Protein AF-A0A284SB50-F1 (afdb_monomer_lite)

Foldseek 3Di:
DDDDDDDDDDDDDDDDDDPDDPPDPDPPPPPDDDDDDDDDDDDDDDDDDDDDADADEQADPDPPDAQDRDQDPPDLPDDPDDPPDFDDNPEYELFDFAWPPDDDPPDYDQVVSLLSLQQRVLVVLQNFGLCPDDDYNDQAWEFPPDQPPPDDCSRTGDGTRLRVHCQGHVRAGDVNVLSVLQVVQLVLADPFSRAWGWDDKVVRPPPPKPDPQKIWTWIARPPQRKIKIKMDGPRLSFQDWDFIDDDDPFPTQIDGTSHIFIKIAQADQPPWTWNIWRFRWRHGYDFQQATETETEEALQGKIKTKTFDDADFPDPDAPCPQWDWDADPVSRMIMIMGHRRRADKGFPTAHPHYTYIYHYSVQSSQKDWQWAFADPPDPCRRPRPPNGVYTKMKGWASDWPHWYDDQQEIETEDHHPDDTDIKIAHAQRHDWYHYPNHTDDWDADVRNYNGRIID

Sequence (455 aa):
MHGCRESITPTFDGVPSLRGACFRKMVLLSVCCIGYDSEAQTPSSPASRDSVPLPFIQSNQNCAADIELGGCGGSINRREVDERSRCRPADLHVSKPPSARTEGYSQRTEAGRKAHEHWVIHNNLLRNCSVTTYFTVVHLGGQYCSNRTTSTNSGKVYTSYDYRASIVEARQLTTRYDALKGRGLFVRSPPEFYKTDWIADSSTGLSILSSGAVFATYLLNPDTQAGFYIVRHNDSTSTDITDFQIPIIASAVTLNGRQSKVIVTNYAFGSSGLLYSTTSIFFSGIIDGRDVLFIYGDTSQEHEIALSLTGRSFRKDYDTSSFRATLTPSSVITIFSFPTGTQGLVMVYDSDSQLVLFADSDTITTFWAPVIPGDTSDSLRNFWGLGTNQSVLVGGPYLVRSASITGTELALKGDLKASTPLTIIAPAVVSSVTWNGAALSVDASSSLTVIGGLV

Structure (mmCIF, N/CA/C/O backbone):
data_AF-A0A284SB50-F1
#
_entry.id   AF-A0A284SB50-F1
#
loop_
_atom_site.group_PDB
_atom_site.id
_atom_site.type_symbol
_atom_site.label_atom_id
_atom_site.label_alt_id
_atom_site.label_comp_id
_atom_site.label_asym_id
_atom_site.label_entity_id
_atom_site.label_seq_id
_atom_site.pdbx_PDB_ins_code
_atom_site.Cartn_x
_atom_site.Cartn_y
_atom_site.Cartn_z
_atom_site.occupancy
_atom_site.B_iso_or_equiv
_atom_site.auth_seq_id
_atom_site.auth_comp_id
_atom_site.auth_asym_id
_atom_site.auth_atom_id
_atom_site.pdbx_PDB_model_num
ATOM 1 N N . MET A 1 1 ? -62.639 1.299 -23.449 1.00 26.59 1 MET A N 1
ATOM 2 C CA . MET A 1 1 ? -63.028 0.163 -22.588 1.00 26.59 1 MET A CA 1
ATOM 3 C C . MET A 1 1 ? -61.756 -0.434 -22.010 1.00 26.59 1 MET A C 1
ATOM 5 O O . MET A 1 1 ? -60.880 -0.732 -22.800 1.00 26.59 1 MET A O 1
ATOM 9 N N . HIS A 1 2 ? -61.683 -0.485 -20.672 1.00 26.84 2 HIS A N 1
ATOM 10 C CA . HIS A 1 2 ? -60.802 -1.260 -19.769 1.00 26.84 2 HIS A CA 1
ATOM 11 C C . HIS A 1 2 ? -59.322 -1.496 -20.156 1.00 26.84 2 HIS A C 1
ATOM 13 O O . HIS A 1 2 ? -59.035 -2.066 -21.192 1.00 26.84 2 HIS A O 1
ATOM 19 N N . GLY A 1 3 ? -58.314 -1.202 -19.333 1.00 24.98 3 GLY A N 1
ATOM 20 C CA . GLY A 1 3 ? -58.280 -0.701 -17.961 1.00 24.98 3 GLY A CA 1
ATOM 21 C C . GLY A 1 3 ? -56.849 -0.795 -17.413 1.00 24.98 3 GLY A C 1
ATOM 22 O O . GLY A 1 3 ? -56.201 -1.829 -17.553 1.00 24.98 3 GLY A O 1
ATOM 23 N N . CYS A 1 4 ? -56.370 0.280 -16.786 1.00 22.42 4 CYS A N 1
ATOM 24 C CA . CYS A 1 4 ? -55.242 0.232 -15.858 1.00 22.42 4 CYS A CA 1
ATOM 25 C C . CYS A 1 4 ? -55.708 -0.438 -14.555 1.00 22.42 4 CYS A C 1
ATOM 27 O O . CYS A 1 4 ? -56.798 -0.131 -14.069 1.00 22.42 4 CYS A O 1
ATOM 29 N N . ARG A 1 5 ? -54.883 -1.313 -13.972 1.00 23.80 5 ARG A N 1
ATOM 30 C CA . ARG A 1 5 ? -54.985 -1.707 -12.561 1.00 23.80 5 ARG A CA 1
ATOM 31 C C . ARG A 1 5 ? -53.657 -1.439 -11.862 1.00 23.80 5 ARG A C 1
ATOM 33 O O . ARG A 1 5 ? -52.594 -1.777 -12.373 1.00 23.80 5 ARG A O 1
ATOM 40 N N . GLU A 1 6 ? -53.796 -0.774 -10.727 1.00 26.89 6 GLU A N 1
ATOM 41 C CA . GLU A 1 6 ? -52.797 -0.320 -9.765 1.00 26.89 6 GLU A CA 1
ATOM 42 C C . GLU A 1 6 ? -52.135 -1.480 -9.007 1.00 26.89 6 GLU A C 1
ATOM 44 O O . GLU A 1 6 ? -52.765 -2.519 -8.818 1.00 26.89 6 GLU A O 1
ATOM 49 N N . SER A 1 7 ? -50.928 -1.247 -8.474 1.00 22.80 7 SER A N 1
ATOM 50 C CA . SER A 1 7 ? -50.647 -1.406 -7.032 1.00 22.80 7 SER A CA 1
ATOM 51 C C . SER A 1 7 ? -49.206 -0.966 -6.707 1.00 22.80 7 SER A C 1
ATOM 53 O O . SER A 1 7 ? -48.256 -1.566 -7.198 1.00 22.80 7 SER A O 1
ATOM 55 N N . ILE A 1 8 ? -49.030 0.193 -6.064 1.00 23.88 8 ILE A N 1
ATOM 56 C CA . ILE A 1 8 ? -48.680 0.420 -4.639 1.00 23.88 8 ILE A CA 1
ATOM 57 C C . ILE A 1 8 ? -47.239 0.949 -4.514 1.00 23.88 8 ILE A C 1
ATOM 59 O O . ILE A 1 8 ? -46.262 0.206 -4.499 1.00 23.88 8 ILE A O 1
ATOM 63 N N . THR A 1 9 ? -47.132 2.269 -4.385 1.00 23.81 9 THR A N 1
ATOM 64 C CA . THR A 1 9 ? -46.003 2.980 -3.767 1.00 23.81 9 THR A CA 1
ATOM 65 C C . THR A 1 9 ? -46.337 3.253 -2.300 1.00 23.81 9 THR A C 1
ATOM 67 O O . THR A 1 9 ? -47.442 3.734 -2.041 1.00 23.81 9 THR A O 1
ATOM 70 N N . PRO A 1 10 ? -45.419 3.050 -1.339 1.00 23.42 10 PRO A N 1
ATOM 71 C CA . PRO A 1 10 ? -45.536 3.692 -0.042 1.00 23.42 10 PRO A CA 1
ATOM 72 C C . PRO A 1 10 ? -45.098 5.157 -0.153 1.00 23.42 10 PRO A C 1
ATOM 74 O O . PRO A 1 10 ? -44.030 5.478 -0.678 1.00 23.42 10 PRO A O 1
ATOM 77 N N . THR A 1 11 ? -45.957 6.035 0.345 1.00 24.02 11 THR A N 1
ATOM 78 C CA . THR A 1 11 ? -45.752 7.470 0.544 1.00 24.02 11 THR A CA 1
ATOM 79 C C . THR A 1 11 ? -44.793 7.731 1.704 1.00 24.02 11 THR A C 1
ATOM 81 O O . THR A 1 11 ? -44.996 7.216 2.802 1.00 24.02 11 THR A O 1
ATOM 84 N N . PHE A 1 12 ? -43.796 8.586 1.481 1.00 24.80 12 PHE A N 1
ATOM 85 C CA . PHE A 1 12 ? -43.129 9.343 2.540 1.00 24.80 12 PHE A CA 1
ATOM 86 C C . PHE A 1 12 ? -43.598 10.796 2.424 1.00 24.80 12 PHE A C 1
ATOM 88 O O . PHE A 1 12 ? -43.163 11.514 1.525 1.00 24.80 12 PHE A O 1
ATOM 95 N N . ASP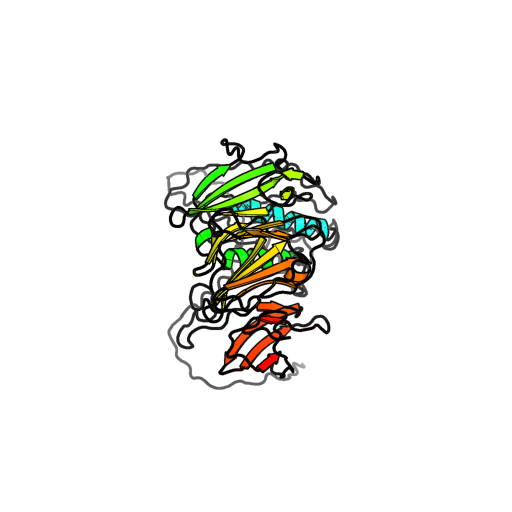 A 1 13 ? -44.507 11.196 3.312 1.00 24.31 13 ASP A N 1
ATOM 96 C CA . ASP A 1 13 ? -44.921 12.585 3.509 1.00 24.31 13 ASP A CA 1
ATOM 97 C C . ASP A 1 13 ? -44.109 13.219 4.642 1.00 24.31 13 ASP A C 1
ATOM 99 O O . ASP A 1 13 ? -43.928 12.622 5.704 1.00 24.31 13 ASP A O 1
ATOM 103 N N . GLY A 1 14 ? -43.670 14.459 4.417 1.00 24.91 14 GLY A N 1
ATOM 104 C CA . GLY A 1 14 ? -43.167 15.350 5.459 1.00 24.91 14 GLY A CA 1
ATOM 105 C C . GLY A 1 14 ? -41.900 16.107 5.072 1.00 24.91 14 GLY A C 1
ATOM 106 O O . GLY A 1 14 ? -40.812 15.654 5.397 1.00 24.91 14 GLY A O 1
ATOM 107 N N . VAL A 1 15 ? -42.050 17.260 4.402 1.00 26.47 15 VAL A N 1
ATOM 108 C CA . VAL A 1 15 ? -41.339 18.544 4.641 1.00 26.47 15 VAL A CA 1
ATOM 109 C C . VAL A 1 15 ? -41.909 19.607 3.667 1.00 26.47 15 VAL A C 1
ATOM 111 O O . VAL A 1 15 ? -42.178 19.278 2.510 1.00 26.47 15 VAL A O 1
ATOM 1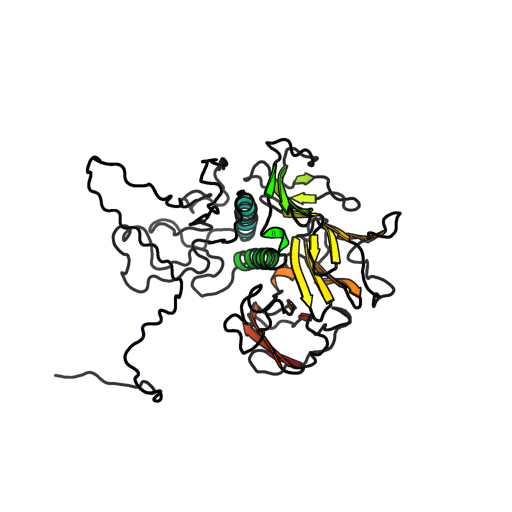14 N N . PRO A 1 16 ? -42.146 20.867 4.098 1.00 25.19 16 PRO A N 1
ATOM 115 C CA . PRO A 1 16 ? -42.948 21.841 3.356 1.00 25.19 16 PRO A CA 1
ATOM 116 C C . PRO A 1 16 ? -42.215 22.452 2.159 1.00 25.19 16 PRO A C 1
ATOM 118 O O . PRO A 1 16 ? -40.999 22.638 2.160 1.00 25.19 16 PRO A O 1
ATOM 121 N N . SER A 1 17 ? -43.000 22.852 1.160 1.00 28.77 17 SER A N 1
ATOM 122 C CA . SER A 1 17 ? -42.555 23.597 -0.012 1.00 28.77 17 SER A CA 1
ATOM 123 C C . SER A 1 17 ? -41.914 24.938 0.361 1.00 28.77 17 SER A C 1
ATOM 125 O O . SER A 1 17 ? -42.599 25.842 0.841 1.00 28.77 17 SER A O 1
ATOM 127 N N . LEU A 1 18 ? -40.639 25.116 0.023 1.00 25.25 18 LEU A N 1
ATOM 128 C CA . LEU A 1 18 ? -40.031 26.434 -0.152 1.00 25.25 18 LEU A CA 1
ATOM 129 C C . LEU A 1 18 ? -39.655 26.596 -1.626 1.00 25.25 18 LEU A C 1
ATOM 131 O O . LEU A 1 18 ? -38.734 25.967 -2.144 1.00 25.25 18 LEU A O 1
ATOM 135 N N . ARG A 1 19 ? -40.440 27.429 -2.317 1.00 26.14 19 ARG A N 1
ATOM 136 C CA . ARG A 1 19 ? -40.117 27.949 -3.645 1.00 26.14 19 ARG A CA 1
ATOM 137 C C . ARG A 1 19 ? -38.889 28.855 -3.526 1.00 26.14 19 ARG A C 1
ATOM 139 O O . ARG A 1 19 ? -38.893 29.771 -2.715 1.00 26.14 19 ARG A O 1
ATOM 146 N N . GLY A 1 20 ? -37.908 28.644 -4.403 1.00 30.31 20 GLY A N 1
ATOM 147 C CA . GLY A 1 20 ? -36.884 29.641 -4.727 1.00 30.31 20 GLY A CA 1
ATOM 148 C C . GLY A 1 20 ? -35.532 29.474 -4.030 1.00 30.31 20 GLY A C 1
ATOM 149 O O . GLY A 1 20 ? -35.190 30.278 -3.180 1.00 30.31 20 GLY A O 1
ATOM 150 N N . ALA A 1 21 ? -34.742 28.480 -4.448 1.00 22.86 21 ALA A N 1
ATOM 151 C CA . ALA A 1 21 ? -33.274 28.541 -4.519 1.00 22.86 21 ALA A CA 1
ATOM 152 C C . ALA A 1 21 ? -32.755 27.261 -5.200 1.00 22.86 21 ALA A C 1
ATOM 154 O O . ALA A 1 21 ? -32.744 26.183 -4.611 1.00 22.86 21 ALA A O 1
ATOM 155 N N . CYS A 1 22 ? -32.333 27.355 -6.463 1.00 21.80 22 CYS A N 1
ATOM 156 C CA . CYS A 1 22 ? -31.621 26.269 -7.138 1.00 21.80 22 CYS A CA 1
ATOM 157 C C . CYS A 1 22 ? -30.175 26.202 -6.617 1.00 21.80 22 CYS A C 1
ATOM 159 O O . CYS A 1 22 ? -29.267 26.753 -7.232 1.00 21.80 22 CYS A O 1
ATOM 161 N N . PHE A 1 23 ? -29.942 25.500 -5.507 1.00 20.72 23 PHE A N 1
ATOM 162 C CA . PHE A 1 23 ? -28.616 24.956 -5.211 1.00 20.72 23 PHE A CA 1
ATOM 163 C C . PHE A 1 23 ? -28.413 23.705 -6.074 1.00 20.72 23 PHE A C 1
ATOM 165 O O . PHE A 1 23 ? -28.958 22.635 -5.797 1.00 20.72 23 PHE A O 1
ATOM 172 N N . ARG A 1 24 ? -27.639 23.835 -7.158 1.00 23.08 24 ARG A N 1
ATOM 173 C CA . ARG A 1 24 ? -27.150 22.682 -7.922 1.00 23.08 24 ARG A CA 1
ATOM 174 C C . ARG A 1 24 ? -26.176 21.895 -7.040 1.00 23.08 24 ARG A C 1
ATOM 176 O O . ARG A 1 24 ? -25.027 22.291 -6.880 1.00 23.08 24 ARG A O 1
ATOM 183 N N . LYS A 1 25 ? -26.618 20.750 -6.513 1.00 21.41 25 LYS A N 1
ATOM 184 C CA . LYS A 1 25 ? -25.712 19.652 -6.148 1.00 21.41 25 LYS A CA 1
ATOM 185 C C . LYS A 1 25 ? -24.997 19.211 -7.424 1.00 21.41 25 LYS A C 1
ATOM 187 O O . LYS A 1 25 ? -25.606 18.632 -8.320 1.00 21.41 25 LYS A O 1
ATOM 192 N N . MET A 1 26 ? -23.717 19.542 -7.518 1.00 20.39 26 MET A N 1
ATOM 193 C CA . MET A 1 26 ? -22.843 19.165 -8.619 1.00 20.39 26 MET A CA 1
ATOM 194 C C . MET A 1 26 ? -22.408 17.710 -8.403 1.00 20.39 26 MET A C 1
ATOM 196 O O . MET A 1 26 ? -21.380 17.431 -7.800 1.00 20.39 26 MET A O 1
ATOM 200 N N . VAL A 1 27 ? -23.234 16.761 -8.844 1.00 20.31 27 VAL A N 1
ATOM 201 C CA . VAL A 1 27 ? -22.761 15.401 -9.118 1.00 20.31 27 VAL A CA 1
ATOM 202 C C . VAL A 1 27 ? -22.065 15.488 -10.470 1.00 20.31 27 VAL A C 1
ATOM 204 O O . VAL A 1 27 ? -22.727 15.654 -11.494 1.00 20.31 27 VAL A O 1
ATOM 207 N N . LEU A 1 28 ? -20.731 15.466 -10.472 1.00 19.47 28 LEU A N 1
ATOM 208 C CA . LEU A 1 28 ? -19.934 15.421 -11.696 1.00 19.47 28 LEU A CA 1
ATOM 209 C C . LEU A 1 28 ? -20.118 14.039 -12.350 1.00 19.47 28 LEU A C 1
ATOM 211 O O . LEU A 1 28 ? -19.335 13.118 -12.146 1.00 19.47 28 LEU A O 1
ATOM 215 N N . LEU A 1 29 ? -21.194 13.883 -13.120 1.00 20.78 29 LEU A N 1
ATOM 216 C CA . LEU A 1 29 ? -21.275 12.897 -14.190 1.00 20.78 29 LEU A CA 1
ATOM 217 C C . LEU A 1 29 ? -20.872 13.628 -15.474 1.00 20.78 29 LEU A C 1
ATOM 219 O O . LEU A 1 29 ? -21.700 14.270 -16.118 1.00 20.78 29 LEU A O 1
ATOM 223 N N . SER A 1 30 ? -19.594 13.573 -15.839 1.00 20.83 30 SER A N 1
ATOM 224 C CA . SER A 1 30 ? -19.178 13.992 -17.177 1.00 20.83 30 SER A CA 1
ATOM 225 C C . SER A 1 30 ? -19.471 12.857 -18.151 1.00 20.83 30 SER A C 1
ATOM 227 O O . SER A 1 30 ? -18.664 11.955 -18.336 1.00 20.83 30 SER A O 1
ATOM 229 N N . VAL A 1 31 ? -20.648 12.902 -18.772 1.00 23.03 31 VAL A N 1
ATOM 230 C CA . VAL A 1 31 ? -20.886 12.251 -20.063 1.00 23.03 31 VAL A CA 1
ATOM 231 C C . VAL A 1 31 ? -20.564 13.304 -21.119 1.00 23.03 31 VAL A C 1
ATOM 233 O O . VAL A 1 31 ? -21.373 14.194 -21.370 1.00 23.03 31 VAL A O 1
ATOM 236 N N . CYS A 1 32 ? -19.362 13.263 -21.694 1.00 20.84 32 CYS A N 1
ATOM 237 C CA . CYS A 1 32 ? -19.041 14.105 -22.842 1.00 20.84 32 CYS A CA 1
ATOM 238 C C . CYS A 1 32 ? -19.573 13.416 -24.106 1.00 20.84 32 CYS A C 1
ATOM 240 O O . CYS A 1 32 ? -18.956 12.492 -24.632 1.00 20.84 32 CYS A O 1
ATOM 242 N N . CYS A 1 33 ? -20.753 13.831 -24.569 1.00 20.14 33 CYS A N 1
ATOM 243 C CA . CYS A 1 33 ? -21.230 13.517 -25.912 1.00 20.14 33 CYS A CA 1
ATOM 244 C C . CYS A 1 33 ? -20.573 14.499 -26.891 1.00 20.14 33 CYS A C 1
ATOM 246 O O . CYS A 1 33 ? -20.916 15.679 -26.883 1.00 20.14 33 CYS A O 1
ATOM 248 N N . ILE A 1 34 ? -19.656 14.033 -27.741 1.00 23.59 34 ILE A N 1
ATOM 249 C CA . ILE A 1 34 ? -19.164 14.825 -28.877 1.00 23.59 34 ILE A CA 1
ATOM 250 C C . ILE A 1 34 ? -20.044 14.501 -30.088 1.00 23.59 34 ILE A C 1
ATOM 252 O O . ILE A 1 34 ? -19.991 13.394 -30.623 1.00 23.59 34 ILE A O 1
ATOM 256 N N . GLY A 1 35 ? -20.874 15.464 -30.493 1.00 21.31 35 GLY A N 1
ATOM 257 C CA . GLY A 1 35 ? -21.518 15.480 -31.805 1.00 21.31 35 GLY A CA 1
ATOM 258 C C . GLY A 1 35 ? -20.528 15.981 -32.857 1.00 21.31 35 GLY A C 1
ATOM 259 O O . GLY A 1 35 ? -19.879 17.005 -32.657 1.00 21.31 35 GLY A O 1
ATOM 260 N N . TYR A 1 36 ? -20.388 15.243 -33.956 1.00 22.70 36 TYR A N 1
ATOM 261 C CA . TYR A 1 36 ? -19.705 15.711 -35.160 1.00 22.70 36 TYR A CA 1
ATOM 262 C C . TYR A 1 36 ? -20.737 16.426 -36.035 1.00 22.70 36 TYR A C 1
ATOM 264 O O . TYR A 1 36 ? -21.552 15.748 -36.656 1.00 22.70 36 TYR A O 1
ATOM 272 N N . ASP A 1 37 ? -20.689 17.756 -36.106 1.00 23.30 37 ASP A N 1
ATOM 273 C CA . ASP A 1 37 ? -21.329 18.490 -37.199 1.00 23.30 37 ASP A CA 1
ATOM 274 C C . ASP A 1 37 ? -20.304 18.709 -38.313 1.00 23.30 37 ASP A C 1
ATOM 276 O O . ASP A 1 37 ? -19.235 19.294 -38.123 1.00 23.30 37 ASP A O 1
ATOM 280 N N . SER A 1 38 ? -20.624 18.168 -39.483 1.00 27.83 38 SER A N 1
ATOM 281 C CA . SER A 1 38 ? -19.887 18.358 -40.721 1.00 27.83 38 SER A CA 1
ATOM 282 C C . SER A 1 38 ? -20.469 19.547 -41.476 1.00 27.83 38 SER A C 1
ATOM 284 O O . SER A 1 38 ? -21.455 19.380 -42.184 1.00 27.83 38 SER A O 1
ATOM 286 N N . GLU A 1 39 ? -19.843 20.716 -41.392 1.00 25.58 39 GLU A N 1
ATOM 287 C CA . GLU A 1 39 ? -20.000 21.745 -42.420 1.00 25.58 39 GLU A CA 1
ATOM 288 C C . GLU A 1 39 ? -18.733 22.601 -42.515 1.00 25.58 39 GLU A C 1
ATOM 290 O O . GLU A 1 39 ? -18.209 23.123 -41.531 1.00 25.58 39 GLU A O 1
ATOM 295 N N . ALA A 1 40 ? -18.185 22.668 -43.726 1.00 32.22 40 ALA A N 1
ATOM 296 C CA . ALA A 1 40 ? -16.979 23.405 -44.049 1.00 32.22 40 ALA A CA 1
ATOM 297 C C . ALA A 1 40 ? -17.296 24.900 -44.180 1.00 32.22 40 ALA A C 1
ATOM 299 O O . ALA A 1 40 ? -18.022 25.294 -45.090 1.00 32.22 40 ALA A O 1
ATOM 300 N N . GLN A 1 41 ? -16.690 25.739 -43.339 1.00 23.27 41 GLN A N 1
ATOM 301 C CA . GLN A 1 41 ? -16.546 27.170 -43.614 1.00 23.27 41 GLN A CA 1
ATOM 302 C C . GLN A 1 41 ? -15.119 27.632 -43.296 1.00 23.27 41 GLN A C 1
ATOM 304 O O . GLN A 1 41 ? -14.576 27.402 -42.217 1.00 23.27 41 GLN A O 1
ATOM 309 N N . THR A 1 42 ? -14.494 28.252 -44.295 1.00 24.50 42 THR A N 1
ATOM 310 C CA . THR A 1 42 ? -13.174 28.894 -44.248 1.00 24.50 42 THR A CA 1
ATOM 311 C C . THR A 1 42 ? -13.145 30.060 -43.249 1.00 24.50 42 THR A C 1
ATOM 313 O O . THR A 1 42 ? -14.119 30.811 -43.193 1.00 24.50 42 THR A O 1
ATOM 316 N N . PRO A 1 43 ? -12.050 30.274 -42.491 1.00 26.59 43 PRO A N 1
ATOM 317 C CA . PRO A 1 43 ? -12.041 31.223 -41.383 1.00 26.59 43 PRO A CA 1
ATOM 318 C C . PRO A 1 43 ? -11.686 32.648 -41.824 1.00 26.59 43 PRO A C 1
ATOM 320 O O . PRO A 1 43 ? -10.671 32.878 -42.481 1.00 26.59 43 PRO A O 1
ATOM 323 N N . SER A 1 44 ? -12.460 33.622 -41.349 1.00 23.88 44 SER A N 1
ATOM 324 C CA . SER A 1 44 ? -12.030 35.013 -41.203 1.00 23.88 44 SER A CA 1
ATOM 325 C C . SER A 1 44 ? -12.119 35.411 -39.726 1.00 23.88 44 SER A C 1
ATOM 327 O O . SER A 1 44 ? -13.213 35.401 -39.168 1.00 23.88 44 SER A O 1
ATOM 329 N N . SER A 1 45 ? -10.976 35.812 -39.149 1.00 23.34 45 SER A N 1
ATOM 330 C CA . SER A 1 45 ? -10.748 36.404 -37.808 1.00 23.34 45 SER A CA 1
ATOM 331 C C . SER A 1 45 ? -10.211 35.464 -36.701 1.00 23.34 45 SER A C 1
ATOM 333 O O . SER A 1 45 ? -10.710 34.347 -36.551 1.00 23.34 45 SER A O 1
ATOM 335 N N . PRO A 1 46 ? -9.194 35.890 -35.910 1.00 27.70 46 PRO A N 1
ATOM 336 C CA . PRO A 1 46 ? -8.572 35.073 -34.875 1.00 27.70 46 PRO A CA 1
ATOM 337 C C . PRO A 1 46 ? -9.286 35.257 -33.528 1.00 27.70 46 PRO A C 1
ATOM 339 O O . PRO A 1 46 ? -9.196 36.311 -32.903 1.00 27.70 46 PRO A O 1
ATOM 342 N N . ALA A 1 47 ? -9.956 34.210 -33.050 1.00 24.11 47 ALA A N 1
ATOM 343 C CA . ALA A 1 47 ? -10.386 34.093 -31.659 1.00 24.11 47 ALA A CA 1
ATOM 344 C C . ALA A 1 47 ? -9.583 32.978 -30.967 1.00 24.11 47 ALA A C 1
ATOM 346 O O . ALA A 1 47 ? -9.272 31.947 -31.565 1.00 24.11 47 ALA A O 1
ATOM 347 N N . SER A 1 48 ? -9.201 33.249 -29.721 1.00 24.80 48 SER A N 1
ATOM 348 C CA . SER A 1 48 ? -8.337 32.475 -28.825 1.00 24.80 48 SER A CA 1
ATOM 349 C C . SER A 1 48 ? -8.599 30.965 -28.834 1.00 24.80 48 SER A C 1
ATOM 351 O O . SER A 1 48 ? -9.684 30.502 -28.486 1.00 24.80 48 SER A O 1
ATOM 353 N N . ARG A 1 49 ? -7.569 30.185 -29.182 1.00 24.66 49 ARG A N 1
ATOM 354 C CA . ARG A 1 49 ? -7.550 28.728 -29.008 1.00 24.66 49 ARG A CA 1
ATOM 355 C C . ARG A 1 49 ? -7.289 28.393 -27.541 1.00 24.66 49 ARG A C 1
ATOM 357 O O . ARG A 1 49 ? -6.134 28.252 -27.150 1.00 24.66 49 ARG A O 1
ATOM 364 N N . ASP A 1 50 ? -8.353 28.228 -26.766 1.00 25.36 50 ASP A N 1
ATOM 365 C CA . ASP A 1 50 ? -8.277 27.473 -25.517 1.00 25.36 50 ASP A CA 1
ATOM 366 C C . ASP A 1 50 ? -8.011 25.993 -25.836 1.00 25.36 50 ASP A C 1
ATOM 368 O O . ASP A 1 50 ? -8.589 25.392 -26.748 1.00 25.36 50 ASP A O 1
ATOM 372 N N . SER A 1 51 ? -7.058 25.420 -25.113 1.00 28.41 51 SER A N 1
ATOM 373 C CA . SER A 1 51 ? -6.514 24.078 -25.286 1.00 28.41 51 SER A CA 1
ATOM 374 C C . SER A 1 51 ? -7.541 22.998 -24.923 1.00 28.41 51 SER A C 1
ATOM 376 O O . SER A 1 51 ? -7.830 22.746 -23.756 1.00 28.41 51 SER A O 1
ATOM 378 N N . VAL A 1 52 ? -8.062 22.303 -25.936 1.00 24.00 52 VAL A N 1
ATOM 379 C CA . VAL A 1 52 ? -8.845 21.069 -25.766 1.00 24.00 52 VAL A CA 1
ATOM 380 C C . VAL A 1 52 ? -7.888 19.919 -25.403 1.00 24.00 52 VAL A C 1
ATOM 382 O O . VAL A 1 52 ? -6.949 19.663 -26.163 1.00 24.00 52 VAL A O 1
ATOM 385 N N . PRO A 1 53 ? -8.072 19.207 -24.275 1.00 26.80 53 PRO A N 1
ATOM 386 C CA . PRO A 1 53 ? -7.261 18.035 -23.959 1.00 26.80 53 PRO A CA 1
ATOM 387 C C . PRO A 1 53 ? -7.588 16.875 -24.914 1.00 26.80 53 PRO A C 1
ATOM 389 O O . PRO A 1 53 ? -8.751 16.593 -25.189 1.00 26.80 53 PRO A O 1
ATOM 392 N N . LEU A 1 54 ? -6.556 16.204 -25.436 1.00 25.20 54 LEU A N 1
ATOM 393 C CA . LEU A 1 54 ? -6.706 15.078 -26.367 1.00 25.20 54 LEU A CA 1
ATOM 394 C C . LEU A 1 54 ? -6.784 13.733 -25.610 1.00 25.20 54 LEU A C 1
ATOM 396 O O . LEU A 1 54 ? -5.973 13.511 -24.705 1.00 25.20 54 LEU A O 1
ATOM 400 N N . PRO A 1 55 ? -7.692 12.814 -25.990 1.00 26.27 55 PRO A N 1
ATOM 401 C CA . PRO A 1 55 ? -7.748 11.457 -25.443 1.00 26.27 55 PRO A CA 1
ATOM 402 C C . PRO A 1 55 ? -6.509 10.641 -25.852 1.00 26.27 55 PRO A C 1
ATOM 404 O O . PRO A 1 55 ? -6.025 10.759 -26.979 1.00 26.27 55 PRO A O 1
ATOM 407 N N . PHE A 1 56 ? -5.997 9.787 -24.956 1.00 34.38 56 PHE A N 1
ATOM 408 C CA . PHE A 1 56 ? -4.788 8.987 -25.195 1.00 34.38 56 PHE A CA 1
ATOM 409 C C . PHE A 1 56 ? -5.076 7.482 -25.056 1.00 34.38 56 PHE A C 1
ATOM 411 O O . PHE A 1 56 ? -5.502 6.994 -24.009 1.00 34.38 56 PHE A O 1
ATOM 418 N N . ILE A 1 57 ? -4.845 6.724 -26.135 1.00 35.38 57 ILE A N 1
ATOM 419 C CA . ILE A 1 57 ? -5.098 5.276 -26.219 1.00 35.38 57 ILE A CA 1
ATOM 420 C C . ILE A 1 57 ? -3.768 4.568 -26.512 1.00 35.38 57 ILE A C 1
ATOM 422 O O . ILE A 1 57 ? -3.223 4.730 -27.599 1.00 35.38 57 ILE A O 1
ATOM 426 N N . GLN A 1 58 ? -3.247 3.782 -25.559 1.00 37.06 58 GLN A N 1
ATOM 427 C CA . GLN A 1 58 ? -1.930 3.119 -25.670 1.00 37.06 58 GLN A CA 1
ATOM 428 C C . GLN A 1 58 ? -1.955 1.676 -26.198 1.00 37.06 58 GLN A C 1
ATOM 430 O O . GLN A 1 58 ? -0.898 1.078 -26.346 1.00 37.06 58 GLN A O 1
ATOM 435 N N . SER A 1 59 ? -3.117 1.079 -26.466 1.00 39.03 59 SER A N 1
ATOM 436 C CA . SER A 1 59 ? -3.200 -0.287 -27.009 1.00 39.03 59 SER A CA 1
ATOM 437 C C . SER A 1 59 ? -4.111 -0.347 -28.233 1.00 39.03 59 SER A C 1
ATOM 439 O O . SER A 1 59 ? -5.041 0.453 -28.362 1.00 39.03 59 SER A O 1
ATOM 441 N N . ASN A 1 60 ? -3.824 -1.257 -29.171 1.00 36.38 60 ASN A N 1
ATOM 442 C CA . ASN A 1 60 ? -4.456 -1.309 -30.494 1.00 36.38 60 ASN A CA 1
ATOM 443 C C . ASN A 1 60 ? -5.953 -1.705 -30.437 1.00 36.38 60 ASN A C 1
ATOM 445 O O . ASN A 1 60 ? -6.446 -2.183 -29.417 1.00 36.38 60 ASN A O 1
ATOM 449 N N . GLN A 1 61 ? -6.735 -1.399 -31.479 1.00 39.25 61 GLN A N 1
ATOM 450 C CA . GLN A 1 61 ? -8.211 -1.529 -31.510 1.00 39.25 61 GLN A CA 1
ATOM 451 C C . GLN A 1 61 ? -8.748 -2.960 -31.708 1.00 39.25 61 GLN A C 1
ATOM 453 O O . GLN A 1 61 ? -9.960 -3.149 -31.672 1.00 39.25 61 GLN A O 1
ATOM 458 N N . ASN A 1 62 ? -7.880 -3.964 -31.841 1.00 37.56 62 ASN A N 1
ATOM 459 C CA . ASN A 1 62 ? -8.287 -5.347 -32.088 1.00 37.56 62 ASN A CA 1
ATOM 460 C C . ASN A 1 62 ? -8.237 -6.193 -30.809 1.00 37.56 62 ASN A C 1
ATOM 462 O O . ASN A 1 62 ? -7.184 -6.348 -30.196 1.00 37.56 62 ASN A O 1
ATOM 466 N N . CYS A 1 63 ? -9.379 -6.771 -30.426 1.00 40.31 63 CYS A N 1
ATOM 467 C CA . CYS A 1 63 ? -9.481 -7.739 -29.327 1.00 40.31 63 CYS A CA 1
ATOM 468 C C . CYS A 1 63 ? -9.097 -9.177 -29.725 1.00 40.31 63 CYS A C 1
ATOM 470 O O . CYS A 1 63 ? -9.026 -10.015 -28.836 1.00 40.31 63 CYS A O 1
ATOM 472 N N . ALA A 1 64 ? -8.831 -9.431 -31.012 1.00 35.75 64 ALA A N 1
ATOM 473 C CA . ALA A 1 64 ? -8.688 -10.769 -31.596 1.00 35.75 64 ALA A CA 1
ATOM 474 C C . ALA A 1 64 ? -7.314 -11.442 -31.402 1.00 35.75 64 ALA A C 1
ATOM 476 O O . ALA A 1 64 ? -7.140 -12.593 -31.787 1.00 35.75 64 ALA A O 1
ATOM 477 N N . ALA A 1 65 ? -6.320 -10.739 -30.849 1.00 34.84 65 ALA A N 1
ATOM 478 C CA . ALA A 1 65 ? -4.993 -11.300 -30.604 1.00 34.84 65 ALA A CA 1
ATOM 479 C C . ALA A 1 65 ? -4.726 -11.388 -29.099 1.00 34.84 65 ALA A C 1
ATOM 481 O O . ALA A 1 65 ? -4.605 -10.373 -28.400 1.00 34.84 65 ALA A O 1
ATOM 482 N N . ASP A 1 66 ? -4.614 -12.618 -28.607 1.00 36.94 66 ASP A N 1
ATOM 483 C CA . ASP A 1 66 ? -4.030 -12.904 -27.308 1.00 36.94 66 ASP A CA 1
ATOM 484 C C . ASP A 1 66 ? -2.570 -12.424 -27.331 1.00 36.94 66 ASP A C 1
ATOM 486 O O . ASP A 1 66 ? -1.759 -12.892 -28.119 1.00 36.94 66 ASP A O 1
ATOM 490 N N . ILE A 1 67 ? -2.228 -11.486 -26.441 1.00 39.97 67 ILE A N 1
ATOM 491 C CA . ILE A 1 67 ? -0.843 -11.141 -26.060 1.00 39.97 67 ILE A CA 1
ATOM 492 C C . ILE A 1 67 ? -0.107 -10.101 -26.939 1.00 39.97 67 ILE A C 1
ATOM 494 O O . ILE A 1 67 ? 0.951 -9.647 -26.512 1.00 39.97 67 ILE A O 1
ATOM 498 N N . GLU A 1 68 ? -0.649 -9.549 -28.026 1.00 32.28 68 GLU A N 1
ATOM 499 C CA . GLU A 1 68 ? 0.056 -8.461 -28.743 1.00 32.28 68 GLU A CA 1
ATOM 500 C C . GLU A 1 68 ? -0.208 -7.065 -28.141 1.00 32.28 68 GLU A C 1
ATOM 502 O O . GLU A 1 68 ? -1.233 -6.420 -28.380 1.00 32.28 68 GLU A O 1
ATOM 507 N N . LEU A 1 69 ? 0.752 -6.554 -27.361 1.00 35.47 69 LEU A N 1
ATOM 508 C CA . LEU A 1 69 ? 0.967 -5.109 -27.295 1.00 35.47 69 LEU A CA 1
ATOM 509 C C . LEU A 1 69 ? 1.725 -4.752 -28.575 1.00 35.47 69 LEU A C 1
ATOM 511 O O . LEU A 1 69 ? 2.910 -5.047 -28.680 1.00 35.47 69 LEU A O 1
ATOM 515 N N . GLY A 1 70 ? 1.042 -4.175 -29.566 1.00 32.31 70 GLY A N 1
ATOM 516 C CA . GLY A 1 70 ? 1.736 -3.612 -30.727 1.00 32.31 70 GLY A CA 1
ATOM 517 C C . GLY A 1 70 ? 2.793 -2.614 -30.248 1.00 32.31 70 GLY A C 1
ATOM 518 O O . GLY A 1 70 ? 2.550 -1.919 -29.262 1.00 32.31 70 GLY A O 1
ATOM 519 N N . GLY A 1 71 ? 3.956 -2.571 -30.905 1.00 27.02 71 GLY A N 1
ATOM 520 C CA . GLY A 1 71 ? 5.062 -1.684 -30.541 1.00 27.02 71 GLY A CA 1
ATOM 521 C C . GLY A 1 71 ? 4.617 -0.223 -30.496 1.00 27.02 71 GLY A C 1
ATOM 522 O O . GLY A 1 71 ? 4.613 0.478 -31.505 1.00 27.02 71 GLY A O 1
ATOM 523 N N . CYS A 1 72 ? 4.201 0.245 -29.323 1.00 27.44 72 CYS A N 1
ATOM 524 C CA . CYS A 1 72 ? 3.839 1.630 -29.109 1.00 27.44 72 CYS A CA 1
ATOM 525 C C . CYS A 1 72 ? 5.110 2.397 -28.760 1.00 27.44 72 CYS A C 1
ATOM 527 O O . CYS A 1 72 ? 5.540 2.422 -27.609 1.00 27.44 72 CYS A O 1
ATOM 529 N N . GLY A 1 73 ? 5.674 3.071 -29.764 1.00 29.30 73 GLY A N 1
ATOM 530 C CA . GLY A 1 73 ? 6.596 4.186 -29.570 1.00 29.30 73 GLY A CA 1
ATOM 531 C C . GLY A 1 73 ? 5.871 5.328 -28.860 1.00 29.30 73 GLY A C 1
ATOM 532 O O . GLY A 1 73 ? 5.362 6.250 -29.489 1.00 29.30 73 GLY A O 1
ATOM 533 N N . GLY A 1 74 ? 5.753 5.242 -27.537 1.00 30.36 74 GLY A N 1
ATOM 534 C CA . GLY A 1 74 ? 5.268 6.339 -26.714 1.00 30.36 74 GLY A CA 1
ATOM 535 C C . GLY A 1 74 ? 6.330 7.428 -26.646 1.00 30.36 74 GLY A C 1
ATOM 536 O O . GLY A 1 74 ? 7.126 7.440 -25.717 1.00 30.36 74 GLY A O 1
ATOM 537 N N . SER A 1 75 ? 6.352 8.341 -27.613 1.00 27.48 75 SER A N 1
ATOM 538 C CA . SER A 1 75 ? 7.141 9.567 -27.510 1.00 27.48 75 SER A CA 1
ATOM 539 C C . SER A 1 75 ? 6.449 10.559 -26.571 1.00 27.48 75 SER A C 1
ATOM 541 O O . SER A 1 75 ? 5.244 10.815 -26.684 1.00 27.48 75 SER A O 1
ATOM 543 N N . ILE A 1 76 ? 7.215 11.152 -25.651 1.00 31.03 76 ILE A N 1
ATOM 544 C CA . ILE A 1 76 ? 6.800 12.328 -24.880 1.00 31.03 76 ILE A CA 1
ATOM 545 C C . ILE A 1 76 ? 6.638 13.477 -25.885 1.00 31.03 76 ILE A C 1
ATOM 547 O O . ILE A 1 76 ? 7.612 14.109 -26.283 1.00 31.03 76 ILE A O 1
ATOM 551 N N . ASN A 1 77 ? 5.412 13.738 -26.345 1.00 25.69 77 ASN A N 1
ATOM 552 C CA . ASN A 1 77 ? 5.136 14.918 -27.162 1.00 25.69 77 ASN A CA 1
ATOM 553 C C . ASN A 1 77 ? 5.170 16.156 -26.263 1.00 25.69 77 ASN A C 1
ATOM 555 O O . ASN A 1 77 ? 4.182 16.509 -25.621 1.00 25.69 77 ASN A O 1
ATOM 559 N N . ARG A 1 78 ? 6.336 16.803 -26.226 1.00 32.59 78 ARG A N 1
ATOM 560 C CA . ARG A 1 78 ? 6.561 18.110 -25.616 1.00 32.59 78 ARG A CA 1
ATOM 561 C C . ARG A 1 78 ? 5.922 19.164 -26.532 1.00 32.59 78 ARG A C 1
ATOM 563 O O . ARG A 1 78 ? 6.519 19.575 -27.520 1.00 32.59 78 ARG A O 1
ATOM 570 N N . ARG A 1 79 ? 4.681 19.569 -26.251 1.00 27.27 79 ARG A N 1
ATOM 571 C CA . ARG A 1 79 ? 4.214 20.906 -26.649 1.00 27.27 79 ARG A CA 1
ATOM 572 C C . ARG A 1 79 ? 4.347 21.788 -25.421 1.00 27.27 79 ARG A C 1
ATOM 574 O O . ARG A 1 79 ? 3.829 21.417 -24.374 1.00 27.27 79 ARG A O 1
ATOM 581 N N . GLU A 1 80 ? 5.062 22.900 -25.556 1.00 30.06 80 GLU A N 1
ATOM 582 C CA . GLU A 1 80 ? 5.020 24.003 -24.595 1.00 30.06 80 GLU A CA 1
ATOM 583 C C . GLU A 1 80 ? 3.555 24.409 -24.422 1.00 30.06 80 GLU A C 1
ATOM 585 O O . GLU A 1 80 ? 2.939 24.992 -25.315 1.00 30.06 80 GLU A O 1
ATOM 590 N N . VAL A 1 81 ? 2.968 24.005 -23.302 1.00 31.41 81 VAL A N 1
ATOM 591 C CA . VAL A 1 81 ? 1.685 24.513 -22.838 1.00 31.41 81 VAL A CA 1
ATOM 592 C C . VAL A 1 81 ? 2.007 25.220 -21.531 1.00 31.41 81 VAL A C 1
ATOM 594 O O . VAL A 1 81 ? 2.566 24.603 -20.632 1.00 31.41 81 VAL A O 1
ATOM 597 N N . ASP A 1 82 ? 1.733 26.523 -21.529 1.00 27.42 82 ASP A N 1
ATOM 598 C CA . ASP A 1 82 ? 1.875 27.514 -20.457 1.00 27.42 82 ASP A CA 1
ATOM 599 C C . ASP A 1 82 ? 2.112 26.927 -19.048 1.00 27.42 82 ASP A C 1
ATOM 601 O O . ASP A 1 82 ? 1.291 26.151 -18.545 1.00 27.42 82 ASP A O 1
ATOM 605 N N . GLU A 1 83 ? 3.203 27.357 -18.397 1.00 29.09 83 GLU A N 1
ATOM 606 C CA . GLU A 1 83 ? 3.692 26.942 -17.064 1.00 29.09 83 GLU A CA 1
ATOM 607 C C . GLU A 1 83 ? 2.640 27.065 -15.941 1.00 29.09 83 GLU A C 1
ATOM 609 O O . GLU A 1 83 ? 2.826 26.556 -14.836 1.00 29.09 83 GLU A O 1
ATOM 614 N N . ARG A 1 84 ? 1.494 27.704 -16.208 1.00 28.45 84 ARG A N 1
ATOM 615 C CA . ARG A 1 84 ? 0.356 27.825 -15.284 1.00 28.45 84 ARG A CA 1
ATOM 616 C C . ARG A 1 84 ? -0.707 26.729 -15.413 1.00 28.45 84 ARG A C 1
ATOM 618 O O . ARG A 1 84 ? -1.637 26.694 -14.603 1.00 28.45 84 ARG A O 1
ATOM 625 N N . SER A 1 85 ? -0.612 25.834 -16.394 1.00 31.23 85 SER A N 1
ATOM 626 C CA . SER A 1 85 ? -1.647 24.833 -16.683 1.00 31.23 85 SER A CA 1
ATOM 627 C C . SER A 1 85 ? -1.197 23.405 -16.342 1.00 31.23 85 SER A C 1
ATOM 629 O O . SER A 1 85 ? -0.295 22.841 -16.950 1.00 31.23 85 SER A O 1
ATOM 631 N N . ARG A 1 86 ? -1.847 22.784 -15.343 1.00 35.03 86 ARG A N 1
ATOM 632 C CA . ARG A 1 86 ? -1.616 21.369 -14.983 1.00 35.03 86 ARG A CA 1
ATOM 633 C C . ARG A 1 86 ? -1.968 20.478 -16.179 1.00 35.03 86 ARG A C 1
ATOM 635 O O . ARG A 1 86 ? -3.091 20.593 -16.678 1.00 35.03 86 ARG A O 1
ATOM 642 N N . CYS A 1 87 ? -1.101 19.548 -16.600 1.00 31.75 87 CYS A N 1
ATOM 643 C CA . CYS A 1 87 ? -1.523 18.561 -17.600 1.00 31.75 87 CYS A CA 1
ATOM 644 C C . CYS A 1 87 ? -2.655 17.716 -17.031 1.00 31.75 87 CYS A C 1
ATOM 646 O O . CYS A 1 87 ? -2.561 17.153 -15.940 1.00 31.75 87 CYS A O 1
ATOM 648 N N . ARG A 1 88 ? -3.706 17.580 -17.829 1.00 34.88 88 ARG A N 1
ATOM 649 C CA . ARG A 1 88 ? -4.825 16.688 -17.565 1.00 34.88 88 ARG A CA 1
ATOM 650 C C . ARG A 1 88 ? -4.855 15.660 -18.691 1.00 34.88 88 ARG A C 1
ATOM 652 O O . ARG A 1 88 ? -5.215 16.033 -19.809 1.00 34.88 88 ARG A O 1
ATOM 659 N N . PRO A 1 89 ? -4.480 14.393 -18.462 1.00 32.38 89 PRO A N 1
ATOM 660 C CA . PRO A 1 89 ? -4.933 13.342 -19.355 1.00 32.38 89 PRO A CA 1
ATOM 661 C C . PRO A 1 89 ? -6.458 13.257 -19.193 1.00 32.38 89 PRO A C 1
ATOM 663 O O . PRO A 1 89 ? -6.942 12.847 -18.142 1.00 32.38 89 PRO A O 1
ATOM 666 N N . ALA A 1 90 ? -7.214 13.740 -20.184 1.00 30.39 90 ALA A N 1
ATOM 667 C CA . ALA A 1 90 ? -8.676 13.767 -20.099 1.00 30.39 90 ALA A CA 1
ATOM 668 C C . ALA A 1 90 ? -9.286 12.360 -20.177 1.00 30.39 90 ALA A C 1
ATOM 670 O O . ALA A 1 90 ? -10.258 12.103 -19.481 1.00 30.39 90 ALA A O 1
ATOM 671 N N . ASP A 1 91 ? -8.679 11.447 -20.947 1.00 30.95 91 ASP A N 1
ATOM 672 C CA . ASP A 1 91 ? -9.207 10.100 -21.180 1.00 30.95 91 ASP A CA 1
ATOM 673 C C . ASP A 1 91 ? -8.075 9.080 -21.392 1.00 30.95 91 ASP A C 1
ATOM 675 O O . ASP A 1 91 ? -7.425 9.076 -22.444 1.00 30.95 91 ASP A O 1
ATOM 679 N N . LEU A 1 92 ? -7.860 8.183 -20.420 1.00 37.22 92 LEU A N 1
ATOM 680 C CA . LEU A 1 92 ? -6.984 7.013 -20.555 1.00 37.22 92 LEU A CA 1
ATOM 681 C C . LEU A 1 92 ? -7.810 5.728 -20.732 1.00 37.22 92 LEU A C 1
ATOM 683 O O . LEU A 1 92 ? -8.562 5.314 -19.845 1.00 37.22 92 LEU A O 1
ATOM 687 N N . HIS A 1 93 ? -7.661 5.076 -21.887 1.00 38.97 93 HIS A N 1
ATOM 688 C CA . HIS A 1 93 ? -8.356 3.822 -22.193 1.00 38.97 93 HIS A CA 1
ATOM 689 C C . HIS A 1 93 ? -7.574 2.608 -21.680 1.00 38.97 93 HIS A C 1
ATOM 691 O O . HIS A 1 93 ? -6.503 2.293 -22.195 1.00 38.97 93 HIS A O 1
ATOM 697 N N . VAL A 1 94 ? -8.155 1.891 -20.717 1.00 39.06 94 VAL A N 1
ATOM 698 C CA . VAL A 1 94 ? -7.583 0.669 -20.110 1.00 39.06 94 VAL A CA 1
ATOM 699 C C . VAL A 1 94 ? -8.269 -0.613 -20.635 1.00 39.06 94 VAL A C 1
ATOM 701 O O . VAL A 1 94 ? -7.854 -1.754 -20.390 1.00 39.06 94 VAL A O 1
ATOM 704 N N . SER A 1 95 ? -9.323 -0.425 -21.429 1.00 42.31 95 SER A N 1
ATOM 705 C CA . SER A 1 95 ? -10.097 -1.465 -22.105 1.00 42.31 95 SER A CA 1
ATOM 706 C C . SER A 1 95 ? -11.027 -0.844 -23.164 1.00 42.31 95 SER A C 1
ATOM 708 O O . SER A 1 95 ? -11.021 0.377 -23.346 1.00 42.31 95 SER A O 1
ATOM 710 N N . LYS A 1 96 ? -11.736 -1.670 -23.953 1.00 54.00 96 LYS A N 1
ATOM 711 C CA . LYS A 1 96 ? -12.473 -1.235 -25.158 1.00 54.00 96 LYS A CA 1
ATOM 712 C C . LYS A 1 96 ? -13.805 -1.968 -25.348 1.00 54.00 96 LYS A C 1
ATOM 714 O O . LYS A 1 96 ? -13.907 -3.123 -24.928 1.00 54.00 96 LYS A O 1
ATOM 719 N N . PRO A 1 97 ? -14.787 -1.348 -26.034 1.00 42.88 97 PRO A N 1
ATOM 720 C CA . PRO A 1 97 ? -15.985 -2.034 -26.488 1.00 42.88 97 PRO A CA 1
ATOM 721 C C . PRO A 1 97 ? -15.662 -2.884 -27.736 1.00 42.88 97 PRO A C 1
ATOM 723 O O . PRO A 1 97 ? -15.070 -2.371 -28.689 1.00 42.88 97 PRO A O 1
ATOM 726 N N . PRO A 1 98 ? -16.007 -4.176 -27.754 1.00 43.97 98 PRO A N 1
ATOM 727 C CA . PRO A 1 98 ? -15.857 -5.035 -28.921 1.00 43.97 98 PRO A CA 1
ATOM 728 C C . PRO A 1 98 ? -16.857 -4.672 -30.021 1.00 43.97 98 PRO A C 1
ATOM 730 O O . PRO A 1 98 ? -17.937 -4.129 -29.772 1.00 43.97 98 PRO A O 1
ATOM 733 N N . SER A 1 99 ? -16.475 -4.985 -31.261 1.00 45.00 99 SER A N 1
ATOM 734 C CA . SER A 1 99 ? -17.333 -4.774 -32.423 1.00 45.00 99 SER A CA 1
ATOM 735 C C . SER A 1 99 ? -18.429 -5.841 -32.493 1.00 45.00 99 SER A C 1
ATOM 737 O O . SER A 1 99 ? -18.203 -6.999 -32.143 1.00 45.00 99 SER A O 1
ATOM 739 N N . ALA A 1 100 ? -19.602 -5.477 -33.015 1.00 46.12 100 ALA A N 1
ATOM 740 C CA . ALA A 1 100 ? -20.776 -6.348 -33.142 1.00 46.12 100 ALA A CA 1
ATOM 741 C C . ALA A 1 100 ? -20.560 -7.659 -33.940 1.00 46.12 100 ALA A C 1
ATOM 743 O O . ALA A 1 100 ? -21.469 -8.483 -33.992 1.00 46.12 100 ALA A O 1
ATOM 744 N N . ARG A 1 101 ? -19.392 -7.875 -34.568 1.00 44.62 101 ARG A N 1
ATOM 745 C CA . ARG A 1 101 ? -19.065 -9.106 -35.317 1.00 44.62 101 ARG A CA 1
ATOM 746 C C . ARG A 1 101 ? -17.868 -9.894 -34.782 1.00 44.62 101 ARG A C 1
ATOM 748 O O . ARG A 1 101 ? -17.554 -10.933 -35.352 1.00 44.62 101 ARG A O 1
ATOM 755 N N . THR A 1 102 ? -17.207 -9.446 -33.718 1.00 47.88 102 THR A N 1
ATOM 756 C CA . THR A 1 102 ? -15.969 -10.077 -33.233 1.00 47.88 102 THR A CA 1
ATOM 757 C C . THR A 1 102 ? -15.929 -10.094 -31.709 1.00 47.88 102 THR A C 1
ATOM 759 O O . THR A 1 102 ? -15.590 -9.088 -31.092 1.00 47.88 102 THR A O 1
ATOM 762 N N . GLU A 1 103 ? -16.256 -11.268 -31.167 1.00 55.28 103 GLU A N 1
ATOM 763 C CA . GLU A 1 103 ? -15.855 -11.805 -29.858 1.00 55.28 103 GLU A CA 1
ATOM 764 C C . GLU A 1 103 ? -16.354 -11.094 -28.578 1.00 55.28 103 GLU A C 1
ATOM 766 O O . GLU A 1 103 ? -16.382 -9.873 -28.435 1.00 55.28 103 GLU A O 1
ATOM 771 N N . GLY A 1 104 ? -16.786 -11.907 -27.605 1.00 48.53 104 GLY A N 1
ATOM 772 C CA . GLY A 1 104 ? -17.323 -11.448 -26.322 1.00 48.53 104 GLY A CA 1
ATOM 773 C C . GLY A 1 104 ? -16.252 -10.931 -25.353 1.00 48.53 104 GLY A C 1
ATOM 774 O O . GLY A 1 104 ? -15.045 -11.091 -25.546 1.00 48.53 104 GLY A O 1
ATOM 775 N N . TYR A 1 105 ? -16.674 -10.338 -24.236 1.00 50.16 105 TYR A N 1
ATOM 776 C CA . TYR A 1 105 ? -15.768 -9.784 -23.224 1.00 50.16 105 TYR A CA 1
ATOM 777 C C . TYR A 1 105 ? -14.913 -10.827 -22.440 1.00 50.16 105 TYR A C 1
ATOM 779 O O . TYR A 1 105 ? -14.196 -10.436 -21.526 1.00 50.16 105 TYR A O 1
ATOM 787 N N . SER A 1 106 ? -14.873 -12.116 -22.799 1.00 53.34 106 SER A N 1
ATOM 788 C CA . SER A 1 106 ? -14.244 -13.181 -21.985 1.00 53.34 106 SER A CA 1
ATOM 789 C C . SER A 1 106 ? -12.797 -13.595 -22.336 1.00 53.34 106 SER A C 1
ATOM 791 O O . SER A 1 106 ? -12.193 -14.367 -21.597 1.00 53.34 106 SER A O 1
ATOM 793 N N . GLN A 1 107 ? -12.190 -13.092 -23.410 1.00 50.81 107 GLN A N 1
ATOM 794 C CA . GLN A 1 107 ? -10.951 -13.655 -23.981 1.00 50.81 107 GLN A CA 1
ATOM 795 C C . GLN A 1 107 ? -9.654 -12.928 -23.552 1.00 50.81 107 GLN A C 1
ATOM 797 O O . GLN A 1 107 ? -9.087 -12.180 -24.333 1.00 50.81 107 GLN A O 1
ATOM 802 N N . ARG A 1 108 ? -9.194 -13.033 -22.299 1.00 49.47 108 ARG A N 1
ATOM 803 C CA . ARG A 1 108 ? -7.779 -12.748 -21.920 1.00 49.47 108 ARG A CA 1
ATOM 804 C C . ARG A 1 108 ? -7.407 -13.569 -20.697 1.00 49.47 108 ARG A C 1
ATOM 806 O O . ARG A 1 108 ? -8.236 -13.679 -19.796 1.00 49.47 108 ARG A O 1
ATOM 813 N N . THR A 1 109 ? -6.169 -14.044 -20.614 1.00 44.69 109 THR A N 1
ATOM 814 C CA . THR A 1 109 ? -5.642 -14.694 -19.405 1.00 44.69 109 THR A CA 1
ATOM 815 C C . THR A 1 109 ? -5.450 -13.693 -18.263 1.00 44.69 109 THR A C 1
ATOM 817 O O . THR A 1 109 ? -5.217 -12.500 -18.471 1.00 44.69 109 THR A O 1
ATOM 820 N N . GLU A 1 110 ? -5.563 -14.193 -17.038 1.00 50.94 110 GLU A N 1
ATOM 821 C CA . GLU A 1 110 ? -5.546 -13.425 -15.791 1.00 50.94 110 GLU A CA 1
ATOM 822 C C . GLU A 1 110 ? -4.222 -12.654 -15.582 1.00 50.94 110 GLU A C 1
ATOM 824 O O . GLU A 1 110 ? -4.215 -11.445 -15.340 1.00 50.94 110 GLU A O 1
ATOM 829 N N . ALA A 1 111 ? -3.087 -13.312 -15.835 1.00 42.41 111 ALA A N 1
ATOM 830 C CA . ALA A 1 111 ? -1.750 -12.721 -15.735 1.00 42.41 111 ALA A CA 1
ATOM 831 C C . ALA A 1 111 ? -1.532 -11.535 -16.699 1.00 42.41 111 ALA A C 1
ATOM 833 O O . ALA A 1 111 ? -0.991 -10.496 -16.315 1.00 42.41 111 ALA A O 1
ATOM 834 N N . GLY A 1 112 ? -2.032 -11.633 -17.938 1.00 47.00 112 GLY A N 1
ATOM 835 C CA . GLY A 1 112 ? -1.928 -10.553 -18.924 1.00 47.00 112 GLY A CA 1
ATOM 836 C C . GLY A 1 112 ? -2.736 -9.300 -18.557 1.00 47.00 112 GLY A C 1
ATOM 837 O O . GLY A 1 112 ? -2.447 -8.213 -19.063 1.00 47.00 112 GLY A O 1
ATOM 838 N N . ARG A 1 113 ? -3.743 -9.423 -17.677 1.00 55.16 113 ARG A N 1
ATOM 839 C CA . ARG A 1 113 ? -4.572 -8.299 -17.211 1.00 55.16 113 ARG A CA 1
ATOM 840 C C . ARG A 1 113 ? -3.856 -7.480 -16.143 1.00 55.16 113 ARG A C 1
ATOM 842 O O . ARG A 1 113 ? -3.789 -6.264 -16.302 1.00 55.16 113 ARG A O 1
ATOM 849 N N . LYS A 1 114 ? -3.299 -8.128 -15.111 1.00 52.38 114 LYS A N 1
ATOM 850 C CA . LYS A 1 114 ? -2.521 -7.457 -14.051 1.00 52.38 114 LYS A CA 1
ATOM 851 C C . LYS A 1 114 ? -1.310 -6.721 -14.641 1.00 52.38 114 LYS A C 1
ATOM 853 O O . LYS A 1 114 ? -1.097 -5.549 -14.340 1.00 52.38 114 LYS A O 1
ATOM 858 N N . ALA A 1 115 ? -0.586 -7.365 -15.559 1.00 52.16 115 ALA A N 1
ATOM 859 C CA . ALA A 1 115 ? 0.601 -6.789 -16.189 1.00 52.16 115 ALA A CA 1
ATOM 860 C C . ALA A 1 115 ? 0.309 -5.522 -17.024 1.00 52.16 115 ALA A C 1
ATOM 862 O O . ALA A 1 115 ? 1.054 -4.547 -16.958 1.00 52.16 115 ALA A O 1
ATOM 863 N N . HIS A 1 116 ? -0.813 -5.484 -17.758 1.00 52.75 116 HIS A N 1
ATOM 864 C CA . HIS A 1 116 ? -1.211 -4.288 -18.514 1.00 52.75 116 HIS A CA 1
ATOM 865 C C . HIS A 1 116 ? -1.476 -3.083 -17.599 1.00 52.75 116 HIS A C 1
ATOM 867 O O . HIS A 1 116 ? -1.019 -1.984 -17.895 1.00 52.75 116 HIS A O 1
ATOM 873 N N . GLU A 1 117 ? -2.162 -3.292 -16.472 1.00 56.62 117 GLU A N 1
ATOM 874 C CA . GLU A 1 117 ? -2.430 -2.235 -15.488 1.00 56.62 117 GLU A CA 1
ATOM 875 C C . GLU A 1 117 ? -1.140 -1.726 -14.832 1.00 56.62 117 GLU A C 1
ATOM 877 O O . GLU A 1 117 ? -0.964 -0.520 -14.664 1.00 56.62 117 GLU A O 1
ATOM 882 N N . HIS A 1 118 ? -0.218 -2.638 -14.490 1.00 55.34 118 HIS A N 1
ATOM 883 C CA . HIS A 1 118 ? 1.089 -2.278 -13.932 1.00 55.34 118 HIS A CA 1
ATOM 884 C C . HIS A 1 118 ? 1.844 -1.362 -14.887 1.00 55.34 118 HIS A C 1
ATOM 886 O O . HIS A 1 118 ? 2.368 -0.337 -14.465 1.00 55.34 118 HIS A O 1
ATOM 892 N N . TRP A 1 119 ? 1.883 -1.698 -16.172 1.00 51.97 119 TRP A N 1
ATOM 893 C CA . TRP A 1 119 ? 2.594 -0.881 -17.140 1.00 51.97 119 TRP A CA 1
ATOM 894 C C . TRP A 1 119 ? 1.887 0.453 -17.414 1.00 51.97 119 TRP A C 1
ATOM 896 O O . TRP A 1 119 ? 2.511 1.506 -17.298 1.00 51.97 119 TRP A O 1
ATOM 906 N N . VAL A 1 120 ? 0.587 0.433 -17.736 1.00 53.19 120 VAL A N 1
ATOM 907 C CA . VAL A 1 120 ? -0.155 1.640 -18.137 1.00 53.19 120 VAL A CA 1
ATOM 908 C C . VAL A 1 120 ? -0.180 2.668 -17.010 1.00 53.19 120 VAL A C 1
ATOM 910 O O . VAL A 1 120 ? 0.085 3.842 -17.257 1.00 53.19 120 VAL A O 1
ATOM 913 N N . ILE A 1 121 ? -0.477 2.258 -15.777 1.00 59.03 121 ILE A N 1
ATOM 914 C CA . ILE A 1 121 ? -0.641 3.215 -14.679 1.00 59.03 121 ILE A CA 1
ATOM 915 C C . ILE A 1 121 ? 0.711 3.819 -14.304 1.00 59.03 121 ILE A C 1
ATOM 917 O O . ILE A 1 121 ? 0.851 5.039 -14.307 1.00 59.03 121 ILE A O 1
ATOM 921 N N . HIS A 1 122 ? 1.747 3.007 -14.079 1.00 57.66 122 HIS A N 1
ATOM 922 C CA . HIS A 1 122 ? 3.057 3.561 -13.734 1.00 57.66 122 HIS A CA 1
ATOM 923 C C . HIS A 1 122 ? 3.629 4.424 -14.861 1.00 57.66 122 HIS A C 1
ATOM 925 O O . HIS A 1 122 ? 4.125 5.512 -14.592 1.00 57.66 122 HIS A O 1
ATOM 931 N N . ASN A 1 123 ? 3.469 4.024 -16.127 1.00 53.97 123 ASN A N 1
ATOM 932 C CA . ASN A 1 123 ? 3.943 4.820 -17.258 1.00 53.97 123 ASN A CA 1
ATOM 933 C C . ASN A 1 123 ? 3.192 6.155 -17.420 1.00 53.97 123 ASN A C 1
ATOM 935 O O . ASN A 1 123 ? 3.722 7.087 -18.014 1.00 53.97 123 ASN A O 1
ATOM 939 N N . ASN A 1 124 ? 1.966 6.276 -16.909 1.00 52.41 124 ASN A N 1
ATOM 940 C CA . ASN A 1 124 ? 1.234 7.544 -16.913 1.00 52.41 124 ASN A CA 1
ATOM 941 C C . ASN A 1 124 ? 1.482 8.384 -15.649 1.00 52.41 124 ASN A C 1
ATOM 943 O O . ASN A 1 124 ? 1.308 9.598 -15.715 1.00 52.41 124 ASN A O 1
ATOM 947 N N . LEU A 1 125 ? 1.992 7.792 -14.556 1.00 51.97 125 LEU A N 1
ATOM 948 C CA . LEU A 1 125 ? 2.602 8.551 -13.450 1.00 51.97 125 LEU A CA 1
ATOM 949 C C . LEU A 1 125 ? 3.873 9.310 -13.898 1.00 51.97 125 LEU A C 1
ATOM 951 O O . LEU A 1 125 ? 4.254 10.279 -13.256 1.00 51.97 125 LEU A O 1
ATOM 955 N N . LEU A 1 126 ? 4.498 8.913 -15.018 1.00 47.22 126 LEU A N 1
ATOM 956 C CA . LEU A 1 126 ? 5.718 9.525 -15.578 1.00 47.22 126 LEU A CA 1
ATOM 957 C C . LEU A 1 126 ? 5.516 10.868 -16.288 1.00 47.22 126 LEU A C 1
ATOM 959 O O . LEU A 1 126 ? 6.492 11.554 -16.594 1.00 47.22 126 LEU A O 1
ATOM 963 N N . ARG A 1 127 ? 4.285 11.227 -16.664 1.00 47.22 127 ARG A N 1
ATOM 964 C CA . ARG A 1 127 ? 4.059 12.445 -17.451 1.00 47.22 127 ARG A CA 1
ATOM 965 C C . ARG A 1 127 ? 4.176 13.639 -16.513 1.00 47.22 127 ARG A C 1
ATOM 967 O O . ARG A 1 127 ? 3.275 13.828 -15.709 1.00 47.22 127 ARG A O 1
ATOM 974 N N . ASN A 1 128 ? 5.274 14.394 -16.653 1.00 36.97 128 ASN A N 1
ATOM 975 C CA . ASN A 1 128 ? 5.722 15.556 -15.865 1.00 36.97 128 ASN A CA 1
ATOM 976 C C . ASN A 1 128 ? 4.711 16.707 -15.755 1.00 36.97 128 ASN A C 1
ATOM 978 O O . ASN A 1 128 ? 4.918 17.833 -16.191 1.00 36.97 128 ASN A O 1
ATOM 982 N N . CYS A 1 129 ? 3.588 16.404 -15.161 1.00 32.47 129 CYS A N 1
ATOM 983 C CA . CYS A 1 129 ? 2.612 17.338 -14.696 1.00 32.47 129 CYS A CA 1
ATOM 984 C C . CYS A 1 129 ? 2.116 16.718 -13.418 1.00 32.47 129 CYS A C 1
ATOM 986 O O . CYS A 1 129 ? 1.946 15.506 -13.360 1.00 32.47 129 CYS A O 1
ATOM 988 N N . SER A 1 130 ? 1.894 17.532 -12.401 1.00 33.72 130 SER A N 1
ATOM 989 C CA . SER A 1 130 ? 1.224 17.125 -11.179 1.00 33.72 130 SER A CA 1
ATOM 990 C C . SER A 1 130 ? -0.100 16.443 -11.558 1.00 33.72 130 SER A C 1
ATOM 992 O O . SER A 1 130 ? -1.125 17.120 -11.681 1.00 33.72 130 SER A O 1
ATOM 994 N N . VAL A 1 131 ? -0.096 15.124 -11.804 1.00 34.88 131 VAL A N 1
ATOM 995 C CA . VAL A 1 131 ? -1.284 14.325 -12.113 1.00 34.88 131 VAL A CA 1
ATOM 996 C C . VAL A 1 131 ? -2.000 14.174 -10.781 1.00 34.88 131 VAL A C 1
ATOM 998 O O . VAL A 1 131 ? -2.033 13.131 -10.148 1.00 34.88 131 VAL A O 1
ATOM 1001 N N . THR A 1 132 ? -2.566 15.291 -10.340 1.00 36.19 132 THR A N 1
ATOM 1002 C CA . THR A 1 132 ? -3.464 15.405 -9.194 1.00 36.19 132 THR A CA 1
ATOM 1003 C C . THR A 1 132 ? -4.851 14.885 -9.566 1.00 36.19 132 THR A C 1
ATOM 1005 O O . THR A 1 132 ? -5.777 14.928 -8.762 1.00 36.19 132 THR A O 1
ATOM 1008 N N . THR A 1 133 ? -5.035 14.419 -10.806 1.00 31.12 133 THR A N 1
ATOM 1009 C CA . THR A 1 133 ? -6.301 13.896 -11.298 1.00 31.12 133 THR A CA 1
ATOM 1010 C C . THR A 1 133 ? -6.053 12.761 -12.286 1.00 31.12 133 THR A C 1
ATOM 1012 O O . THR A 1 133 ? -5.534 12.975 -13.380 1.00 31.12 133 THR A O 1
ATOM 1015 N N . TYR A 1 134 ? -6.430 11.553 -11.871 1.00 37.31 134 TYR A N 1
ATOM 1016 C CA . TYR A 1 134 ? -6.381 10.331 -12.665 1.00 37.31 134 TYR A CA 1
ATOM 1017 C C . TYR A 1 134 ? -7.812 9.956 -13.061 1.00 37.31 134 TYR A C 1
ATOM 1019 O O . TYR A 1 134 ? -8.642 9.701 -12.189 1.00 37.31 134 TYR A O 1
ATOM 1027 N N . PHE A 1 135 ? -8.105 9.918 -14.361 1.00 33.44 135 PHE A N 1
ATOM 1028 C CA . PHE A 1 135 ? -9.381 9.427 -14.881 1.00 33.44 135 PHE A CA 1
ATOM 1029 C C . PHE A 1 135 ? -9.135 8.205 -15.762 1.00 33.44 135 PHE A C 1
ATOM 1031 O O . PHE A 1 135 ? -8.504 8.297 -16.816 1.00 33.44 135 PHE A O 1
ATOM 1038 N N . THR A 1 136 ? -9.656 7.055 -15.339 1.00 39.78 136 THR A N 1
ATOM 1039 C CA . THR A 1 136 ? -9.820 5.908 -16.237 1.00 39.78 136 THR A CA 1
ATOM 1040 C C . THR A 1 136 ? -11.185 6.020 -16.897 1.00 39.78 136 THR A C 1
ATOM 1042 O O . THR A 1 136 ? -12.182 6.240 -16.211 1.00 39.78 136 THR A O 1
ATOM 1045 N N . VAL A 1 137 ? -11.235 5.839 -18.217 1.00 41.06 137 VAL A N 1
ATOM 1046 C CA . VAL A 1 137 ? -12.441 6.085 -19.029 1.00 41.06 137 VAL A CA 1
ATOM 1047 C C . VAL A 1 137 ? -13.641 5.231 -18.593 1.00 41.06 137 VAL A C 1
ATOM 1049 O O . VAL A 1 137 ? -14.772 5.701 -18.668 1.00 41.06 137 VAL A O 1
ATOM 1052 N N . VAL A 1 138 ? -13.424 4.012 -18.074 1.00 49.06 138 VAL A N 1
ATOM 1053 C CA . VAL A 1 138 ? -14.482 3.188 -17.460 1.00 49.06 138 VAL A CA 1
ATOM 1054 C C . VAL A 1 138 ? -13.910 2.333 -16.320 1.00 49.06 138 VAL A C 1
ATOM 1056 O O . VAL A 1 138 ? -13.137 1.409 -16.559 1.00 49.06 138 VAL A O 1
ATOM 1059 N N . HIS A 1 139 ? -14.318 2.609 -15.077 1.00 50.41 139 HIS A N 1
ATOM 1060 C CA . HIS A 1 139 ? -14.056 1.735 -13.917 1.00 50.41 139 HIS A CA 1
ATOM 1061 C C . HIS A 1 139 ? -15.178 0.723 -13.656 1.00 50.41 139 HIS A C 1
ATOM 1063 O O . HIS A 1 139 ? -14.921 -0.329 -13.068 1.00 50.41 139 HIS A O 1
ATOM 1069 N N . LEU A 1 140 ? -16.391 1.040 -14.116 1.00 41.12 140 LEU A N 1
ATOM 1070 C CA . LEU A 1 140 ? -17.577 0.194 -14.093 1.00 41.12 140 LEU A CA 1
ATOM 1071 C C . LEU A 1 140 ? -18.299 0.336 -15.431 1.00 41.12 140 LEU A C 1
ATOM 1073 O O . LEU A 1 140 ? -18.786 1.419 -15.764 1.00 41.12 140 LEU A O 1
ATOM 1077 N N . GLY A 1 141 ? -18.360 -0.763 -16.170 1.00 50.31 141 GLY A N 1
ATOM 1078 C CA . GLY A 1 141 ? -19.230 -0.887 -17.325 1.00 50.31 141 GLY A CA 1
ATOM 1079 C C . GLY A 1 141 ? -20.702 -0.996 -16.930 1.00 50.31 141 GLY A C 1
ATOM 1080 O O . GLY A 1 141 ? -21.030 -1.432 -15.828 1.00 50.31 141 GLY A O 1
ATOM 1081 N N . GLY A 1 142 ? -21.599 -0.583 -17.819 1.00 53.16 142 GLY A N 1
ATOM 1082 C CA . GLY A 1 142 ? -23.047 -0.657 -17.608 1.00 53.16 142 GLY A CA 1
ATOM 1083 C C . GLY A 1 142 ? -23.733 -1.533 -18.648 1.00 53.16 142 GLY A C 1
ATOM 1084 O O . GLY A 1 142 ? -23.087 -2.308 -19.345 1.00 53.16 142 GLY A O 1
ATOM 1085 N N . GLN A 1 143 ? -25.041 -1.345 -18.792 1.00 45.75 143 GLN A N 1
ATOM 1086 C CA . GLN A 1 143 ? -25.826 -1.943 -19.865 1.00 45.75 143 GLN A CA 1
ATOM 1087 C C . GLN A 1 143 ? -26.553 -0.842 -20.635 1.00 45.75 143 GLN A C 1
ATOM 1089 O O . GLN A 1 143 ? -27.098 0.090 -20.033 1.00 45.75 143 GLN A O 1
ATOM 1094 N N . TYR A 1 144 ? -26.625 -0.959 -21.960 1.00 53.47 144 TYR A N 1
ATOM 1095 C CA . TYR A 1 144 ? -27.548 -0.147 -22.747 1.00 53.47 144 TYR A CA 1
ATOM 1096 C C . TYR A 1 144 ? -28.979 -0.672 -22.568 1.00 53.47 144 TYR A C 1
ATOM 1098 O O . TYR A 1 144 ? -29.459 -1.521 -23.318 1.00 53.47 144 TYR A O 1
ATOM 1106 N N . CYS A 1 145 ? -29.677 -0.166 -21.552 1.00 45.75 145 CYS A N 1
ATOM 1107 C CA . CYS A 1 145 ? -31.096 -0.441 -21.344 1.00 45.75 145 CYS A CA 1
ATOM 1108 C C . CYS A 1 145 ? -31.922 0.462 -22.279 1.00 45.75 145 CYS A C 1
ATOM 1110 O O . CYS A 1 145 ? -32.061 1.656 -22.010 1.00 45.75 145 CYS A O 1
ATOM 1112 N N . SER A 1 146 ? -32.483 -0.106 -23.355 1.00 53.44 146 SER A N 1
ATOM 1113 C CA . SER A 1 146 ? -33.175 0.542 -24.499 1.00 53.44 146 SER A CA 1
ATOM 1114 C C . SER A 1 146 ? -32.265 1.007 -25.647 1.00 53.44 146 SER A C 1
ATOM 1116 O O . SER A 1 146 ? -31.051 1.104 -25.488 1.00 53.44 146 SER A O 1
ATOM 1118 N N . ASN A 1 147 ? -32.866 1.291 -26.814 1.00 52.75 147 ASN A N 1
ATOM 1119 C CA . ASN A 1 147 ? -32.215 1.666 -28.084 1.00 52.75 147 ASN A CA 1
ATOM 1120 C C . ASN A 1 147 ? -31.584 3.079 -28.045 1.00 52.75 147 ASN A C 1
ATOM 1122 O O . ASN A 1 147 ? -31.685 3.874 -28.977 1.00 52.75 147 ASN A O 1
ATOM 1126 N N . ARG A 1 148 ? -30.973 3.431 -26.914 1.00 47.38 148 ARG A N 1
ATOM 1127 C CA . ARG A 1 148 ? -30.437 4.746 -26.578 1.00 47.38 148 ARG A CA 1
ATOM 1128 C C . ARG A 1 148 ? -28.984 4.879 -27.047 1.00 47.38 148 ARG A C 1
ATOM 1130 O O . ARG A 1 148 ? -28.139 5.409 -26.336 1.00 47.38 148 ARG A O 1
ATOM 1137 N N . THR A 1 149 ? -28.689 4.395 -28.253 1.00 49.44 149 THR A N 1
ATOM 1138 C CA . THR A 1 149 ? -27.481 4.794 -28.977 1.00 49.44 149 THR A CA 1
ATOM 1139 C C . THR A 1 149 ? -27.779 6.144 -29.617 1.00 49.44 149 THR A C 1
ATOM 1141 O O . THR A 1 149 ? -28.552 6.214 -30.572 1.00 49.44 149 THR A O 1
ATOM 1144 N N . THR A 1 150 ? -27.228 7.235 -29.094 1.00 43.69 150 THR A N 1
ATOM 1145 C CA . THR A 1 150 ? -27.298 8.518 -29.796 1.00 43.69 150 THR A CA 1
ATOM 1146 C C . THR A 1 150 ? -26.422 8.417 -31.046 1.00 43.69 150 THR A C 1
ATOM 1148 O O . THR A 1 150 ? -25.201 8.369 -30.930 1.00 43.69 150 THR A O 1
ATOM 1151 N N . SER A 1 151 ? -27.065 8.285 -32.215 1.00 51.94 151 SER A N 1
ATOM 1152 C CA . SER A 1 151 ? -26.620 8.763 -33.538 1.00 51.94 151 SER A CA 1
ATOM 1153 C C . SER A 1 151 ? -25.094 8.905 -33.685 1.00 51.94 151 SER A C 1
ATOM 1155 O O . SER A 1 151 ? -24.532 9.953 -33.384 1.00 51.94 151 SER A O 1
ATOM 1157 N N . THR A 1 152 ? -24.338 7.841 -33.965 1.00 45.38 152 THR A N 1
ATOM 1158 C CA . THR A 1 152 ? -23.764 7.554 -35.307 1.00 45.38 152 THR A CA 1
ATOM 1159 C C . THR A 1 152 ? -23.113 6.151 -35.364 1.00 45.38 152 THR A C 1
ATOM 1161 O O . THR A 1 152 ? -22.540 5.761 -36.377 1.00 45.38 152 THR A O 1
ATOM 1164 N N . ASN A 1 153 ? -23.207 5.359 -34.283 1.00 45.94 153 ASN A N 1
ATOM 1165 C CA . ASN A 1 153 ? -22.516 4.065 -34.112 1.00 45.94 153 ASN A CA 1
ATOM 1166 C C . ASN A 1 153 ? -23.454 2.870 -33.847 1.00 45.94 153 ASN A C 1
ATOM 1168 O O . ASN A 1 153 ? -23.001 1.786 -33.478 1.00 45.94 153 ASN A O 1
ATOM 1172 N N . SER A 1 154 ? -24.757 3.041 -34.073 1.00 46.72 154 SER A N 1
ATOM 1173 C CA . SER A 1 154 ? -25.826 2.085 -33.740 1.00 46.72 154 SER A CA 1
ATOM 1174 C C . SER A 1 154 ? -25.732 0.711 -34.425 1.00 46.72 154 SER A C 1
ATOM 1176 O O . SER A 1 154 ? -26.509 -0.177 -34.103 1.00 46.72 154 SER A O 1
ATOM 1178 N N . GLY A 1 155 ? -24.784 0.512 -35.349 1.00 49.69 155 GLY A N 1
ATOM 1179 C CA . GLY A 1 155 ? -24.514 -0.775 -36.004 1.00 49.69 155 GLY A CA 1
ATOM 1180 C C . GLY A 1 155 ? -23.216 -1.477 -35.580 1.00 49.69 155 GLY A C 1
ATOM 1181 O O . GLY A 1 155 ? -22.881 -2.498 -36.177 1.00 49.69 155 GLY A O 1
ATOM 1182 N N . LYS A 1 156 ? -22.445 -0.935 -34.622 1.00 56.00 156 LYS A N 1
ATOM 1183 C CA . LYS A 1 156 ? -21.083 -1.424 -34.310 1.00 56.00 156 LYS A CA 1
ATOM 1184 C C . LYS A 1 156 ? -20.881 -1.988 -32.902 1.00 56.00 156 LYS A C 1
ATOM 1186 O O . LYS A 1 156 ? -19.847 -2.610 -32.686 1.00 56.00 156 LYS A O 1
ATOM 1191 N N . VAL A 1 157 ? -21.825 -1.826 -31.976 1.00 59.47 157 VAL A N 1
ATOM 1192 C CA . VAL A 1 157 ? -21.700 -2.257 -30.566 1.00 59.47 157 VAL A CA 1
ATOM 1193 C C . VAL A 1 157 ? -22.960 -2.993 -30.097 1.00 59.47 157 VAL A C 1
ATOM 1195 O O . VAL A 1 157 ? -24.037 -2.771 -30.647 1.00 59.47 157 VAL A O 1
ATOM 1198 N N . TYR A 1 158 ? -22.827 -3.885 -29.111 1.00 67.06 158 TYR A N 1
ATOM 1199 C CA . TYR A 1 158 ? -23.933 -4.665 -28.535 1.00 67.06 158 TYR A CA 1
ATOM 1200 C C . TYR A 1 158 ? -24.380 -4.142 -27.155 1.00 67.06 158 TYR A C 1
ATOM 1202 O O . TYR A 1 158 ? -23.861 -3.145 -26.663 1.00 67.06 158 TYR A O 1
ATOM 1210 N N . THR A 1 159 ? -25.386 -4.789 -26.548 1.00 73.50 159 THR A N 1
ATOM 1211 C CA . THR A 1 159 ? -26.086 -4.320 -25.334 1.00 73.50 159 THR A CA 1
ATOM 1212 C C . THR A 1 159 ? -25.198 -4.181 -24.098 1.00 73.50 159 THR A C 1
ATOM 1214 O O . THR A 1 159 ? -25.340 -3.210 -23.355 1.00 73.50 159 THR A O 1
ATOM 1217 N N . SER A 1 160 ? -24.328 -5.160 -23.851 1.00 73.44 160 SER A N 1
ATOM 1218 C CA . SER A 1 160 ? -23.396 -5.122 -22.724 1.00 73.44 160 SER A CA 1
ATOM 1219 C C . SER A 1 160 ? -22.346 -4.038 -22.948 1.00 73.44 160 SER A C 1
ATOM 1221 O O . SER A 1 160 ? -21.772 -3.917 -24.031 1.00 73.44 160 SER A O 1
ATOM 1223 N N . TYR A 1 161 ? -22.107 -3.256 -21.900 1.00 78.06 161 TYR A N 1
ATOM 1224 C CA . TYR A 1 161 ? -21.090 -2.214 -21.849 1.00 78.06 161 TYR A CA 1
ATOM 1225 C C . TYR A 1 161 ? -20.119 -2.472 -20.691 1.00 78.06 161 TYR A C 1
ATOM 1227 O O . TYR A 1 161 ? -19.602 -1.530 -20.103 1.00 78.06 161 TYR A O 1
ATOM 1235 N N . ASP A 1 162 ? -19.870 -3.750 -20.369 1.00 72.94 162 ASP A N 1
ATOM 1236 C CA . ASP A 1 162 ? -18.963 -4.228 -19.309 1.00 72.94 162 ASP A CA 1
ATOM 1237 C C . ASP A 1 162 ? -17.568 -3.599 -19.390 1.00 72.94 162 ASP A C 1
ATOM 1239 O O . ASP A 1 162 ? -16.917 -3.318 -18.380 1.00 72.94 162 ASP A O 1
ATOM 1243 N N . TYR A 1 163 ? -17.125 -3.345 -20.621 1.00 72.12 163 TYR A N 1
ATOM 1244 C CA . TYR A 1 163 ? -15.853 -2.710 -20.915 1.00 72.12 163 TYR A CA 1
ATOM 1245 C C . TYR A 1 163 ? -14.651 -3.494 -20.374 1.00 72.12 163 TYR A C 1
ATOM 1247 O O . TYR A 1 163 ? -13.564 -2.945 -20.409 1.00 72.12 163 TYR A O 1
ATOM 1255 N N . ARG A 1 164 ? -14.771 -4.734 -19.865 1.00 72.44 164 ARG A N 1
ATOM 1256 C CA . ARG A 1 164 ? -13.703 -5.424 -19.104 1.00 72.44 164 ARG A CA 1
ATOM 1257 C C . ARG A 1 164 ? -13.073 -4.507 -18.051 1.00 72.44 164 ARG A C 1
ATOM 1259 O O . ARG A 1 164 ? -11.849 -4.479 -17.879 1.00 72.44 164 ARG A O 1
ATOM 1266 N N . ALA A 1 165 ? -13.905 -3.6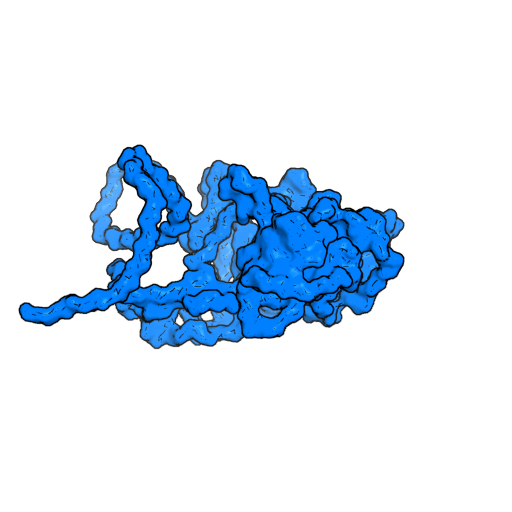75 -17.436 1.00 77.00 165 ALA A N 1
ATOM 1267 C CA . ALA A 1 165 ? -13.451 -2.704 -16.466 1.00 77.00 165 ALA A CA 1
ATOM 1268 C C . ALA A 1 165 ? -12.991 -3.402 -15.178 1.00 77.00 165 ALA A C 1
ATOM 1270 O O . ALA A 1 165 ? -13.159 -4.608 -14.986 1.00 77.00 165 ALA A O 1
ATOM 1271 N N . SER A 1 166 ? -12.400 -2.632 -14.267 1.00 82.69 166 SER A N 1
ATOM 1272 C CA . SER A 1 166 ? -12.030 -3.129 -12.940 1.00 82.69 166 SER A CA 1
ATOM 1273 C C . SER A 1 166 ? -13.222 -3.695 -12.167 1.00 82.69 166 SER A C 1
ATOM 1275 O O . SER A 1 166 ? -13.068 -4.653 -11.409 1.00 82.69 166 SER A O 1
ATOM 1277 N N . ILE A 1 167 ? -14.405 -3.128 -12.398 1.00 86.50 167 ILE A N 1
ATOM 1278 C CA . ILE A 1 167 ? -15.680 -3.600 -11.884 1.00 86.50 167 ILE A CA 1
ATOM 1279 C C . ILE A 1 167 ? -16.515 -4.039 -13.090 1.00 86.50 167 ILE A C 1
ATOM 1281 O O . ILE A 1 167 ? -16.767 -3.235 -13.988 1.00 86.50 167 ILE A O 1
ATOM 1285 N N . VAL A 1 168 ? -16.929 -5.304 -13.113 1.00 84.81 168 VAL A N 1
ATOM 1286 C CA . VAL A 1 168 ? -17.728 -5.855 -14.221 1.00 84.81 168 VAL A CA 1
ATOM 1287 C C . VAL A 1 168 ? -19.148 -5.292 -14.214 1.00 84.81 168 VAL A C 1
ATOM 1289 O O . VAL A 1 168 ? -19.604 -4.753 -13.208 1.00 84.81 168 VAL A O 1
ATOM 1292 N N . GLU A 1 169 ? -19.889 -5.489 -15.300 1.00 82.75 169 GLU A N 1
ATOM 1293 C CA . GLU A 1 169 ? -21.288 -5.059 -15.467 1.00 82.75 169 GLU A CA 1
ATOM 1294 C C . GLU A 1 169 ? -22.202 -5.531 -14.318 1.00 82.75 169 GLU A C 1
ATOM 1296 O O . GLU A 1 169 ? -23.032 -4.776 -13.808 1.00 82.75 169 GLU A O 1
ATOM 1301 N N . ALA A 1 170 ? -21.979 -6.750 -13.814 1.00 87.25 170 ALA A N 1
ATOM 1302 C CA . ALA A 1 170 ? -22.661 -7.306 -12.638 1.00 87.25 170 ALA A CA 1
ATOM 1303 C C . ALA A 1 170 ? -22.173 -6.731 -11.286 1.00 87.25 170 ALA A C 1
ATOM 1305 O O . ALA A 1 170 ? -22.543 -7.231 -10.225 1.00 87.25 170 ALA A O 1
ATOM 1306 N N . ARG A 1 171 ? -21.344 -5.682 -11.310 1.00 90.12 171 ARG A N 1
ATOM 1307 C CA . ARG A 1 171 ? -20.748 -4.970 -10.165 1.00 90.12 171 ARG A CA 1
ATOM 1308 C C . ARG A 1 171 ? -19.787 -5.794 -9.306 1.00 90.12 171 ARG A C 1
ATOM 1310 O O . ARG A 1 171 ? -19.489 -5.408 -8.177 1.00 90.12 171 ARG A O 1
ATOM 1317 N N . GLN A 1 172 ? -19.286 -6.909 -9.833 1.00 92.44 172 GLN A N 1
ATOM 1318 C CA . GLN A 1 172 ? -18.249 -7.698 -9.173 1.00 92.44 172 GLN A CA 1
ATOM 1319 C C . GLN A 1 172 ? -16.869 -7.080 -9.430 1.00 92.44 172 GLN A C 1
ATOM 1321 O O . GLN A 1 172 ? -16.573 -6.575 -10.512 1.00 92.44 172 GLN A O 1
ATOM 1326 N N . LEU A 1 173 ? -16.016 -7.122 -8.417 1.00 92.38 173 LEU A N 1
ATOM 1327 C CA . LEU A 1 173 ? -14.618 -6.717 -8.492 1.00 92.38 173 LEU A CA 1
ATOM 1328 C C . LEU A 1 173 ? -13.794 -7.797 -9.194 1.00 92.38 173 LEU A C 1
ATOM 1330 O O . LEU A 1 173 ? -13.967 -8.993 -8.935 1.00 92.38 173 LEU A O 1
ATOM 1334 N N . THR A 1 174 ? -12.888 -7.355 -10.058 1.00 88.50 174 THR A N 1
ATOM 1335 C CA . THR A 1 174 ? -11.903 -8.201 -10.741 1.00 88.50 174 THR A CA 1
ATOM 1336 C C . THR A 1 174 ? -10.525 -8.034 -10.109 1.00 88.50 174 THR A C 1
ATOM 1338 O O . THR A 1 174 ? -10.264 -7.080 -9.390 1.00 88.50 174 THR A O 1
ATOM 1341 N N . THR A 1 175 ? -9.578 -8.878 -10.477 1.00 86.12 175 THR A N 1
ATOM 1342 C CA . THR A 1 175 ? -8.155 -8.711 -10.130 1.00 86.12 175 THR A CA 1
ATOM 1343 C C . THR A 1 175 ? -7.524 -7.400 -10.617 1.00 86.12 175 THR A C 1
ATOM 1345 O O . THR A 1 175 ? -6.536 -6.935 -10.047 1.00 86.12 175 THR A O 1
ATOM 1348 N N . ARG A 1 176 ? -8.082 -6.765 -11.663 1.00 83.44 176 ARG A N 1
ATOM 1349 C CA . ARG A 1 176 ? -7.689 -5.404 -12.060 1.00 83.44 176 ARG A CA 1
ATOM 1350 C C . ARG A 1 176 ? -8.050 -4.406 -10.970 1.00 83.44 176 ARG A C 1
ATOM 1352 O O . ARG A 1 176 ? -7.274 -3.490 -10.718 1.00 83.44 176 ARG A O 1
ATOM 1359 N N . TYR A 1 177 ? -9.198 -4.599 -10.316 1.00 91.06 177 TYR A N 1
ATOM 1360 C CA . TYR A 1 177 ? -9.573 -3.806 -9.152 1.00 91.06 177 TYR A CA 1
ATOM 1361 C C . TYR A 1 177 ? -8.553 -3.970 -8.030 1.00 91.06 177 TYR A C 1
ATOM 1363 O O . TYR A 1 177 ? -8.149 -2.966 -7.460 1.00 91.06 177 TYR A O 1
ATOM 1371 N N . ASP A 1 178 ? -8.078 -5.185 -7.751 1.00 91.56 178 ASP A N 1
ATOM 1372 C CA . ASP A 1 178 ? -7.084 -5.403 -6.691 1.00 91.56 178 ASP A CA 1
ATOM 1373 C C . ASP A 1 178 ? -5.783 -4.641 -6.964 1.00 91.56 178 ASP A C 1
ATOM 1375 O O . ASP A 1 178 ? -5.266 -3.935 -6.095 1.00 91.56 178 ASP A O 1
ATOM 1379 N N . ALA A 1 179 ? -5.296 -4.702 -8.205 1.00 85.31 179 ALA A N 1
ATOM 1380 C CA . ALA A 1 179 ? -4.091 -3.987 -8.608 1.00 85.31 179 ALA A CA 1
ATOM 1381 C C . ALA A 1 179 ? -4.290 -2.454 -8.588 1.00 85.31 179 ALA A C 1
ATOM 1383 O O . ALA A 1 179 ? -3.392 -1.704 -8.197 1.00 85.31 179 ALA A O 1
ATOM 1384 N N . LEU A 1 180 ? -5.477 -1.974 -8.979 1.00 88.12 180 LEU A N 1
ATOM 1385 C CA . LEU A 1 180 ? -5.864 -0.563 -8.879 1.00 88.12 180 LEU A CA 1
ATOM 1386 C C . LEU A 1 180 ? -6.020 -0.101 -7.430 1.00 88.12 180 LEU A C 1
ATOM 1388 O O . LEU A 1 180 ? -5.616 1.013 -7.118 1.00 88.12 180 LEU A O 1
ATOM 1392 N N . LYS A 1 181 ? -6.561 -0.939 -6.542 1.00 94.25 181 LYS A N 1
ATOM 1393 C CA . LYS A 1 181 ? -6.713 -0.653 -5.114 1.00 94.25 181 LYS A CA 1
ATOM 1394 C C . LYS A 1 181 ? -5.353 -0.418 -4.474 1.00 94.25 181 LYS A C 1
ATOM 1396 O O . LYS A 1 181 ? -5.181 0.608 -3.825 1.00 94.25 181 LYS A O 1
ATOM 1401 N N . GLY A 1 182 ? -4.386 -1.310 -4.702 1.00 90.81 182 GLY A N 1
ATOM 1402 C CA . GLY A 1 182 ? -3.031 -1.147 -4.167 1.00 90.81 182 GLY A CA 1
ATOM 1403 C C . GLY A 1 182 ? -2.393 0.178 -4.593 1.00 90.81 182 GLY A C 1
ATOM 1404 O O . GLY A 1 182 ? -1.881 0.916 -3.759 1.00 90.81 182 GLY A O 1
ATOM 1405 N N . ARG A 1 183 ? -2.508 0.543 -5.876 1.00 87.19 183 ARG A N 1
ATOM 1406 C CA . ARG A 1 183 ? -1.991 1.824 -6.393 1.00 87.19 183 ARG A CA 1
ATOM 1407 C C . ARG A 1 183 ? -2.783 3.041 -5.920 1.00 87.19 183 ARG A C 1
ATOM 1409 O O . ARG A 1 183 ? -2.195 4.077 -5.640 1.00 87.19 183 ARG A O 1
ATOM 1416 N N . GLY A 1 184 ? -4.103 2.931 -5.827 1.00 89.19 184 GLY A N 1
ATOM 1417 C CA . GLY A 1 184 ? -4.958 3.999 -5.320 1.00 89.19 184 GLY A CA 1
ATOM 1418 C C . GLY A 1 184 ? -4.656 4.308 -3.858 1.00 89.19 184 GLY A C 1
ATOM 1419 O O . GLY A 1 184 ? -4.579 5.474 -3.485 1.00 89.19 184 GLY A O 1
ATOM 1420 N N . LEU A 1 185 ? -4.424 3.273 -3.047 1.00 92.50 185 LEU A N 1
ATOM 1421 C CA . LEU A 1 185 ? -4.024 3.426 -1.653 1.00 92.50 185 LEU A CA 1
ATOM 1422 C C . LEU A 1 185 ? -2.592 3.952 -1.519 1.00 92.50 185 LEU A C 1
ATOM 1424 O O . LEU A 1 185 ? -2.389 4.851 -0.710 1.00 92.50 185 LEU A O 1
ATOM 1428 N N . PHE A 1 186 ? -1.657 3.512 -2.371 1.00 90.62 186 PHE A N 1
ATOM 1429 C CA . PHE A 1 186 ? -0.331 4.125 -2.472 1.00 90.62 186 PHE A CA 1
ATOM 1430 C C . PHE A 1 186 ? -0.428 5.627 -2.729 1.00 90.62 186 PHE A C 1
ATOM 1432 O O . PHE A 1 186 ? 0.080 6.401 -1.934 1.00 90.62 186 PHE A O 1
ATOM 1439 N N . VAL A 1 187 ? -1.114 6.047 -3.797 1.00 87.50 187 VAL A N 1
ATOM 1440 C CA . VAL A 1 187 ? -1.225 7.469 -4.155 1.00 87.50 187 VAL A CA 1
ATOM 1441 C C . VAL A 1 187 ? -1.920 8.251 -3.047 1.00 87.50 187 VAL A C 1
ATOM 1443 O O . VAL A 1 187 ? -1.505 9.361 -2.761 1.00 87.50 187 VAL A O 1
ATOM 1446 N N . ARG A 1 188 ? -2.929 7.669 -2.385 1.00 87.06 188 ARG A N 1
ATOM 1447 C CA . ARG A 1 188 ? -3.643 8.295 -1.263 1.00 87.06 188 ARG A CA 1
ATOM 1448 C C . ARG A 1 188 ? -2.737 8.572 -0.053 1.00 87.06 188 ARG A C 1
ATOM 1450 O O . ARG A 1 188 ? -3.013 9.502 0.703 1.00 87.06 188 ARG A O 1
ATOM 1457 N N . SER A 1 189 ? -1.719 7.745 0.164 1.00 76.31 189 SER A N 1
ATOM 1458 C CA . SER A 1 189 ? -1.026 7.623 1.446 1.00 76.31 189 SER A CA 1
ATOM 1459 C C . SER A 1 189 ? 0.006 8.727 1.758 1.00 76.31 189 SER A C 1
ATOM 1461 O O . SER A 1 189 ? -0.029 9.224 2.884 1.00 76.31 189 SER A O 1
ATOM 1463 N N . PRO A 1 190 ? 0.879 9.176 0.835 1.00 71.88 190 PRO A N 1
ATOM 1464 C CA . PRO A 1 190 ? 1.826 10.258 1.093 1.00 71.88 190 PRO A CA 1
ATOM 1465 C C . PRO A 1 190 ? 1.476 11.562 0.342 1.00 71.88 190 PRO A C 1
ATOM 1467 O O . PRO A 1 190 ? 1.268 11.547 -0.873 1.00 71.88 190 PRO A O 1
ATOM 1470 N N . PRO A 1 191 ? 1.544 12.732 1.004 1.00 70.94 191 PRO A N 1
ATOM 1471 C CA . PRO A 1 191 ? 1.571 14.025 0.313 1.00 70.94 191 PRO A CA 1
ATOM 1472 C C . PRO A 1 191 ? 2.768 14.159 -0.639 1.00 70.94 191 PRO A C 1
ATOM 1474 O O . PRO A 1 191 ? 2.705 14.893 -1.625 1.00 70.94 191 PRO A O 1
ATOM 1477 N N . GLU A 1 192 ? 3.843 13.421 -0.351 1.00 80.06 192 GLU A N 1
ATOM 1478 C CA . GLU A 1 192 ? 5.131 13.518 -1.034 1.00 80.06 192 GLU A CA 1
ATOM 1479 C C . GLU A 1 192 ? 5.052 13.272 -2.534 1.00 80.06 192 GLU A C 1
ATOM 1481 O O . GLU A 1 192 ? 5.768 13.899 -3.312 1.00 80.06 192 GLU A O 1
ATOM 1486 N N . PHE A 1 193 ? 4.149 12.393 -2.958 1.00 83.88 193 PHE A N 1
ATOM 1487 C CA . PHE A 1 193 ? 4.008 12.046 -4.363 1.00 83.88 193 PHE A CA 1
ATOM 1488 C C . PHE A 1 193 ? 3.227 13.102 -5.168 1.00 83.88 193 PHE A C 1
ATOM 1490 O O . PHE A 1 193 ? 3.281 13.123 -6.394 1.00 83.88 193 PHE A O 1
ATOM 1497 N N . TYR A 1 194 ? 2.495 14.006 -4.509 1.00 82.88 194 TYR A N 1
ATOM 1498 C CA . TYR A 1 194 ? 1.641 14.981 -5.197 1.00 82.88 194 TYR A CA 1
ATOM 1499 C C . TYR A 1 194 ? 2.404 16.177 -5.770 1.00 82.88 194 TYR A C 1
ATOM 1501 O O . TYR A 1 194 ? 1.887 16.867 -6.656 1.00 82.88 194 TYR A O 1
ATOM 1509 N N . LYS A 1 195 ? 3.614 16.429 -5.265 1.00 86.56 195 LYS A N 1
ATOM 1510 C CA . LYS A 1 195 ? 4.467 17.549 -5.660 1.00 86.56 195 LYS A CA 1
ATOM 1511 C C . LYS A 1 195 ? 5.853 17.036 -6.038 1.00 86.56 195 LYS A C 1
ATOM 1513 O O . LYS A 1 195 ? 6.806 17.217 -5.295 1.00 86.56 195 LYS A O 1
ATOM 1518 N N . THR A 1 196 ? 5.953 16.387 -7.190 1.00 87.31 196 THR A N 1
ATOM 1519 C CA . THR A 1 196 ? 7.231 15.891 -7.709 1.00 87.31 196 THR A CA 1
ATOM 1520 C C . THR A 1 196 ? 7.608 16.572 -9.013 1.00 87.31 196 THR A C 1
ATOM 1522 O O . THR A 1 196 ? 6.767 16.686 -9.909 1.00 87.31 196 THR A O 1
ATOM 1525 N N . ASP A 1 197 ? 8.883 16.911 -9.143 1.00 89.06 197 ASP A N 1
ATOM 1526 C CA . ASP A 1 197 ? 9.507 17.349 -10.381 1.00 89.06 197 ASP A CA 1
ATOM 1527 C C . ASP A 1 197 ? 10.116 16.143 -11.099 1.00 89.06 197 ASP A C 1
ATOM 1529 O O . ASP A 1 197 ? 10.737 15.274 -10.479 1.00 89.06 197 ASP A O 1
ATOM 1533 N N . TRP A 1 198 ? 9.960 16.078 -12.420 1.00 90.81 198 TRP A N 1
ATOM 1534 C CA . TRP A 1 198 ? 10.752 15.159 -13.234 1.00 90.81 198 TRP A CA 1
ATOM 1535 C C . TRP A 1 198 ? 12.209 15.625 -13.270 1.00 90.81 198 TRP A C 1
ATOM 1537 O O . TRP A 1 198 ? 12.486 16.757 -13.666 1.00 90.81 198 TRP A O 1
ATOM 1547 N N . ILE A 1 199 ? 13.134 14.747 -12.878 1.00 91.25 199 ILE A N 1
ATOM 1548 C CA . ILE A 1 199 ? 14.565 15.069 -12.800 1.00 91.25 199 ILE A CA 1
ATOM 1549 C C . ILE A 1 199 ? 15.321 14.540 -14.017 1.00 91.25 199 ILE A C 1
ATOM 1551 O O . ILE A 1 199 ? 16.069 15.280 -14.652 1.00 91.25 199 ILE A O 1
ATOM 1555 N N . ALA A 1 200 ? 15.155 13.253 -14.325 1.00 91.19 200 ALA A N 1
ATOM 1556 C CA . ALA A 1 200 ? 15.826 12.587 -15.435 1.00 91.19 200 ALA A CA 1
ATOM 1557 C C . ALA A 1 200 ? 15.171 11.235 -15.749 1.00 91.19 200 ALA A C 1
ATOM 1559 O O . ALA A 1 200 ? 14.433 10.668 -14.940 1.00 91.19 200 ALA A O 1
ATOM 1560 N N . ASP A 1 201 ? 15.510 10.666 -16.900 1.00 91.62 201 ASP A N 1
ATOM 1561 C CA . ASP A 1 201 ? 15.267 9.264 -17.221 1.00 91.62 201 ASP A CA 1
ATOM 1562 C C . ASP A 1 201 ? 16.491 8.619 -17.893 1.00 91.62 201 ASP A C 1
ATOM 1564 O O . ASP A 1 201 ? 17.519 9.265 -18.120 1.00 91.62 201 ASP A O 1
ATOM 1568 N N . SER A 1 202 ? 16.408 7.321 -18.190 1.00 89.44 202 SER A N 1
ATOM 1569 C CA . SER A 1 202 ? 17.507 6.576 -18.817 1.00 89.44 202 SER A CA 1
ATOM 1570 C C . SER A 1 202 ? 17.930 7.128 -20.186 1.00 89.44 202 SER A C 1
ATOM 1572 O O . SER A 1 202 ? 19.068 6.912 -20.590 1.00 89.44 202 SER A O 1
ATOM 1574 N N . SER A 1 203 ? 17.063 7.860 -20.897 1.00 87.62 203 SER A N 1
ATOM 1575 C CA . SER A 1 203 ? 17.407 8.516 -22.168 1.00 87.62 203 SER A CA 1
ATOM 1576 C C . SER A 1 203 ? 18.125 9.853 -21.977 1.00 87.62 203 SER A C 1
ATOM 1578 O O . SER A 1 203 ? 18.890 10.270 -22.844 1.00 87.62 203 SER A O 1
ATOM 1580 N N . THR A 1 204 ? 17.934 10.504 -20.828 1.00 86.12 204 THR A N 1
ATOM 1581 C CA . THR A 1 204 ? 18.590 11.769 -20.472 1.00 86.12 204 THR A CA 1
ATOM 1582 C C . THR A 1 204 ? 19.763 11.584 -19.509 1.00 86.12 204 THR A C 1
ATOM 1584 O O . THR A 1 204 ? 20.155 12.530 -18.829 1.00 86.12 204 THR A O 1
ATOM 1587 N N . GLY A 1 205 ? 20.331 10.375 -19.444 1.00 72.25 205 GLY A N 1
ATOM 1588 C CA . GLY A 1 205 ? 21.564 10.097 -18.705 1.00 72.25 205 GLY A CA 1
ATOM 1589 C C . GLY A 1 205 ? 21.387 9.642 -17.254 1.00 72.25 205 GLY A C 1
ATOM 1590 O O . GLY A 1 205 ? 22.360 9.673 -16.502 1.00 72.25 205 GLY A O 1
ATOM 1591 N N . LEU A 1 206 ? 20.194 9.194 -16.836 1.00 83.56 206 LEU A N 1
ATOM 1592 C CA . LEU A 1 206 ? 20.013 8.556 -15.526 1.00 83.56 206 LEU A CA 1
ATOM 1593 C C . LEU A 1 206 ? 20.766 7.210 -15.476 1.00 83.56 206 LEU A C 1
ATOM 1595 O O . LEU A 1 206 ? 20.244 6.166 -15.868 1.00 83.56 206 LEU A O 1
ATOM 1599 N N . SER A 1 207 ? 22.004 7.245 -14.982 1.00 71.75 207 SER A N 1
ATOM 1600 C CA . SER A 1 207 ? 22.941 6.112 -14.950 1.00 71.75 207 SER A CA 1
ATOM 1601 C C . SER A 1 207 ? 22.944 5.377 -13.602 1.00 71.75 207 SER A C 1
ATOM 1603 O O . SER A 1 207 ? 24.000 5.138 -13.019 1.00 71.75 207 SER A O 1
ATOM 1605 N N . ILE A 1 208 ? 21.765 5.029 -13.084 1.00 70.69 208 ILE A N 1
ATOM 1606 C CA . ILE A 1 208 ? 21.632 4.256 -11.830 1.00 70.69 208 ILE A CA 1
ATOM 1607 C C . ILE A 1 208 ? 21.423 2.755 -12.065 1.00 70.69 208 ILE A C 1
ATOM 1609 O O . ILE A 1 208 ? 21.341 1.988 -11.113 1.00 70.69 208 ILE A O 1
ATOM 1613 N N . LEU A 1 209 ? 21.262 2.335 -13.322 1.00 78.12 209 LEU A N 1
ATOM 1614 C CA . LEU A 1 209 ? 20.858 0.977 -13.671 1.00 78.12 209 LEU A CA 1
ATOM 1615 C C . LEU A 1 209 ? 22.054 0.156 -14.143 1.00 78.12 209 LEU A C 1
ATOM 1617 O O . LEU A 1 209 ? 22.802 0.579 -15.021 1.00 78.12 209 LEU A O 1
ATOM 1621 N N . SER A 1 210 ? 22.173 -1.063 -13.624 1.00 81.25 210 SER A N 1
ATOM 1622 C CA . SER A 1 210 ? 23.186 -2.034 -14.050 1.00 81.25 210 SER A CA 1
ATOM 1623 C C . SER A 1 210 ? 22.835 -2.767 -15.356 1.00 81.25 210 SER A C 1
ATOM 1625 O O . SER A 1 210 ? 23.615 -3.600 -15.808 1.00 81.25 210 SER A O 1
ATOM 1627 N N . SER A 1 211 ? 21.657 -2.513 -15.942 1.00 85.31 211 SER A N 1
ATOM 1628 C CA . SER A 1 211 ? 21.137 -3.220 -17.120 1.00 85.31 211 SER A CA 1
ATOM 1629 C C . SER A 1 211 ? 20.454 -2.265 -18.099 1.00 85.31 211 SER A C 1
ATOM 1631 O O . SER A 1 211 ? 19.527 -1.549 -17.728 1.00 85.31 211 SER A O 1
ATOM 1633 N N . GLY A 1 212 ? 20.860 -2.308 -19.375 1.00 89.56 212 GLY A N 1
ATOM 1634 C CA . GLY A 1 212 ? 20.218 -1.553 -20.463 1.00 89.56 212 GLY A CA 1
ATOM 1635 C C . GLY A 1 212 ? 18.853 -2.107 -20.898 1.00 89.56 212 GLY A C 1
ATOM 1636 O O . GLY A 1 212 ? 18.153 -1.475 -21.688 1.00 89.56 212 GLY A O 1
ATOM 1637 N N . ALA A 1 213 ? 18.455 -3.276 -20.381 1.00 91.88 213 ALA A N 1
ATOM 1638 C CA . ALA A 1 213 ? 17.114 -3.828 -20.572 1.00 91.88 213 ALA A CA 1
ATOM 1639 C C . ALA A 1 213 ? 16.065 -3.158 -19.665 1.00 91.88 213 ALA A C 1
ATOM 1641 O O . ALA A 1 213 ? 14.867 -3.355 -19.867 1.00 91.88 213 ALA A O 1
ATOM 1642 N N . VAL A 1 214 ? 16.494 -2.340 -18.699 1.00 92.38 214 VAL A N 1
ATOM 1643 C CA . VAL A 1 214 ? 15.624 -1.599 -17.782 1.00 92.38 214 VAL A CA 1
ATOM 1644 C C . VAL A 1 214 ? 15.639 -0.117 -18.149 1.00 92.38 214 VAL A C 1
ATOM 1646 O O . VAL A 1 214 ? 16.675 0.448 -18.486 1.00 92.38 214 VAL A O 1
ATOM 1649 N N . PHE A 1 215 ? 14.474 0.516 -18.073 1.00 91.19 215 PHE A N 1
ATOM 1650 C CA . PHE A 1 215 ? 14.305 1.956 -18.206 1.00 91.19 215 PHE A CA 1
ATOM 1651 C C . PHE A 1 215 ? 13.764 2.510 -16.893 1.00 91.19 215 PHE A C 1
ATOM 1653 O O . PHE A 1 215 ? 12.755 2.020 -16.376 1.00 91.19 215 PHE A O 1
ATOM 1660 N N . ALA A 1 216 ? 14.427 3.534 -16.371 1.00 92.06 216 ALA A N 1
ATOM 1661 C CA . ALA A 1 216 ? 14.034 4.235 -15.162 1.00 92.06 216 ALA A CA 1
ATOM 1662 C C . ALA A 1 216 ? 13.701 5.688 -15.476 1.00 92.06 216 ALA A C 1
ATOM 1664 O O . ALA A 1 216 ? 14.356 6.339 -16.290 1.00 92.06 216 ALA A O 1
ATOM 1665 N N . THR A 1 217 ? 12.717 6.208 -14.760 1.00 90.50 217 THR A N 1
ATOM 1666 C CA . THR A 1 217 ? 12.459 7.639 -14.658 1.00 90.50 217 THR A CA 1
ATOM 1667 C C . THR A 1 217 ? 12.490 8.036 -13.200 1.00 90.50 217 THR A C 1
ATOM 1669 O O . THR A 1 217 ? 11.927 7.337 -12.358 1.00 90.50 217 THR A O 1
ATOM 1672 N N . TYR A 1 218 ? 13.135 9.160 -12.921 1.00 92.62 218 TYR A N 1
ATOM 1673 C CA . TYR A 1 218 ? 13.295 9.689 -11.584 1.00 92.62 218 TYR A CA 1
ATOM 1674 C C . TYR A 1 218 ? 12.457 10.949 -11.388 1.00 92.62 218 TYR A C 1
ATOM 1676 O O . TYR A 1 218 ? 12.609 11.935 -12.117 1.00 92.62 218 TYR A O 1
ATOM 1684 N N . LEU A 1 219 ? 11.583 10.896 -10.386 1.00 91.50 219 LEU A N 1
ATOM 1685 C CA . LEU A 1 219 ? 10.823 12.028 -9.880 1.00 91.50 219 LEU A CA 1
ATOM 1686 C C . LEU A 1 219 ? 11.314 12.368 -8.469 1.00 91.50 219 LEU A C 1
ATOM 1688 O O . LEU A 1 219 ? 11.582 11.463 -7.679 1.00 91.50 219 LEU A O 1
ATOM 1692 N N . LEU A 1 220 ? 11.395 13.653 -8.140 1.00 93.62 220 LEU A N 1
ATOM 1693 C CA . LEU A 1 220 ? 11.834 14.132 -6.829 1.00 93.62 220 LEU A CA 1
ATOM 1694 C C . LEU A 1 220 ? 10.847 15.165 -6.300 1.00 93.62 220 LEU A C 1
ATOM 1696 O O . LEU A 1 220 ? 10.493 16.100 -7.011 1.00 93.62 220 LEU A O 1
ATOM 1700 N N . ASN A 1 221 ? 10.431 15.032 -5.047 1.00 94.25 221 ASN A N 1
ATOM 1701 C CA . ASN A 1 221 ? 9.743 16.106 -4.350 1.00 94.25 221 ASN A CA 1
ATOM 1702 C C . ASN A 1 221 ? 10.769 17.158 -3.892 1.00 94.25 221 ASN A C 1
ATOM 1704 O O . ASN A 1 221 ? 11.625 16.835 -3.066 1.00 94.25 221 ASN A O 1
ATOM 1708 N N . PRO A 1 222 ? 10.719 18.405 -4.394 1.00 94.88 222 PRO A N 1
ATOM 1709 C CA . PRO A 1 222 ? 11.728 19.412 -4.077 1.00 94.88 222 PRO A CA 1
ATOM 1710 C C . PRO A 1 222 ? 11.659 19.909 -2.625 1.00 94.88 222 PRO A C 1
ATOM 1712 O O . PRO A 1 222 ? 12.663 20.403 -2.113 1.00 94.88 222 PRO A O 1
ATOM 1715 N N . ASP A 1 223 ? 10.521 19.768 -1.940 1.00 92.94 223 ASP A N 1
ATOM 1716 C CA . ASP A 1 223 ? 10.355 20.262 -0.568 1.00 92.94 223 ASP A CA 1
ATOM 1717 C C . ASP A 1 223 ? 10.936 19.282 0.451 1.00 92.94 223 ASP A C 1
ATOM 1719 O O . ASP A 1 223 ? 11.603 19.676 1.405 1.00 92.94 223 ASP A O 1
ATOM 1723 N N . THR A 1 224 ? 10.680 17.994 0.247 1.00 92.69 224 THR A N 1
ATOM 1724 C CA . THR A 1 224 ? 10.995 16.941 1.226 1.00 92.69 224 THR A CA 1
ATOM 1725 C C . THR A 1 224 ? 12.148 16.055 0.805 1.00 92.69 224 THR A C 1
ATOM 1727 O O . THR A 1 224 ? 12.658 15.280 1.610 1.00 92.69 224 THR A O 1
ATOM 1730 N N . GLN A 1 225 ? 12.572 16.183 -0.453 1.00 94.81 225 GLN A N 1
ATOM 1731 C CA . GLN A 1 225 ? 13.586 15.352 -1.085 1.00 94.81 225 GLN A CA 1
ATOM 1732 C C . GLN A 1 225 ? 13.176 13.873 -1.195 1.00 94.81 225 GLN A C 1
ATOM 1734 O O . GLN A 1 225 ? 14.041 13.004 -1.315 1.00 94.81 225 GLN A O 1
ATOM 1739 N N . ALA A 1 226 ? 11.876 13.561 -1.143 1.00 95.31 226 ALA A N 1
ATOM 1740 C CA . ALA A 1 226 ? 11.372 12.217 -1.412 1.00 95.31 226 ALA A CA 1
ATOM 1741 C C . ALA A 1 226 ? 11.536 11.872 -2.900 1.00 95.31 226 ALA A C 1
ATOM 1743 O O . ALA A 1 226 ? 11.079 12.608 -3.776 1.00 95.31 226 ALA A O 1
ATOM 1744 N N . GLY A 1 227 ? 12.190 10.750 -3.188 1.00 94.38 227 GLY A N 1
ATOM 1745 C CA . GLY A 1 227 ? 12.504 10.299 -4.541 1.00 94.38 227 GLY A CA 1
ATOM 1746 C C . GLY A 1 227 ? 11.659 9.103 -4.971 1.00 94.38 227 GLY A C 1
ATOM 1747 O O . GLY A 1 227 ? 11.379 8.207 -4.175 1.00 94.38 227 GLY A O 1
ATOM 1748 N N . PHE A 1 228 ? 11.283 9.072 -6.248 1.00 93.56 228 PHE A N 1
ATOM 1749 C CA . PHE A 1 228 ? 10.477 8.016 -6.854 1.00 93.56 228 PHE A CA 1
ATOM 1750 C C . PHE A 1 228 ? 11.107 7.580 -8.176 1.00 93.56 228 PHE A C 1
ATOM 1752 O O . PHE A 1 228 ? 11.107 8.318 -9.162 1.00 93.56 228 PHE A O 1
ATOM 1759 N N . TYR A 1 229 ? 11.622 6.356 -8.203 1.00 93.25 229 TYR A N 1
ATOM 1760 C CA . TYR A 1 229 ? 12.154 5.713 -9.395 1.00 93.25 229 TYR A CA 1
ATOM 1761 C C . TYR A 1 229 ? 11.108 4.767 -9.959 1.00 93.25 229 TYR A C 1
ATOM 1763 O O . TYR A 1 229 ? 10.841 3.693 -9.418 1.00 93.25 229 TYR A O 1
ATOM 1771 N N . ILE A 1 230 ? 10.507 5.173 -11.067 1.00 92.56 230 ILE A N 1
ATOM 1772 C CA . ILE A 1 230 ? 9.554 4.344 -11.791 1.00 92.56 230 ILE A CA 1
ATOM 1773 C C . ILE A 1 230 ? 10.346 3.539 -12.814 1.00 92.56 230 ILE A C 1
ATOM 1775 O O . ILE A 1 230 ? 10.900 4.089 -13.767 1.00 92.56 230 ILE A O 1
ATOM 1779 N N . VAL A 1 231 ? 10.415 2.230 -12.586 1.00 92.88 231 VAL A N 1
ATOM 1780 C CA . VAL A 1 231 ? 11.208 1.289 -13.381 1.00 92.88 231 VAL A CA 1
ATOM 1781 C C . VAL A 1 231 ? 10.300 0.363 -14.179 1.00 92.88 231 VAL A C 1
ATOM 1783 O O . VAL A 1 231 ? 9.221 -0.032 -13.724 1.00 92.88 231 VAL A O 1
ATOM 1786 N N . ARG A 1 232 ? 10.733 0.020 -15.389 1.00 92.50 232 ARG A N 1
ATOM 1787 C CA . ARG A 1 232 ? 10.081 -0.940 -16.288 1.00 92.50 232 ARG A CA 1
ATOM 1788 C C . ARG A 1 232 ? 11.109 -1.537 -17.244 1.00 92.50 232 ARG A C 1
ATOM 1790 O O . ARG A 1 232 ? 12.213 -1.013 -17.370 1.00 92.50 232 ARG A O 1
ATOM 1797 N N . HIS A 1 233 ? 10.721 -2.568 -17.986 1.00 91.50 233 HIS A N 1
ATOM 1798 C CA . HIS A 1 233 ? 11.492 -2.990 -19.154 1.00 91.50 233 HIS A CA 1
ATOM 1799 C C . HIS A 1 233 ? 11.621 -1.831 -20.156 1.00 91.50 233 HIS A C 1
ATOM 1801 O O . HIS A 1 233 ? 10.659 -1.081 -20.377 1.00 91.50 233 HIS A O 1
ATOM 1807 N N . ASN A 1 234 ? 12.810 -1.676 -20.743 1.00 90.69 234 ASN A N 1
ATOM 1808 C CA . ASN A 1 234 ? 13.090 -0.673 -21.766 1.00 90.69 234 ASN A CA 1
ATOM 1809 C C . ASN A 1 234 ? 12.193 -0.895 -22.988 1.00 90.69 234 ASN A C 1
ATOM 1811 O O . ASN A 1 234 ? 11.478 0.022 -23.400 1.00 90.69 234 ASN A O 1
ATOM 1815 N N . ASP A 1 235 ? 12.119 -2.145 -23.453 1.00 88.56 235 ASP A N 1
ATOM 1816 C CA . ASP A 1 235 ? 11.029 -2.610 -24.304 1.00 88.56 235 ASP A CA 1
ATOM 1817 C C . ASP A 1 235 ? 9.782 -2.893 -23.454 1.00 88.56 235 ASP A C 1
ATOM 1819 O O . ASP A 1 235 ? 9.702 -3.876 -22.719 1.00 88.56 235 ASP A O 1
ATOM 1823 N N . SER A 1 236 ? 8.770 -2.035 -23.589 1.00 78.94 236 SER A N 1
ATOM 1824 C CA . SER A 1 236 ? 7.488 -2.163 -22.886 1.00 78.94 236 SER A CA 1
ATOM 1825 C C . SER A 1 236 ? 6.716 -3.458 -23.163 1.00 78.94 236 SER A C 1
ATOM 1827 O O . SER A 1 236 ? 5.812 -3.802 -22.400 1.00 78.94 236 SER A O 1
ATOM 1829 N N . THR A 1 237 ? 7.019 -4.149 -24.261 1.00 83.12 237 THR A N 1
ATOM 1830 C CA . THR A 1 237 ? 6.322 -5.374 -24.663 1.00 83.12 237 THR A CA 1
ATOM 1831 C C . THR A 1 237 ? 6.969 -6.635 -24.094 1.00 83.12 237 THR A C 1
ATOM 1833 O O . THR A 1 237 ? 6.289 -7.671 -24.044 1.00 83.12 237 THR A O 1
ATOM 1836 N N . SER A 1 238 ? 8.217 -6.519 -23.611 1.00 86.06 238 SER A N 1
ATOM 1837 C CA . SER A 1 238 ? 9.029 -7.630 -23.115 1.00 86.06 238 SER A CA 1
ATOM 1838 C C . SER A 1 238 ? 8.303 -8.419 -22.031 1.00 86.06 238 SER A C 1
ATOM 1840 O O . SER A 1 238 ? 7.698 -7.873 -21.102 1.00 86.06 238 SER A O 1
ATOM 1842 N N . THR A 1 239 ? 8.367 -9.736 -22.183 1.00 89.88 239 THR A N 1
ATOM 1843 C CA . THR A 1 239 ? 7.874 -10.721 -21.221 1.00 89.88 239 THR A CA 1
ATOM 1844 C C . THR A 1 239 ? 9.004 -11.360 -20.419 1.00 89.88 239 THR A C 1
ATOM 1846 O O . THR A 1 239 ? 8.743 -12.300 -19.671 1.00 89.88 239 THR A O 1
ATOM 1849 N N . ASP A 1 240 ? 10.232 -10.871 -20.583 1.00 93.94 240 ASP A N 1
ATOM 1850 C CA . ASP A 1 240 ? 11.414 -11.430 -19.939 1.00 93.94 240 ASP A CA 1
ATOM 1851 C C . ASP A 1 240 ? 11.407 -11.151 -18.434 1.00 93.94 240 ASP A C 1
ATOM 1853 O O . ASP A 1 240 ? 10.696 -10.275 -17.933 1.00 93.94 240 ASP A O 1
ATOM 1857 N N . ILE A 1 241 ? 12.210 -11.927 -17.712 1.00 95.25 241 ILE A N 1
ATOM 1858 C CA . ILE A 1 241 ? 12.552 -11.643 -16.323 1.00 95.25 241 ILE A CA 1
ATOM 1859 C C . ILE A 1 241 ? 13.901 -10.932 -16.346 1.00 95.25 241 ILE A C 1
ATOM 1861 O O . ILE A 1 241 ? 14.877 -11.483 -16.855 1.00 95.25 241 ILE A O 1
ATOM 1865 N N . THR A 1 242 ? 13.947 -9.712 -15.818 1.00 95.06 242 THR A N 1
ATOM 1866 C CA . THR A 1 242 ? 15.154 -8.881 -15.823 1.00 95.06 242 THR A CA 1
ATOM 1867 C C . THR A 1 242 ? 15.526 -8.461 -14.412 1.00 95.06 242 THR A C 1
ATOM 1869 O O . THR A 1 242 ? 14.727 -7.830 -13.719 1.00 95.06 242 THR A O 1
ATOM 1872 N N . ASP A 1 243 ? 16.771 -8.734 -14.037 1.00 94.31 243 ASP A N 1
ATOM 1873 C CA . ASP A 1 243 ? 17.361 -8.302 -12.774 1.00 94.31 243 ASP A CA 1
ATOM 1874 C C . ASP A 1 243 ? 18.241 -7.063 -12.962 1.00 94.31 243 ASP A C 1
ATOM 1876 O O . ASP A 1 243 ? 18.916 -6.886 -13.983 1.00 94.31 243 ASP A O 1
ATOM 1880 N N . PHE A 1 244 ? 18.251 -6.193 -11.954 1.00 91.75 244 PHE A N 1
ATOM 1881 C CA . PHE A 1 244 ? 19.143 -5.040 -11.887 1.00 91.75 244 PHE A CA 1
ATOM 1882 C C . PHE A 1 244 ? 19.483 -4.675 -10.437 1.00 91.75 244 PHE A C 1
ATOM 1884 O O . PHE A 1 244 ? 18.745 -4.987 -9.502 1.00 91.75 244 PHE A O 1
ATOM 1891 N N . GLN A 1 245 ? 20.634 -4.031 -10.251 1.00 88.56 245 GLN A N 1
ATOM 1892 C CA . GLN A 1 245 ? 21.242 -3.818 -8.939 1.00 88.56 245 GLN A CA 1
ATOM 1893 C C . GLN A 1 245 ? 20.858 -2.466 -8.333 1.00 88.56 245 GLN A C 1
ATOM 1895 O O . GLN A 1 245 ? 21.105 -1.420 -8.926 1.00 88.56 245 GLN A O 1
ATOM 1900 N N . ILE A 1 246 ? 20.268 -2.524 -7.141 1.00 83.12 246 ILE A N 1
ATOM 1901 C CA . ILE A 1 246 ? 19.924 -1.418 -6.228 1.00 83.12 246 ILE A CA 1
ATOM 1902 C C . ILE A 1 246 ? 20.057 -1.870 -4.761 1.00 83.12 246 ILE A C 1
ATOM 1904 O O . ILE A 1 246 ? 20.587 -1.086 -3.973 1.00 83.12 246 ILE A O 1
ATOM 1908 N N . PRO A 1 247 ? 19.578 -3.073 -4.366 1.00 83.25 247 PRO A N 1
ATOM 1909 C CA . PRO A 1 247 ? 19.611 -3.500 -2.973 1.00 83.25 247 PRO A CA 1
ATOM 1910 C C . PRO A 1 247 ? 21.043 -3.737 -2.479 1.00 83.25 247 PRO A C 1
ATOM 1912 O O . PRO A 1 247 ? 21.973 -3.930 -3.262 1.00 83.25 247 PRO A O 1
ATOM 1915 N N . ILE A 1 248 ? 21.207 -3.724 -1.162 1.00 86.38 248 ILE A N 1
ATOM 1916 C CA . ILE A 1 248 ? 22.465 -3.949 -0.452 1.00 86.38 248 ILE A CA 1
ATOM 1917 C C . ILE A 1 248 ? 22.588 -5.415 -0.014 1.00 86.38 248 ILE A C 1
ATOM 1919 O O . ILE A 1 248 ? 23.682 -5.974 -0.086 1.00 86.38 248 ILE A O 1
ATOM 1923 N N . ILE A 1 249 ? 21.502 -6.026 0.478 1.00 88.50 249 ILE A N 1
ATOM 1924 C CA . ILE A 1 249 ? 21.487 -7.403 1.001 1.00 88.50 249 ILE A CA 1
ATOM 1925 C C . ILE A 1 249 ? 20.775 -8.351 0.037 1.00 88.50 249 ILE A C 1
ATOM 1927 O O . ILE A 1 249 ? 21.270 -9.453 -0.200 1.00 88.50 249 ILE A O 1
ATOM 1931 N N . ALA A 1 250 ? 19.615 -7.957 -0.495 1.00 90.00 250 ALA A N 1
ATOM 1932 C CA . ALA A 1 250 ? 18.950 -8.707 -1.554 1.00 90.00 250 ALA A CA 1
ATOM 1933 C C . ALA A 1 250 ? 19.825 -8.739 -2.818 1.00 90.00 250 ALA A C 1
ATOM 1935 O O . ALA A 1 250 ? 20.575 -7.810 -3.110 1.00 90.00 250 ALA A O 1
ATOM 1936 N N . SER A 1 251 ? 19.729 -9.827 -3.572 1.00 91.75 251 SER A N 1
ATOM 1937 C CA . SER A 1 251 ? 20.604 -10.095 -4.714 1.00 91.75 251 SER A CA 1
ATOM 1938 C C . SER A 1 251 ? 20.371 -9.160 -5.900 1.00 91.75 251 SER A C 1
ATOM 1940 O O . SER A 1 251 ? 21.322 -8.848 -6.612 1.00 91.75 251 SER A O 1
ATOM 1942 N N . ALA A 1 252 ? 19.128 -8.734 -6.135 1.00 93.19 252 ALA A N 1
ATOM 1943 C CA . ALA A 1 252 ? 18.739 -7.792 -7.180 1.00 93.19 252 ALA A CA 1
ATOM 1944 C C . ALA A 1 252 ? 17.305 -7.288 -6.956 1.00 93.19 252 ALA A C 1
ATOM 1946 O O . ALA A 1 252 ? 16.530 -7.877 -6.204 1.00 93.19 252 ALA A O 1
ATOM 1947 N N . VAL A 1 253 ? 16.914 -6.231 -7.674 1.00 94.62 253 VAL A N 1
ATOM 1948 C CA . VAL A 1 253 ? 15.498 -6.003 -7.985 1.00 94.62 253 VAL A CA 1
ATOM 1949 C C . VAL A 1 253 ? 15.155 -6.762 -9.262 1.00 94.62 253 VAL A C 1
ATOM 1951 O O . VAL A 1 253 ? 15.750 -6.516 -10.309 1.00 94.62 253 VAL A O 1
ATOM 1954 N N . THR A 1 254 ? 14.134 -7.612 -9.188 1.00 96.00 254 THR A N 1
ATOM 1955 C CA . THR A 1 254 ? 13.599 -8.339 -10.347 1.00 96.00 254 THR A CA 1
ATOM 1956 C C . THR A 1 254 ? 12.382 -7.630 -10.942 1.00 96.00 254 THR A C 1
ATOM 1958 O O . THR A 1 254 ? 11.487 -7.184 -10.211 1.00 96.00 254 THR A O 1
ATOM 1961 N N . LEU A 1 255 ? 12.322 -7.553 -12.273 1.00 94.56 255 LEU A N 1
ATOM 1962 C CA . LEU A 1 255 ? 11.122 -7.245 -13.049 1.00 94.56 255 LEU A CA 1
ATOM 1963 C C . LEU A 1 255 ? 10.661 -8.496 -13.794 1.00 94.56 255 LEU A C 1
ATOM 1965 O O . LEU A 1 255 ? 11.358 -8.984 -14.675 1.00 94.56 255 LEU A O 1
ATOM 1969 N N . ASN A 1 256 ? 9.455 -8.966 -13.486 1.00 93.75 256 ASN A N 1
ATOM 1970 C CA . ASN A 1 256 ? 8.756 -9.965 -14.288 1.00 93.75 256 ASN A CA 1
ATOM 1971 C C . ASN A 1 256 ? 8.297 -9.343 -15.620 1.00 93.75 256 ASN A C 1
ATOM 1973 O O . ASN A 1 256 ? 8.219 -8.116 -15.766 1.00 93.75 256 ASN A O 1
ATOM 1977 N N . GLY A 1 257 ? 7.919 -10.190 -16.577 1.00 90.12 257 GLY A N 1
ATOM 1978 C CA . GLY A 1 257 ? 7.433 -9.753 -17.881 1.00 90.12 257 GLY A CA 1
ATOM 1979 C C . GLY A 1 257 ? 6.331 -8.698 -17.781 1.00 90.12 257 GLY A C 1
ATOM 1980 O O . GLY A 1 257 ? 5.327 -8.891 -17.091 1.00 90.12 257 GLY A O 1
ATOM 1981 N N . ARG A 1 258 ? 6.515 -7.567 -18.475 1.00 83.81 258 ARG A N 1
ATOM 1982 C CA . ARG A 1 258 ? 5.596 -6.410 -18.473 1.00 83.81 258 ARG A CA 1
ATOM 1983 C C . ARG A 1 258 ? 5.319 -5.820 -17.080 1.00 83.81 258 ARG A C 1
ATOM 1985 O O . ARG A 1 258 ? 4.331 -5.109 -16.892 1.00 83.81 258 ARG A O 1
ATOM 1992 N N . GLN A 1 259 ? 6.179 -6.085 -16.100 1.00 88.94 259 GLN A N 1
ATOM 1993 C CA . GLN A 1 259 ? 6.099 -5.471 -14.782 1.00 88.94 259 GLN A CA 1
ATOM 1994 C C . GLN A 1 259 ? 6.714 -4.068 -14.801 1.00 88.94 259 GLN A C 1
ATOM 1996 O O . GLN A 1 259 ? 7.667 -3.768 -15.525 1.00 88.94 259 GLN A O 1
ATOM 2001 N N . SER A 1 260 ? 6.159 -3.215 -13.949 1.00 89.81 260 SER A N 1
ATOM 2002 C CA . SER A 1 260 ? 6.754 -1.957 -13.525 1.00 89.81 260 SER A CA 1
ATOM 2003 C C . SER A 1 260 ? 6.698 -1.882 -12.001 1.00 89.81 260 SER A C 1
ATOM 2005 O O . SER A 1 260 ? 5.783 -2.452 -11.394 1.00 89.81 260 SER A O 1
ATOM 2007 N N . LYS A 1 261 ? 7.678 -1.203 -11.402 1.00 92.56 261 LYS A N 1
ATOM 2008 C CA . LYS A 1 261 ? 7.758 -0.940 -9.962 1.00 92.56 261 LYS A CA 1
ATOM 2009 C C . LYS A 1 261 ? 8.006 0.544 -9.713 1.00 92.56 261 LYS A C 1
ATOM 2011 O O . LYS A 1 261 ? 8.588 1.230 -10.554 1.00 92.56 261 LYS A O 1
ATOM 2016 N N . VAL A 1 262 ? 7.591 1.009 -8.540 1.00 93.25 262 VAL A N 1
ATOM 2017 C CA . VAL A 1 262 ? 8.002 2.302 -7.987 1.00 93.25 262 VAL A CA 1
ATOM 2018 C C . VAL A 1 262 ? 8.932 2.008 -6.825 1.00 93.25 262 VAL A C 1
ATOM 2020 O O . VAL A 1 262 ? 8.500 1.454 -5.820 1.00 93.25 262 VAL A O 1
ATOM 2023 N N . ILE A 1 263 ? 10.203 2.348 -6.985 1.00 94.88 263 ILE A N 1
ATOM 2024 C CA . ILE A 1 263 ? 11.194 2.296 -5.914 1.00 94.88 263 ILE A CA 1
ATOM 2025 C C . ILE A 1 263 ? 11.220 3.680 -5.283 1.00 94.88 263 ILE A C 1
ATOM 2027 O O . ILE A 1 263 ? 11.325 4.679 -5.995 1.00 94.88 263 ILE A O 1
ATOM 2031 N N . VAL A 1 264 ? 11.104 3.747 -3.962 1.00 95.06 264 VAL A N 1
ATOM 2032 C CA . VAL A 1 264 ? 11.067 5.026 -3.245 1.00 95.06 264 VAL A CA 1
ATOM 2033 C C . VAL A 1 264 ? 12.339 5.242 -2.445 1.00 95.06 264 VAL A C 1
ATOM 2035 O O . VAL A 1 264 ? 12.939 4.282 -1.963 1.00 95.06 264 VAL A O 1
ATOM 2038 N N . THR A 1 265 ? 12.731 6.501 -2.276 1.00 95.31 265 THR A N 1
ATOM 2039 C CA . THR A 1 265 ? 13.851 6.926 -1.427 1.00 95.31 265 THR A CA 1
ATOM 2040 C C . THR A 1 265 ? 13.444 8.116 -0.574 1.00 95.31 265 THR A C 1
ATOM 2042 O O . THR A 1 265 ? 12.689 8.961 -1.049 1.00 95.31 265 THR A O 1
ATOM 2045 N N . ASN A 1 266 ? 13.968 8.214 0.650 1.00 94.75 266 ASN A N 1
ATOM 2046 C CA . ASN A 1 266 ? 13.649 9.295 1.589 1.00 94.75 266 ASN A CA 1
ATOM 2047 C C . ASN A 1 266 ? 12.126 9.518 1.726 1.00 94.75 266 ASN A C 1
ATOM 2049 O O . ASN A 1 266 ? 11.603 10.618 1.566 1.00 94.75 266 ASN A O 1
ATOM 2053 N N . TYR A 1 267 ? 11.399 8.420 1.927 1.00 94.38 267 TYR A N 1
ATOM 2054 C CA . TYR A 1 267 ? 9.940 8.402 1.924 1.00 94.38 267 TYR A CA 1
ATOM 2055 C C . TYR A 1 267 ? 9.413 8.471 3.356 1.00 94.38 267 TYR A C 1
ATOM 2057 O O . TYR A 1 267 ? 9.637 7.547 4.140 1.00 94.38 267 TYR A O 1
ATOM 2065 N N . ALA A 1 268 ? 8.693 9.538 3.695 1.00 93.75 268 ALA A N 1
ATOM 2066 C CA . ALA A 1 268 ? 8.111 9.720 5.021 1.00 93.75 268 ALA A CA 1
ATOM 2067 C C . ALA A 1 268 ? 6.774 8.976 5.187 1.00 93.75 268 ALA A C 1
ATOM 2069 O O . ALA A 1 268 ? 5.940 8.931 4.282 1.00 93.75 268 ALA A O 1
ATOM 2070 N N . PHE A 1 269 ? 6.545 8.432 6.381 1.00 93.62 269 PHE A N 1
ATOM 2071 C CA . PHE A 1 269 ? 5.269 7.868 6.813 1.00 93.62 269 PHE A CA 1
ATOM 2072 C C . PHE A 1 269 ? 4.982 8.293 8.257 1.00 93.62 269 PHE A C 1
ATOM 2074 O O . PHE A 1 269 ? 5.382 7.639 9.214 1.00 93.62 269 PHE A O 1
ATOM 2081 N N . GLY A 1 270 ? 4.310 9.436 8.402 1.00 91.62 270 GLY A N 1
ATOM 2082 C CA . GLY A 1 270 ? 4.173 10.102 9.695 1.00 91.62 270 GLY A CA 1
ATOM 2083 C C . GLY A 1 270 ? 5.490 10.758 10.111 1.00 91.62 270 GLY A C 1
ATOM 2084 O O . GLY A 1 270 ? 6.052 11.525 9.332 1.00 91.62 270 GLY A O 1
ATOM 2085 N N . SER A 1 271 ? 5.978 10.482 11.320 1.00 93.00 271 SER A N 1
ATOM 2086 C CA . SER A 1 271 ? 7.287 10.977 11.792 1.00 93.00 271 SER A CA 1
ATOM 2087 C C . SER A 1 271 ? 8.468 10.075 11.408 1.00 93.00 271 SER A C 1
ATOM 2089 O O . SER A 1 271 ? 9.629 10.473 11.504 1.00 93.00 271 SER A O 1
ATOM 2091 N N . SER A 1 272 ? 8.165 8.857 10.969 1.00 95.25 272 SER A N 1
ATOM 2092 C CA . SER A 1 272 ? 9.105 7.845 10.506 1.00 95.25 272 SER A CA 1
ATOM 2093 C C . SER A 1 272 ? 9.401 7.989 9.012 1.00 95.25 272 SER A C 1
ATOM 2095 O O . SER A 1 272 ? 8.653 8.621 8.266 1.00 95.25 272 SER A O 1
ATOM 2097 N N . GLY A 1 273 ? 10.484 7.363 8.547 1.00 93.69 273 GLY A N 1
ATOM 2098 C CA . GLY A 1 273 ? 10.851 7.395 7.134 1.00 93.69 273 GLY A CA 1
ATOM 2099 C C . GLY A 1 273 ? 11.640 6.177 6.669 1.00 93.69 273 GLY A C 1
ATOM 2100 O O . GLY A 1 273 ? 12.403 5.574 7.424 1.00 93.69 273 GLY A O 1
ATOM 2101 N N . LEU A 1 274 ? 11.441 5.823 5.401 1.00 95.50 274 LEU A N 1
ATOM 2102 C CA . LEU A 1 274 ? 12.255 4.876 4.651 1.00 95.50 274 LEU A CA 1
ATOM 2103 C C . LEU A 1 274 ? 13.432 5.629 4.033 1.00 95.50 274 LEU A C 1
ATOM 2105 O O . LEU A 1 274 ? 13.236 6.599 3.299 1.00 95.50 274 LEU A O 1
ATOM 2109 N N . LEU A 1 275 ? 14.645 5.125 4.242 1.00 95.31 275 LEU A N 1
ATOM 2110 C CA . LEU A 1 275 ? 15.793 5.521 3.434 1.00 95.31 275 LEU A CA 1
ATOM 2111 C C . LEU A 1 275 ? 15.567 5.096 1.979 1.00 95.31 275 LEU A C 1
ATOM 2113 O O . LEU A 1 275 ? 15.702 5.918 1.074 1.00 95.31 275 LEU A O 1
ATOM 2117 N N . TYR A 1 276 ? 15.166 3.841 1.766 1.00 95.75 276 TYR A N 1
ATOM 2118 C CA . TYR A 1 276 ? 14.626 3.372 0.494 1.00 95.75 276 TYR A CA 1
ATOM 2119 C C . TYR A 1 276 ? 13.723 2.150 0.673 1.00 95.75 276 TYR A C 1
ATOM 2121 O O . TYR A 1 276 ? 13.730 1.486 1.712 1.00 95.75 276 TYR A O 1
ATOM 2129 N N . SER A 1 277 ? 12.956 1.843 -0.370 1.00 97.00 277 SER A N 1
ATOM 2130 C CA . SER A 1 277 ? 12.169 0.621 -0.466 1.00 97.00 277 SER A CA 1
ATOM 2131 C C . SER A 1 277 ? 12.048 0.160 -1.914 1.00 97.00 277 SER A C 1
ATOM 2133 O O . SER A 1 277 ? 11.727 0.946 -2.807 1.00 97.00 277 SER A O 1
ATOM 2135 N N . THR A 1 278 ? 12.309 -1.129 -2.128 1.00 97.00 278 THR A N 1
ATOM 2136 C CA . THR A 1 278 ? 12.085 -1.829 -3.405 1.00 97.00 278 THR A CA 1
ATOM 2137 C C . THR A 1 278 ? 10.741 -2.563 -3.444 1.00 97.00 278 THR A C 1
ATOM 2139 O O . THR A 1 278 ? 10.273 -2.943 -4.520 1.00 97.00 278 THR A O 1
ATOM 2142 N N . THR A 1 279 ? 10.098 -2.729 -2.282 1.00 97.12 279 THR A N 1
ATOM 2143 C CA . THR A 1 279 ? 8.716 -3.209 -2.164 1.00 97.12 279 THR A CA 1
ATOM 2144 C C . THR A 1 279 ? 7.733 -2.145 -2.635 1.00 97.12 279 THR A C 1
ATOM 2146 O O . THR A 1 279 ? 8.007 -0.949 -2.568 1.00 97.12 279 THR A O 1
ATOM 2149 N N . SER A 1 280 ? 6.535 -2.565 -3.028 1.00 95.12 280 SER A N 1
ATOM 2150 C CA . SER A 1 280 ? 5.438 -1.621 -3.232 1.00 95.12 280 SER A CA 1
ATOM 2151 C C . SER A 1 280 ? 4.840 -1.203 -1.888 1.00 95.12 280 SER A C 1
ATOM 2153 O O . SER A 1 280 ? 4.727 -2.013 -0.972 1.00 95.12 280 SER A O 1
ATOM 2155 N N . ILE A 1 281 ? 4.419 0.054 -1.769 1.00 96.00 281 ILE A N 1
ATOM 2156 C CA . ILE A 1 281 ? 3.726 0.558 -0.577 1.00 96.00 281 ILE A CA 1
ATOM 2157 C C . ILE A 1 281 ? 2.222 0.394 -0.794 1.00 96.00 281 ILE A C 1
ATOM 2159 O O . ILE A 1 281 ? 1.690 0.848 -1.801 1.00 96.00 281 ILE A O 1
ATOM 2163 N N . PHE A 1 282 ? 1.533 -0.267 0.134 1.00 96.25 282 PHE A N 1
ATOM 2164 C CA . PHE A 1 282 ? 0.075 -0.383 0.124 1.00 96.25 282 PHE A CA 1
ATOM 2165 C C . PHE A 1 282 ? -0.577 0.709 0.967 1.00 96.25 282 PHE A C 1
ATOM 2167 O O . PHE A 1 282 ? -1.516 1.360 0.520 1.00 96.25 282 PHE A O 1
ATOM 2174 N N . PHE A 1 283 ? -0.068 0.917 2.181 1.00 96.00 283 PHE A N 1
ATOM 2175 C CA . PHE A 1 283 ? -0.530 1.957 3.090 1.00 96.00 283 PHE A CA 1
ATOM 2176 C C . PHE A 1 283 ? 0.660 2.579 3.810 1.00 96.00 283 PHE A C 1
ATOM 2178 O O . PHE A 1 283 ? 1.532 1.880 4.317 1.00 96.00 283 PHE A O 1
ATOM 2185 N N . SER A 1 284 ? 0.654 3.899 3.900 1.00 94.75 284 SER A N 1
ATOM 2186 C CA . SER A 1 284 ? 1.440 4.649 4.868 1.00 94.75 284 SER A CA 1
ATOM 2187 C C . SER A 1 284 ? 0.566 5.720 5.508 1.00 94.75 284 SER A C 1
ATOM 2189 O O . SER A 1 284 ? -0.175 6.411 4.803 1.00 94.75 284 SER A O 1
ATOM 2191 N N . GLY A 1 285 ? 0.630 5.855 6.827 1.00 93.69 285 GLY A N 1
ATOM 2192 C CA . GLY A 1 285 ? -0.178 6.822 7.562 1.00 93.69 285 GLY A CA 1
ATOM 2193 C C . GLY A 1 285 ? -0.049 6.646 9.067 1.00 93.69 285 GLY A C 1
ATOM 2194 O O . GLY A 1 285 ? 0.834 5.937 9.536 1.00 93.69 285 GLY A O 1
ATOM 2195 N N . ILE A 1 286 ? -0.944 7.287 9.814 1.00 95.00 286 ILE A N 1
ATOM 2196 C CA . ILE A 1 286 ? -0.954 7.236 11.277 1.00 95.00 286 ILE A CA 1
ATOM 2197 C C . ILE A 1 286 ? -2.233 6.535 11.736 1.00 95.00 286 ILE A C 1
ATOM 2199 O O . ILE A 1 286 ? -3.332 6.917 11.328 1.00 95.00 286 ILE A O 1
ATOM 2203 N N . ILE A 1 287 ? -2.098 5.529 12.599 1.00 96.31 287 ILE A N 1
ATOM 2204 C CA . ILE A 1 287 ? -3.217 4.871 13.286 1.00 96.31 287 ILE A CA 1
ATOM 2205 C C . ILE A 1 287 ? -2.944 4.985 14.781 1.00 96.31 287 ILE A C 1
ATOM 2207 O O . ILE A 1 287 ? -1.929 4.496 15.253 1.00 96.31 287 ILE A O 1
ATOM 2211 N N . ASP A 1 288 ? -3.834 5.648 15.522 1.00 93.25 288 ASP A N 1
ATOM 2212 C CA . ASP A 1 288 ? -3.713 5.801 16.984 1.00 93.25 288 ASP A CA 1
ATOM 2213 C C . ASP A 1 288 ? -2.415 6.483 17.450 1.00 93.25 288 ASP A C 1
ATOM 2215 O O . ASP A 1 288 ? -1.775 6.077 18.414 1.00 93.25 288 ASP A O 1
ATOM 2219 N N . GLY A 1 289 ? -1.978 7.504 16.704 1.00 93.06 289 GLY A N 1
ATOM 2220 C CA . GLY A 1 289 ? -0.718 8.211 16.969 1.00 93.06 289 GLY A CA 1
ATOM 2221 C C . GLY A 1 289 ? 0.542 7.431 16.578 1.00 93.06 289 GLY A C 1
ATOM 2222 O O . GLY A 1 289 ? 1.643 7.942 16.755 1.00 93.06 289 GLY A O 1
ATOM 2223 N N . ARG A 1 290 ? 0.384 6.228 16.021 1.00 96.19 290 ARG A N 1
ATOM 2224 C CA . ARG A 1 290 ? 1.466 5.346 15.595 1.00 96.19 290 ARG A CA 1
ATOM 2225 C C . ARG A 1 290 ? 1.683 5.425 14.090 1.00 96.19 290 ARG A C 1
ATOM 2227 O O . ARG A 1 290 ? 0.726 5.311 13.324 1.00 96.19 290 ARG A O 1
ATOM 2234 N N . ASP A 1 291 ? 2.933 5.557 13.668 1.00 97.44 291 ASP A N 1
ATOM 2235 C CA . ASP A 1 291 ? 3.323 5.531 12.261 1.00 97.44 291 ASP A CA 1
ATOM 2236 C C . ASP A 1 291 ? 3.190 4.101 11.719 1.00 97.44 291 ASP A C 1
ATOM 2238 O O . ASP A 1 291 ? 3.876 3.188 12.174 1.00 97.44 291 ASP A O 1
ATOM 2242 N N . VAL A 1 292 ? 2.307 3.880 10.747 1.00 97.75 292 VAL A N 1
ATOM 2243 C CA . VAL A 1 292 ? 2.036 2.558 10.169 1.00 97.75 292 VAL A CA 1
ATOM 2244 C C . VAL A 1 292 ? 2.458 2.529 8.707 1.00 97.75 292 VAL A C 1
ATOM 2246 O O . VAL A 1 292 ? 1.974 3.318 7.893 1.00 97.75 292 VAL A O 1
ATOM 2249 N N . LEU A 1 293 ? 3.315 1.567 8.373 1.00 98.12 293 LEU A N 1
ATOM 2250 C CA . LEU A 1 293 ? 3.743 1.245 7.019 1.00 98.12 293 LEU A CA 1
ATOM 2251 C C . LEU A 1 293 ? 3.349 -0.196 6.684 1.00 98.12 293 LEU A C 1
ATOM 2253 O O . LEU A 1 293 ? 3.780 -1.140 7.342 1.00 98.12 293 LEU A O 1
ATOM 2257 N N . PHE A 1 294 ? 2.562 -0.368 5.628 1.00 98.12 294 PHE A N 1
ATOM 2258 C CA . PHE A 1 294 ? 2.209 -1.669 5.079 1.00 98.12 294 PHE A CA 1
ATOM 2259 C C . PHE A 1 294 ? 2.710 -1.761 3.639 1.00 98.12 294 PHE A C 1
ATOM 2261 O O . PHE A 1 294 ? 2.219 -1.067 2.746 1.00 98.12 294 PHE A O 1
ATOM 2268 N N . ILE A 1 295 ? 3.710 -2.607 3.434 1.00 98.19 295 ILE A N 1
ATOM 2269 C CA . ILE A 1 295 ? 4.380 -2.855 2.158 1.00 98.19 295 ILE A CA 1
ATOM 2270 C C . ILE A 1 295 ? 4.064 -4.254 1.635 1.00 98.19 295 ILE A C 1
ATOM 2272 O O . ILE A 1 295 ? 3.616 -5.124 2.379 1.00 98.19 295 ILE A O 1
ATOM 2276 N N . TYR A 1 296 ? 4.297 -4.474 0.344 1.00 98.12 296 TYR A N 1
ATOM 2277 C CA . TYR A 1 296 ? 4.095 -5.774 -0.278 1.00 98.12 296 TYR A CA 1
ATOM 2278 C C . TYR A 1 296 ? 5.048 -6.059 -1.440 1.00 98.12 296 TYR A C 1
ATOM 2280 O O . TYR A 1 296 ? 5.594 -5.145 -2.069 1.00 98.12 296 TYR A O 1
ATOM 2288 N N . GLY A 1 297 ? 5.226 -7.348 -1.731 1.00 97.00 297 GLY A N 1
ATOM 2289 C CA . GLY A 1 297 ? 6.113 -7.849 -2.780 1.00 97.00 297 GLY A CA 1
ATOM 2290 C C . GLY A 1 297 ? 5.579 -9.102 -3.477 1.00 97.00 297 GLY A C 1
ATOM 2291 O O . GLY A 1 297 ? 4.656 -9.755 -3.001 1.00 97.00 297 GLY A O 1
ATOM 2292 N N . ASP A 1 298 ? 6.107 -9.422 -4.655 1.00 96.12 298 ASP A N 1
ATOM 2293 C CA . ASP A 1 298 ? 5.828 -10.687 -5.350 1.00 96.12 298 ASP A CA 1
ATOM 2294 C C . ASP A 1 298 ? 6.634 -11.821 -4.696 1.00 96.12 298 ASP A C 1
ATOM 2296 O O . ASP A 1 298 ? 7.823 -11.636 -4.430 1.00 96.12 298 ASP A O 1
ATOM 2300 N N . THR A 1 299 ? 6.014 -12.979 -4.448 1.00 96.81 299 THR A N 1
ATOM 2301 C CA . THR A 1 299 ? 6.675 -14.132 -3.816 1.00 96.81 299 THR A CA 1
ATOM 2302 C C . THR A 1 299 ? 7.794 -14.718 -4.671 1.00 96.81 299 THR A C 1
ATOM 2304 O O . THR A 1 299 ? 8.668 -15.400 -4.145 1.00 96.81 299 THR A O 1
ATOM 2307 N N . SER A 1 300 ? 7.787 -14.496 -5.988 1.00 96.12 300 SER A N 1
ATOM 2308 C CA . SER A 1 300 ? 8.840 -14.980 -6.884 1.00 96.12 300 SER A CA 1
ATOM 2309 C C . SER A 1 300 ? 10.088 -14.091 -6.888 1.00 96.12 300 SER A C 1
ATOM 2311 O O . SER A 1 300 ? 10.984 -14.327 -7.693 1.00 96.12 300 SER A O 1
ATOM 2313 N N . GLN A 1 301 ? 10.125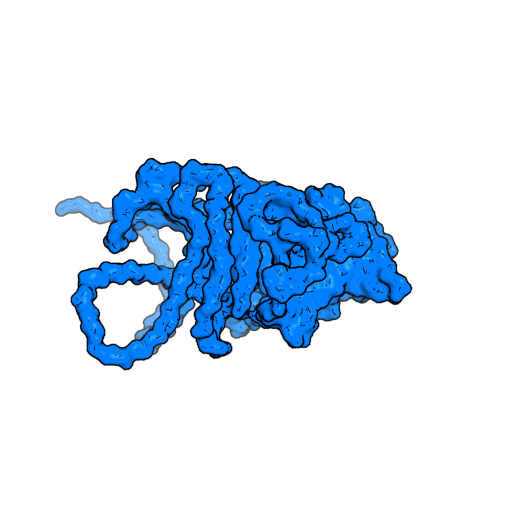 -13.034 -6.071 1.00 97.06 301 GLN A N 1
ATOM 2314 C CA . GLN A 1 301 ? 11.150 -11.994 -6.108 1.00 97.06 301 GLN A CA 1
ATOM 2315 C C . GLN A 1 301 ? 11.682 -11.713 -4.705 1.00 97.06 301 GLN A C 1
ATOM 2317 O O . GLN A 1 301 ? 10.946 -11.819 -3.725 1.00 97.06 301 GLN A O 1
ATOM 2322 N N . GLU A 1 302 ? 12.949 -11.314 -4.623 1.00 96.62 302 GLU A N 1
ATOM 2323 C CA . GLU A 1 302 ? 13.485 -10.727 -3.400 1.00 96.62 302 GLU A CA 1
ATOM 2324 C C . GLU A 1 302 ? 13.100 -9.249 -3.313 1.00 96.62 302 GLU A C 1
ATOM 2326 O O . GLU A 1 302 ? 12.979 -8.551 -4.326 1.00 96.62 302 GLU A O 1
ATOM 2331 N N . HIS A 1 303 ? 12.919 -8.765 -2.086 1.00 97.19 303 HIS A N 1
ATOM 2332 C CA . HIS A 1 303 ? 12.674 -7.351 -1.825 1.00 97.19 303 HIS A CA 1
ATOM 2333 C C . HIS A 1 303 ? 13.486 -6.870 -0.638 1.00 97.19 303 HIS A C 1
ATOM 2335 O O . HIS A 1 303 ? 13.951 -7.648 0.188 1.00 97.19 303 HIS A O 1
ATOM 2341 N N . GLU A 1 304 ? 13.624 -5.561 -0.535 1.00 96.69 304 GLU A N 1
ATOM 2342 C CA . GLU A 1 304 ? 14.414 -4.915 0.499 1.00 96.69 304 GLU A CA 1
ATOM 2343 C C . GLU A 1 304 ? 13.879 -3.527 0.838 1.00 96.69 304 GLU A C 1
ATOM 2345 O O . GLU A 1 304 ? 13.465 -2.766 -0.048 1.00 96.69 304 GLU A O 1
ATOM 2350 N N . ILE A 1 305 ? 13.931 -3.195 2.125 1.00 97.44 305 ILE A N 1
ATOM 2351 C CA . ILE A 1 305 ? 13.708 -1.851 2.650 1.00 97.44 305 ILE A CA 1
ATOM 2352 C C . ILE A 1 305 ? 14.834 -1.469 3.605 1.00 97.44 305 ILE A C 1
ATOM 2354 O O . ILE A 1 305 ? 15.413 -2.325 4.272 1.00 97.44 305 ILE A O 1
ATOM 2358 N N . ALA A 1 306 ? 15.080 -0.172 3.737 1.00 96.00 306 ALA A N 1
ATOM 2359 C CA . ALA A 1 306 ? 15.970 0.371 4.751 1.00 96.00 306 ALA A CA 1
ATOM 2360 C C . ALA A 1 306 ? 15.277 1.513 5.493 1.00 96.00 306 ALA A C 1
ATOM 2362 O O . ALA A 1 306 ? 14.759 2.435 4.864 1.00 96.00 306 ALA A O 1
ATOM 2363 N N . LEU A 1 307 ? 15.277 1.467 6.824 1.00 95.69 307 LEU A N 1
ATOM 2364 C CA . LEU A 1 307 ? 14.676 2.495 7.676 1.00 95.69 307 LEU A CA 1
ATOM 2365 C C . LEU A 1 307 ? 15.333 2.571 9.050 1.00 95.69 307 LEU A C 1
ATOM 2367 O O . LEU A 1 307 ? 15.940 1.611 9.524 1.00 95.69 307 LEU A O 1
ATOM 2371 N N . SER A 1 308 ? 15.144 3.708 9.712 1.00 92.94 308 SER A N 1
ATOM 2372 C CA . SER A 1 308 ? 15.392 3.833 11.146 1.00 92.94 308 SER A CA 1
ATOM 2373 C C . SER A 1 308 ? 14.207 3.264 11.926 1.00 92.94 308 SER A C 1
ATOM 2375 O O . SER A 1 308 ? 13.054 3.621 11.666 1.00 92.94 308 SER A O 1
ATOM 2377 N N . LEU A 1 309 ? 14.494 2.407 12.904 1.00 93.19 309 LEU A N 1
ATOM 2378 C CA . LEU A 1 309 ? 13.486 1.894 13.830 1.00 93.19 309 LEU A CA 1
ATOM 2379 C C . LEU A 1 309 ? 13.246 2.913 14.948 1.00 93.19 309 LEU A C 1
ATOM 2381 O O . LEU A 1 309 ? 14.206 3.436 15.518 1.00 93.19 309 LEU A O 1
ATOM 2385 N N . THR A 1 310 ? 11.982 3.206 15.254 1.00 93.12 310 THR A N 1
ATOM 2386 C CA . THR A 1 310 ? 11.602 4.220 16.253 1.00 93.12 310 THR A CA 1
ATOM 2387 C C . THR A 1 310 ? 10.701 3.647 17.342 1.00 93.12 310 THR A C 1
ATOM 2389 O O . THR A 1 310 ? 9.949 2.697 17.125 1.00 93.12 310 THR A O 1
ATOM 2392 N N . GLY A 1 311 ? 10.761 4.248 18.530 1.00 92.88 311 GLY A N 1
ATOM 2393 C CA . GLY A 1 311 ? 9.958 3.834 19.679 1.00 92.88 311 GLY A CA 1
ATOM 2394 C C . GLY A 1 311 ? 10.540 2.648 20.443 1.00 92.88 311 GLY A C 1
ATOM 2395 O O . GLY A 1 311 ? 11.594 2.092 20.120 1.00 92.88 311 GLY A O 1
ATOM 2396 N N . ARG A 1 312 ? 9.847 2.265 21.512 1.00 92.56 312 ARG A N 1
ATOM 2397 C CA . ARG A 1 312 ? 10.190 1.099 22.323 1.00 92.56 312 ARG A CA 1
ATOM 2398 C C . ARG A 1 312 ? 9.549 -0.129 21.697 1.00 92.56 312 ARG A C 1
ATOM 2400 O O . ARG A 1 312 ? 8.329 -0.278 21.726 1.00 92.56 312 ARG A O 1
ATOM 2407 N N . SER A 1 313 ? 10.378 -1.018 21.155 1.00 93.00 313 SER A N 1
ATOM 2408 C CA . SER A 1 313 ? 9.882 -2.268 20.580 1.00 93.00 313 SER A CA 1
ATOM 2409 C C . SER A 1 313 ? 9.148 -3.109 21.626 1.00 93.00 313 SER A C 1
ATOM 2411 O O . SER A 1 313 ? 9.595 -3.241 22.769 1.00 93.00 313 SER A O 1
ATOM 2413 N N . PHE A 1 314 ? 8.026 -3.699 21.219 1.00 90.88 314 PHE A N 1
ATOM 2414 C CA . PHE A 1 314 ? 7.286 -4.657 22.036 1.00 90.88 314 PHE A CA 1
ATOM 2415 C C . PHE A 1 314 ? 7.867 -6.066 21.978 1.00 90.88 314 PHE A C 1
ATOM 2417 O O . PHE A 1 314 ? 7.495 -6.919 22.786 1.00 90.88 314 PHE A O 1
ATOM 2424 N N . ARG A 1 315 ? 8.783 -6.323 21.042 1.00 82.75 315 ARG A N 1
ATOM 2425 C CA . ARG A 1 315 ? 9.435 -7.618 20.887 1.00 82.75 315 ARG A CA 1
ATOM 2426 C C . ARG A 1 315 ? 10.919 -7.496 21.194 1.00 82.75 315 ARG A C 1
ATOM 2428 O O . ARG A 1 315 ? 11.571 -6.521 20.838 1.00 82.75 315 ARG A O 1
ATOM 2435 N N . LYS A 1 316 ? 11.442 -8.503 21.891 1.00 72.38 316 LYS A N 1
ATOM 2436 C CA . LYS A 1 316 ? 12.887 -8.633 22.123 1.00 72.38 316 LYS A CA 1
ATOM 2437 C C . LYS A 1 316 ? 13.587 -9.225 20.904 1.00 72.38 316 LYS A C 1
ATOM 2439 O O . LYS A 1 316 ? 14.670 -8.768 20.566 1.00 72.38 316 LYS A O 1
ATOM 2444 N N . ASP A 1 317 ? 12.916 -10.166 20.240 1.00 69.31 317 ASP A N 1
ATOM 2445 C CA . ASP A 1 317 ? 13.388 -10.845 19.040 1.00 69.31 317 ASP A CA 1
ATOM 2446 C C . ASP A 1 317 ? 12.345 -10.728 17.927 1.00 69.31 317 ASP A C 1
ATOM 2448 O O . ASP A 1 317 ? 11.133 -10.804 18.168 1.00 69.31 317 ASP A O 1
ATOM 2452 N N . TYR A 1 318 ? 12.821 -10.548 16.699 1.00 69.31 318 TYR A N 1
ATOM 2453 C CA . TYR A 1 318 ? 11.979 -10.606 15.511 1.00 69.31 318 TYR A CA 1
ATOM 2454 C C . TYR A 1 318 ? 11.845 -12.049 15.040 1.00 69.31 318 TYR A C 1
ATOM 2456 O O . TYR A 1 318 ? 12.812 -12.810 15.078 1.00 69.31 318 TYR A O 1
ATOM 2464 N N . ASP A 1 319 ? 10.664 -12.410 14.541 1.00 70.56 319 ASP A N 1
ATOM 2465 C CA . ASP A 1 319 ? 10.524 -13.638 13.767 1.00 70.56 319 ASP A CA 1
ATOM 2466 C C . ASP A 1 319 ? 11.159 -13.420 12.388 1.00 70.56 319 ASP A C 1
ATOM 2468 O O . ASP A 1 319 ? 10.536 -12.915 11.455 1.00 70.56 319 ASP A O 1
ATOM 2472 N N . THR A 1 320 ? 12.440 -13.762 12.285 1.00 71.62 320 THR A N 1
ATOM 2473 C CA . THR A 1 320 ? 13.241 -13.630 11.064 1.00 71.62 320 THR A CA 1
ATOM 2474 C C . THR A 1 320 ? 13.078 -14.821 10.117 1.00 71.62 320 THR A C 1
ATOM 2476 O O . THR A 1 320 ? 13.815 -14.940 9.141 1.00 71.62 320 THR A O 1
ATOM 2479 N N . SER A 1 321 ? 12.101 -15.709 10.345 1.00 78.06 321 SER A N 1
ATOM 2480 C CA . SER A 1 321 ? 11.799 -16.791 9.394 1.00 78.06 321 SER A CA 1
ATOM 2481 C C . SER A 1 321 ? 11.418 -16.256 8.010 1.00 78.06 321 SER A C 1
ATOM 2483 O O . SER A 1 321 ? 11.693 -16.895 6.996 1.00 78.06 321 SER A O 1
ATOM 2485 N N . SER A 1 322 ? 10.819 -15.063 7.978 1.00 79.44 322 SER A N 1
ATOM 2486 C CA . SER A 1 322 ? 10.244 -14.440 6.784 1.00 79.44 322 SER A CA 1
ATOM 2487 C C . SER A 1 322 ? 11.092 -13.305 6.197 1.00 79.44 322 SER A C 1
ATOM 2489 O O . SER A 1 322 ? 10.788 -12.820 5.105 1.00 79.44 322 SER A O 1
ATOM 2491 N N . PHE A 1 323 ? 12.137 -12.860 6.905 1.00 85.00 323 PHE A N 1
ATOM 2492 C CA . PHE A 1 323 ? 13.021 -11.773 6.479 1.00 85.00 323 PHE A CA 1
ATOM 2493 C C . PHE A 1 323 ? 14.366 -11.794 7.212 1.00 85.00 323 PHE A C 1
ATOM 2495 O O . PHE A 1 323 ? 14.492 -12.321 8.313 1.00 85.00 323 PHE A O 1
ATOM 2502 N N . ARG A 1 324 ? 15.375 -11.135 6.644 1.00 84.12 324 ARG A N 1
ATOM 2503 C CA . ARG A 1 324 ? 16.673 -10.903 7.291 1.00 84.12 324 ARG A CA 1
ATOM 2504 C C . ARG A 1 324 ? 16.778 -9.442 7.696 1.00 84.12 324 ARG A C 1
ATOM 2506 O O . ARG A 1 324 ? 16.435 -8.578 6.901 1.00 84.12 324 ARG A O 1
ATOM 2513 N N . ALA A 1 325 ? 17.272 -9.167 8.901 1.00 82.88 325 ALA A N 1
ATOM 2514 C CA . ALA A 1 325 ? 17.529 -7.810 9.380 1.00 82.88 325 ALA A CA 1
ATOM 2515 C C . ALA A 1 325 ? 19.036 -7.594 9.563 1.00 82.88 325 ALA A C 1
ATOM 2517 O O . ALA A 1 325 ? 19.713 -8.421 10.170 1.00 82.88 325 ALA A O 1
ATOM 2518 N N . THR A 1 326 ? 19.573 -6.498 9.032 1.00 82.69 326 THR A N 1
ATOM 2519 C CA . THR A 1 326 ? 20.987 -6.119 9.179 1.00 82.69 326 THR A CA 1
ATOM 2520 C C . THR A 1 326 ? 21.091 -4.656 9.585 1.00 82.69 326 THR A C 1
ATOM 2522 O O . THR A 1 326 ? 20.518 -3.783 8.937 1.00 82.69 326 THR A O 1
ATOM 2525 N N . LEU A 1 327 ? 21.828 -4.383 10.661 1.00 81.75 327 LEU A N 1
ATOM 2526 C CA . LEU A 1 327 ? 22.133 -3.020 11.093 1.00 81.75 327 LEU A CA 1
ATOM 2527 C C . LEU A 1 327 ? 23.289 -2.459 10.265 1.00 81.75 327 LEU A C 1
ATOM 2529 O O . LEU A 1 327 ? 24.282 -3.148 10.020 1.00 81.75 327 LEU A O 1
ATOM 2533 N N . THR A 1 328 ? 23.192 -1.192 9.869 1.00 76.56 328 THR A N 1
ATOM 2534 C CA . THR A 1 328 ? 24.344 -0.484 9.301 1.00 76.56 328 THR A CA 1
ATOM 2535 C C . THR A 1 328 ? 25.431 -0.282 10.366 1.00 76.56 328 THR A C 1
ATOM 2537 O O . THR A 1 328 ? 25.127 -0.305 11.559 1.00 76.56 328 THR A O 1
ATOM 2540 N N . PRO A 1 329 ? 26.700 -0.024 9.990 1.00 68.94 329 PRO A N 1
ATOM 2541 C CA . PRO A 1 329 ? 27.789 0.164 10.959 1.00 68.94 329 PRO A CA 1
ATOM 2542 C C . PRO A 1 329 ? 27.535 1.261 12.007 1.00 68.94 329 PRO A C 1
ATOM 2544 O O . PRO A 1 329 ? 28.037 1.177 13.122 1.00 68.94 329 PRO A O 1
ATOM 2547 N N . SER A 1 330 ? 26.728 2.275 11.673 1.00 68.19 330 SER A N 1
ATOM 2548 C CA . SER A 1 330 ? 26.305 3.334 12.599 1.00 68.19 330 SER A CA 1
ATOM 2549 C C . SER A 1 330 ? 25.130 2.942 13.508 1.00 68.19 330 SER A C 1
ATOM 2551 O O . SER A 1 330 ? 24.776 3.711 14.394 1.00 68.19 330 SER A O 1
ATOM 2553 N N . SER A 1 331 ? 24.511 1.774 13.292 1.00 66.69 331 SER A N 1
ATOM 2554 C CA . SER A 1 331 ? 23.299 1.267 13.966 1.00 66.69 331 SER A CA 1
ATOM 2555 C C . SER A 1 331 ? 22.068 2.180 13.879 1.00 66.69 331 SER A C 1
ATOM 2557 O O . SER A 1 331 ? 21.101 1.982 14.607 1.00 66.69 331 SER A O 1
ATOM 2559 N N . VAL A 1 332 ? 22.081 3.171 12.983 1.00 80.50 332 VAL A N 1
ATOM 2560 C CA . VAL A 1 332 ? 20.955 4.102 12.789 1.00 80.50 332 VAL A CA 1
ATOM 2561 C C . VAL A 1 332 ? 19.913 3.518 11.837 1.00 80.50 332 VAL A C 1
ATOM 2563 O O . VAL A 1 332 ? 18.721 3.751 12.010 1.00 80.50 332 VAL A O 1
ATOM 2566 N N . ILE A 1 333 ? 20.359 2.747 10.844 1.00 90.06 333 ILE A N 1
ATOM 2567 C CA . ILE A 1 333 ? 19.506 2.179 9.803 1.00 90.06 333 ILE A CA 1
ATOM 2568 C C . ILE A 1 333 ? 19.488 0.661 9.945 1.00 90.06 333 ILE A C 1
ATOM 2570 O O . ILE A 1 333 ? 20.532 0.022 10.083 1.00 90.06 333 ILE A O 1
ATOM 2574 N N . THR A 1 334 ? 18.290 0.090 9.876 1.00 92.56 334 THR A N 1
ATOM 2575 C CA . THR A 1 334 ? 18.067 -1.348 9.737 1.00 92.56 334 THR A CA 1
ATOM 2576 C C . THR A 1 334 ? 17.617 -1.638 8.314 1.00 92.56 334 THR A C 1
ATOM 2578 O O . THR A 1 334 ? 16.682 -1.014 7.810 1.00 92.56 334 THR A O 1
ATOM 2581 N N . ILE A 1 335 ? 18.294 -2.580 7.667 1.00 93.94 335 ILE A N 1
ATOM 2582 C CA . ILE A 1 335 ? 17.931 -3.102 6.353 1.00 93.94 335 ILE A CA 1
ATOM 2583 C C . ILE A 1 335 ? 17.179 -4.408 6.571 1.00 93.94 335 ILE A C 1
ATOM 2585 O O . ILE A 1 335 ? 17.707 -5.312 7.219 1.00 93.94 335 ILE A O 1
ATOM 2589 N N . PHE A 1 336 ? 15.967 -4.499 6.033 1.00 95.12 336 PHE A N 1
ATOM 2590 C CA . PHE A 1 336 ? 15.179 -5.724 6.011 1.00 95.12 336 PHE A CA 1
ATOM 2591 C C . PHE A 1 336 ? 15.125 -6.262 4.588 1.00 95.12 336 PHE A C 1
ATOM 2593 O O . PHE A 1 336 ? 14.652 -5.552 3.700 1.00 95.12 336 PHE A O 1
ATOM 2600 N N . SER A 1 337 ? 15.565 -7.502 4.376 1.00 95.38 337 SER A N 1
ATOM 2601 C CA . SER A 1 337 ? 15.411 -8.205 3.102 1.00 95.38 337 SER A CA 1
ATOM 2602 C C . SER A 1 337 ? 14.430 -9.368 3.215 1.00 95.38 337 SER A C 1
ATOM 2604 O O . SER A 1 337 ? 14.452 -10.143 4.172 1.00 95.38 337 SER A O 1
ATOM 2606 N N . PHE A 1 338 ? 13.553 -9.479 2.226 1.00 96.38 338 PHE A N 1
ATOM 2607 C CA . PHE A 1 338 ? 12.511 -10.489 2.108 1.00 96.38 338 PHE A CA 1
ATOM 2608 C C . PHE A 1 338 ? 12.929 -11.458 1.000 1.00 96.38 338 PHE A C 1
ATOM 2610 O O . PHE A 1 338 ? 12.988 -11.039 -0.160 1.00 96.38 338 PHE A O 1
ATOM 2617 N N . PRO A 1 339 ? 13.282 -12.713 1.328 1.00 95.38 339 PRO A N 1
ATOM 2618 C CA . PRO A 1 339 ? 13.660 -13.696 0.324 1.00 95.38 339 PRO A CA 1
ATOM 2619 C C . PRO A 1 339 ? 12.462 -14.096 -0.546 1.00 95.38 339 PRO A C 1
ATOM 2621 O O . PRO A 1 339 ? 11.298 -13.896 -0.194 1.00 95.38 339 PRO A O 1
ATOM 2624 N N . THR A 1 340 ? 12.747 -14.739 -1.676 1.00 95.56 340 THR A N 1
ATOM 2625 C CA . THR A 1 340 ? 11.710 -15.412 -2.466 1.00 95.56 340 THR A CA 1
ATOM 2626 C C . THR A 1 340 ? 10.949 -16.421 -1.604 1.00 95.56 340 THR A C 1
ATOM 2628 O O . THR A 1 340 ? 11.552 -17.148 -0.813 1.00 95.56 340 THR A O 1
ATOM 2631 N N . GLY A 1 341 ? 9.641 -16.527 -1.805 1.00 95.25 341 GLY A N 1
ATOM 2632 C CA . GLY A 1 341 ? 8.765 -17.430 -1.063 1.00 95.25 341 GLY A CA 1
ATOM 2633 C C . GLY A 1 341 ? 8.171 -16.836 0.215 1.00 95.25 341 GLY A C 1
ATOM 2634 O O . GLY A 1 341 ? 7.312 -17.484 0.806 1.00 95.25 341 GLY A O 1
ATOM 2635 N N . THR A 1 342 ? 8.556 -15.621 0.632 1.00 94.88 342 THR A N 1
ATOM 2636 C CA . THR A 1 342 ? 7.894 -14.942 1.757 1.00 94.88 342 THR A CA 1
ATOM 2637 C C . THR A 1 342 ? 6.422 -14.690 1.427 1.00 94.88 342 THR A C 1
ATOM 2639 O O . THR A 1 342 ? 6.109 -13.961 0.487 1.00 94.88 342 THR A O 1
ATOM 2642 N N . GLN A 1 343 ? 5.523 -15.290 2.209 1.00 95.12 343 GLN A N 1
ATOM 2643 C CA . GLN A 1 343 ? 4.079 -15.309 1.973 1.00 95.12 343 GLN A CA 1
ATOM 2644 C C . GLN A 1 343 ? 3.300 -15.020 3.263 1.00 95.12 343 GLN A C 1
ATOM 2646 O O . GLN A 1 343 ? 3.769 -15.302 4.364 1.00 95.12 343 GLN A O 1
ATOM 2651 N N . GLY A 1 344 ? 2.080 -14.509 3.118 1.00 95.50 344 GLY A N 1
ATOM 2652 C CA . GLY A 1 344 ? 1.175 -14.174 4.208 1.00 95.50 344 GLY A CA 1
ATOM 2653 C C . GLY A 1 344 ? 1.416 -12.770 4.748 1.00 95.50 344 GLY A C 1
ATOM 2654 O O . GLY A 1 344 ? 2.237 -12.015 4.231 1.00 95.50 344 GLY A O 1
ATOM 2655 N N . LEU A 1 345 ? 0.671 -12.409 5.794 1.00 95.62 345 LEU A N 1
ATOM 2656 C CA . LEU A 1 345 ? 0.916 -11.184 6.546 1.00 95.62 345 LEU A CA 1
ATOM 2657 C C . LEU A 1 345 ? 2.068 -11.417 7.528 1.00 95.62 345 LEU A C 1
ATOM 2659 O O . LEU A 1 345 ? 1.986 -12.285 8.393 1.00 95.62 345 LEU A O 1
ATOM 2663 N N . VAL A 1 346 ? 3.105 -10.595 7.421 1.00 94.62 346 VAL A N 1
ATOM 2664 C CA . VAL A 1 346 ? 4.312 -10.650 8.242 1.00 94.62 346 VAL A CA 1
ATOM 2665 C C . VAL A 1 346 ? 4.448 -9.342 9.011 1.00 94.62 346 VAL A C 1
ATOM 2667 O O . VAL A 1 346 ? 4.501 -8.259 8.426 1.00 94.62 346 VAL A O 1
ATOM 2670 N N . MET A 1 347 ? 4.549 -9.437 10.334 1.00 94.56 347 MET A N 1
ATOM 2671 C CA . MET A 1 347 ? 4.955 -8.310 11.169 1.00 94.56 347 MET A CA 1
ATOM 2672 C C . MET A 1 347 ? 6.474 -8.151 11.101 1.00 94.56 347 MET A C 1
ATOM 2674 O O . MET A 1 347 ? 7.213 -9.016 11.563 1.00 94.56 347 MET A O 1
ATOM 2678 N N . VAL A 1 348 ? 6.934 -7.026 10.557 1.00 95.00 348 VAL A N 1
ATOM 2679 C CA . VAL A 1 348 ? 8.363 -6.713 10.411 1.00 95.00 348 VAL A CA 1
ATOM 2680 C C . VAL A 1 348 ? 8.885 -5.993 11.650 1.00 95.00 348 VAL A C 1
ATOM 2682 O O . VAL A 1 348 ? 9.937 -6.343 12.177 1.00 95.00 348 VAL A O 1
ATOM 2685 N N . TYR A 1 349 ? 8.136 -5.004 12.141 1.00 95.12 349 TYR A N 1
ATOM 2686 C CA . TYR A 1 349 ? 8.505 -4.230 13.323 1.00 95.12 349 TYR A CA 1
ATOM 2687 C C . TYR A 1 349 ? 7.273 -3.761 14.095 1.00 95.12 349 TYR A C 1
ATOM 2689 O O . TYR A 1 349 ? 6.298 -3.318 13.489 1.00 95.12 349 TYR A O 1
ATOM 2697 N N . ASP A 1 350 ? 7.336 -3.837 15.428 1.00 95.44 350 ASP A N 1
ATOM 2698 C CA . ASP A 1 350 ? 6.237 -3.479 16.326 1.00 95.44 350 ASP A CA 1
ATOM 2699 C C . ASP A 1 350 ? 6.760 -2.727 17.568 1.00 95.44 350 ASP A C 1
ATOM 2701 O O . ASP A 1 350 ? 7.451 -3.308 18.411 1.00 95.44 350 ASP A O 1
ATOM 2705 N N . SER A 1 351 ? 6.467 -1.427 17.663 1.00 95.50 351 SER A N 1
ATOM 2706 C CA . SER A 1 351 ? 6.782 -0.539 18.792 1.00 95.50 351 SER A CA 1
ATOM 2707 C C . SER A 1 351 ? 5.607 0.366 19.159 1.00 95.50 351 SER A C 1
ATOM 2709 O O . SER A 1 351 ? 4.609 0.428 18.448 1.00 95.50 351 SER A O 1
ATOM 2711 N N . ASP A 1 352 ? 5.722 1.113 20.252 1.00 94.94 352 ASP A N 1
ATOM 2712 C CA . ASP A 1 352 ? 4.705 2.091 20.656 1.00 94.94 352 ASP A CA 1
ATOM 2713 C C . ASP A 1 352 ? 4.502 3.254 19.671 1.00 94.94 352 ASP A C 1
ATOM 2715 O O . ASP A 1 352 ? 3.433 3.860 19.690 1.00 94.94 352 ASP A O 1
ATOM 2719 N N . SER A 1 353 ? 5.460 3.535 18.780 1.00 96.25 353 SER A N 1
ATOM 2720 C CA . SER A 1 353 ? 5.362 4.629 17.801 1.00 96.25 353 SER A CA 1
ATOM 2721 C C . SER A 1 353 ? 5.391 4.198 16.334 1.00 96.25 353 SER A C 1
ATOM 2723 O O . SER A 1 353 ? 5.059 5.014 15.480 1.00 96.25 353 SER A O 1
ATOM 2725 N N . GLN A 1 354 ? 5.754 2.952 16.008 1.00 96.81 354 GLN A N 1
ATOM 2726 C CA . GLN A 1 354 ? 5.960 2.522 14.620 1.00 96.81 354 GLN A CA 1
ATOM 2727 C C . GLN A 1 354 ? 5.541 1.063 14.388 1.00 96.81 354 GLN A C 1
ATOM 2729 O O . GLN A 1 354 ? 5.925 0.174 15.146 1.00 96.81 354 GLN A O 1
ATOM 2734 N N . LEU A 1 355 ? 4.742 0.807 13.348 1.00 97.56 355 LEU A N 1
ATOM 2735 C CA . LEU A 1 355 ? 4.325 -0.518 12.869 1.00 97.56 355 LEU A CA 1
ATOM 2736 C C . LEU A 1 355 ? 4.774 -0.701 11.422 1.00 97.56 355 LEU A C 1
ATOM 2738 O O . LEU A 1 355 ? 4.399 0.094 10.561 1.00 97.56 355 LEU A O 1
ATOM 2742 N N . VAL A 1 356 ? 5.519 -1.768 11.141 1.00 97.62 356 VAL A N 1
ATOM 2743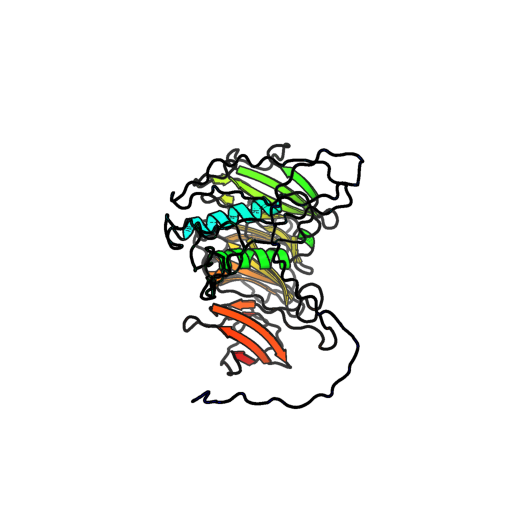 C CA . VAL A 1 356 ? 5.890 -2.142 9.772 1.00 97.62 356 VAL A CA 1
ATOM 2744 C C . VAL A 1 356 ? 5.390 -3.546 9.480 1.00 97.62 356 VAL A C 1
ATOM 2746 O O . VAL A 1 356 ? 5.693 -4.491 10.210 1.00 97.62 356 VAL A O 1
ATOM 2749 N N . LEU A 1 357 ? 4.628 -3.672 8.399 1.00 97.81 357 LEU A N 1
ATOM 2750 C CA . LEU A 1 357 ? 4.017 -4.913 7.942 1.00 97.81 357 LEU A CA 1
ATOM 2751 C C . LEU A 1 357 ? 4.432 -5.194 6.507 1.00 97.81 357 LEU A C 1
ATOM 2753 O O . LEU A 1 357 ? 4.476 -4.282 5.682 1.00 97.81 357 LEU A O 1
ATOM 2757 N N . PHE A 1 358 ? 4.663 -6.462 6.206 1.00 97.88 358 PHE A N 1
ATOM 2758 C CA . PHE A 1 358 ? 4.873 -6.966 4.860 1.00 97.88 358 PHE A CA 1
ATOM 2759 C C . PHE A 1 358 ? 3.767 -7.961 4.509 1.00 97.88 358 PHE A C 1
ATOM 2761 O O . PHE A 1 358 ? 3.306 -8.709 5.369 1.00 97.88 358 PHE A O 1
ATOM 2768 N N . ALA A 1 359 ? 3.350 -7.991 3.248 1.00 97.88 359 ALA A N 1
ATOM 2769 C CA . ALA A 1 359 ? 2.558 -9.088 2.710 1.00 97.88 359 ALA A CA 1
ATOM 2770 C C . ALA A 1 359 ? 3.002 -9.455 1.297 1.00 97.88 359 ALA A C 1
ATOM 2772 O O . ALA A 1 359 ? 3.562 -8.637 0.568 1.00 97.88 359 ALA A O 1
ATOM 2773 N N . ASP A 1 360 ? 2.709 -10.676 0.870 1.00 97.81 360 ASP A N 1
ATOM 2774 C CA . ASP A 1 360 ? 2.827 -11.002 -0.544 1.00 97.81 360 ASP A CA 1
ATOM 2775 C C . ASP A 1 360 ? 1.708 -10.365 -1.389 1.00 97.81 360 ASP A C 1
ATOM 2777 O O . ASP A 1 360 ? 0.676 -9.898 -0.889 1.00 97.81 360 ASP A O 1
ATOM 2781 N N . SER A 1 361 ? 1.926 -10.364 -2.703 1.00 95.31 361 SER A N 1
ATOM 2782 C CA . SER A 1 361 ? 1.052 -9.737 -3.693 1.00 95.31 361 SER A CA 1
ATOM 2783 C C . SER A 1 361 ? -0.339 -10.354 -3.793 1.00 95.31 361 SER A C 1
ATOM 2785 O O . SER A 1 361 ? -1.224 -9.672 -4.303 1.00 95.31 361 SER A O 1
ATOM 2787 N N . ASP A 1 362 ? -0.563 -11.583 -3.324 1.00 96.00 362 ASP A N 1
ATOM 2788 C CA . ASP A 1 362 ? -1.899 -12.172 -3.248 1.00 96.00 362 ASP A CA 1
ATOM 2789 C C . ASP A 1 362 ? -2.555 -11.838 -1.904 1.00 96.00 362 ASP A C 1
ATOM 2791 O O . ASP A 1 362 ? -3.693 -11.362 -1.888 1.00 96.00 362 ASP A O 1
ATOM 2795 N N . THR A 1 363 ? -1.838 -11.963 -0.783 1.00 97.50 363 THR A N 1
ATOM 2796 C CA . THR A 1 363 ? -2.363 -11.600 0.546 1.00 97.50 363 THR A CA 1
ATOM 2797 C C . THR A 1 363 ? -2.818 -10.142 0.600 1.00 97.50 363 THR A C 1
ATOM 2799 O O . THR A 1 363 ? -3.914 -9.856 1.091 1.00 97.50 363 THR A O 1
ATOM 2802 N N . ILE A 1 364 ? -2.044 -9.206 0.038 1.00 97.69 364 ILE A N 1
ATOM 2803 C CA . ILE A 1 364 ? -2.381 -7.773 0.069 1.00 97.69 364 ILE A CA 1
ATOM 2804 C C . ILE A 1 364 ? -3.705 -7.450 -0.649 1.00 97.69 364 ILE A C 1
ATOM 2806 O O . ILE A 1 364 ? -4.387 -6.482 -0.308 1.00 97.69 364 ILE A O 1
ATOM 2810 N N . THR A 1 365 ? -4.130 -8.283 -1.609 1.00 96.25 365 THR A N 1
ATOM 2811 C CA . THR A 1 365 ? -5.407 -8.102 -2.326 1.00 96.25 365 THR A CA 1
ATOM 2812 C C . THR A 1 365 ? -6.614 -8.265 -1.408 1.00 96.25 365 THR A C 1
ATOM 2814 O O . THR A 1 365 ? -7.683 -7.734 -1.701 1.00 96.25 365 THR A O 1
ATOM 2817 N N . THR A 1 366 ? -6.445 -8.920 -0.260 1.00 96.88 366 THR A N 1
ATOM 2818 C CA . THR A 1 366 ? -7.501 -9.119 0.740 1.00 96.88 366 THR A CA 1
ATOM 2819 C C . THR A 1 366 ? -7.633 -7.952 1.719 1.00 96.88 366 THR A C 1
ATOM 2821 O O . THR A 1 366 ? -8.612 -7.889 2.462 1.00 96.88 366 THR A O 1
ATOM 2824 N N . PHE A 1 367 ? -6.681 -7.012 1.717 1.00 98.19 367 PHE A N 1
ATOM 2825 C CA . PHE A 1 367 ? -6.662 -5.886 2.645 1.00 98.19 367 PHE A CA 1
ATOM 2826 C C . PHE A 1 367 ? -7.367 -4.646 2.098 1.00 98.19 367 PHE A C 1
ATOM 2828 O O . PHE A 1 367 ? -7.441 -4.395 0.891 1.00 98.19 367 PHE A O 1
ATOM 2835 N N . TRP A 1 368 ? -7.881 -3.848 3.026 1.00 98.38 368 TRP A N 1
ATOM 2836 C CA . TRP A 1 368 ? -8.582 -2.592 2.813 1.00 98.38 368 TRP A CA 1
ATOM 2837 C C . TRP A 1 368 ? -8.123 -1.567 3.843 1.00 98.38 368 TRP A C 1
ATOM 2839 O O . TRP A 1 368 ? -7.746 -1.923 4.955 1.00 98.38 368 TRP A O 1
ATOM 2849 N N . ALA A 1 369 ? -8.214 -0.290 3.480 1.00 97.62 369 ALA A N 1
ATOM 2850 C CA . ALA A 1 369 ? -7.938 0.823 4.380 1.00 97.62 369 ALA A CA 1
ATOM 2851 C C . ALA A 1 369 ? -9.093 1.844 4.329 1.00 97.62 369 ALA A C 1
ATOM 2853 O O . ALA A 1 369 ? -8.935 2.929 3.751 1.00 97.62 369 ALA A O 1
ATOM 2854 N N . PRO A 1 370 ? -10.302 1.496 4.818 1.00 97.31 370 PRO A N 1
ATOM 2855 C CA . PRO A 1 370 ? -11.424 2.431 4.853 1.00 97.31 370 PRO A CA 1
ATOM 2856 C C . PRO A 1 370 ? -11.089 3.647 5.723 1.00 97.31 370 PRO A C 1
ATOM 2858 O O . PRO A 1 370 ? -10.364 3.545 6.714 1.00 97.31 370 PRO A O 1
ATOM 2861 N N . VAL A 1 371 ? -11.620 4.809 5.354 1.00 96.25 371 VAL A N 1
ATOM 2862 C CA . VAL A 1 371 ? -11.497 6.008 6.189 1.00 96.25 371 VAL A CA 1
ATOM 2863 C C . VAL A 1 371 ? -12.417 5.898 7.402 1.00 96.25 371 VAL A C 1
ATOM 2865 O O . VAL A 1 371 ? -13.517 5.353 7.292 1.00 96.25 371 VAL A O 1
ATOM 2868 N N . ILE A 1 372 ? -11.985 6.445 8.535 1.00 97.69 372 ILE A N 1
ATOM 2869 C CA . ILE A 1 372 ? -12.860 6.723 9.672 1.00 97.69 372 ILE A CA 1
ATOM 2870 C C . ILE A 1 372 ? -13.367 8.161 9.515 1.00 97.69 372 ILE A C 1
ATOM 2872 O O . ILE A 1 372 ? -12.542 9.073 9.400 1.00 97.69 372 ILE A O 1
ATOM 2876 N N . PRO A 1 373 ? -14.693 8.384 9.460 1.00 97.19 373 PRO A N 1
ATOM 2877 C CA . PRO A 1 373 ? -15.249 9.714 9.265 1.00 97.19 373 PRO A CA 1
ATOM 2878 C C . PRO A 1 373 ? -14.764 10.700 10.330 1.00 97.19 373 PRO A C 1
ATOM 2880 O O . PRO A 1 373 ? -14.857 10.405 11.519 1.00 97.19 373 PRO A O 1
ATOM 2883 N N . GLY A 1 374 ? -14.315 11.878 9.895 1.00 95.62 374 GLY A N 1
ATOM 2884 C CA . GLY A 1 374 ? -13.920 12.989 10.765 1.00 95.62 374 GLY A CA 1
ATOM 2885 C C . GLY A 1 374 ? -15.105 13.630 11.497 1.00 95.62 374 GLY A C 1
ATOM 2886 O O . GLY A 1 374 ? -16.150 13.000 11.696 1.00 95.62 374 GLY A O 1
ATOM 2887 N N . ASP A 1 375 ? -14.976 14.902 11.869 1.00 93.12 375 ASP A N 1
ATOM 2888 C CA . ASP A 1 375 ? -15.989 15.623 12.650 1.00 93.12 375 ASP A CA 1
ATOM 2889 C C . ASP A 1 375 ? -17.367 15.636 11.961 1.00 93.12 375 ASP A C 1
ATOM 2891 O O . ASP A 1 375 ? -17.483 15.821 10.752 1.00 93.12 375 ASP A O 1
ATOM 2895 N N . THR A 1 376 ? -18.442 15.436 12.726 1.00 94.19 376 THR A N 1
ATOM 2896 C CA . THR A 1 376 ? -19.825 15.469 12.220 1.00 94.19 376 THR A CA 1
ATOM 2897 C C . THR A 1 376 ? -20.244 16.810 11.616 1.00 94.19 376 THR A C 1
ATOM 2899 O O . THR A 1 376 ? -21.151 16.832 10.786 1.00 94.19 376 THR A O 1
ATOM 2902 N N . SER A 1 377 ? -19.612 17.908 12.034 1.00 95.31 377 SER A N 1
ATOM 2903 C CA . SER A 1 377 ? -19.849 19.258 11.519 1.00 95.31 377 SER A CA 1
ATOM 2904 C C . SER A 1 377 ? -19.197 19.501 10.156 1.00 95.31 377 SER A C 1
ATOM 2906 O O . SER A 1 377 ? -19.634 20.390 9.424 1.00 95.31 377 SER A O 1
ATOM 2908 N N . ASP A 1 378 ? -18.205 18.690 9.774 1.00 96.12 378 ASP A N 1
ATOM 2909 C CA . ASP A 1 378 ? -17.548 18.795 8.479 1.00 96.12 378 ASP A CA 1
ATOM 2910 C C . ASP A 1 378 ? -18.301 17.994 7.405 1.00 96.12 378 ASP A C 1
ATOM 2912 O O . ASP A 1 378 ? -18.390 16.763 7.422 1.00 96.12 378 ASP A O 1
ATOM 2916 N N . SER A 1 379 ? -18.812 18.703 6.399 1.00 96.12 379 SER A N 1
ATOM 2917 C CA . SER A 1 379 ? -19.454 18.095 5.228 1.00 96.12 379 SER A CA 1
ATOM 2918 C C . SER A 1 379 ? -18.524 17.183 4.411 1.00 96.12 379 SER A C 1
ATOM 2920 O O . SER A 1 379 ? -19.006 16.311 3.683 1.00 96.12 379 SER A O 1
ATOM 2922 N N . LEU A 1 380 ? -17.203 17.354 4.544 1.00 96.44 380 LEU A N 1
ATOM 2923 C CA . LEU A 1 380 ? -16.170 16.582 3.861 1.00 96.44 380 LEU A CA 1
ATOM 2924 C C . LEU A 1 380 ? -15.553 15.480 4.733 1.00 96.44 380 LEU A C 1
ATOM 2926 O O . LEU A 1 380 ? -14.613 14.815 4.299 1.00 96.44 380 LEU A O 1
ATOM 2930 N N . ARG A 1 381 ? -16.120 15.199 5.913 1.00 96.00 381 ARG A N 1
ATOM 2931 C CA . ARG A 1 381 ? -15.597 14.231 6.896 1.00 96.00 381 ARG A CA 1
ATOM 2932 C C . ARG A 1 381 ? -15.298 12.822 6.376 1.00 96.00 381 ARG A C 1
ATOM 2934 O O . ARG A 1 381 ? -14.579 12.078 7.028 1.00 96.00 381 ARG A O 1
ATOM 2941 N N . ASN A 1 382 ? -15.865 12.430 5.235 1.00 95.19 382 ASN A N 1
ATOM 2942 C CA . ASN A 1 382 ? -15.665 11.114 4.616 1.00 95.19 382 ASN A CA 1
ATOM 2943 C C . ASN A 1 382 ? -14.573 11.105 3.530 1.00 95.19 382 ASN A C 1
ATOM 2945 O O . ASN A 1 382 ? -14.380 10.083 2.874 1.00 95.19 382 ASN A O 1
ATOM 2949 N N . PHE A 1 383 ? -13.892 12.227 3.287 1.00 92.88 383 PHE A N 1
ATOM 2950 C CA . PHE A 1 383 ? -12.904 12.359 2.220 1.00 92.88 383 PHE A CA 1
ATOM 2951 C C . PHE A 1 383 ? -11.493 12.452 2.801 1.00 92.88 383 PHE A C 1
ATOM 2953 O O . PHE A 1 383 ? -11.178 13.374 3.559 1.00 92.88 383 PHE A O 1
ATOM 2960 N N . TRP A 1 384 ? -10.651 11.488 2.418 1.00 91.69 384 TRP A N 1
ATOM 2961 C CA . TRP A 1 384 ? -9.244 11.439 2.813 1.00 91.69 384 TRP A CA 1
ATOM 2962 C C . TRP A 1 384 ? -8.492 12.701 2.377 1.00 91.69 384 TRP A C 1
ATOM 2964 O O . TRP A 1 384 ? -8.695 13.174 1.258 1.00 91.69 384 TRP A O 1
ATOM 2974 N N . GLY A 1 385 ? -7.621 13.235 3.234 1.00 89.00 385 GLY A N 1
ATOM 2975 C CA . GLY A 1 385 ? -6.815 14.424 2.943 1.00 89.00 385 GLY A CA 1
ATOM 2976 C C . GLY A 1 385 ? -7.578 15.749 3.006 1.00 89.00 385 GLY A C 1
ATOM 2977 O O . GLY A 1 385 ? -6.954 16.800 2.900 1.00 89.00 385 GLY A O 1
ATOM 2978 N N . LEU A 1 386 ? -8.905 15.713 3.183 1.00 90.44 386 LEU A N 1
ATOM 2979 C CA . LEU A 1 386 ? -9.753 16.901 3.303 1.00 90.44 386 LEU A CA 1
ATOM 2980 C C . LEU A 1 386 ? -10.435 16.955 4.669 1.00 90.44 386 LEU A C 1
ATOM 2982 O O . LEU A 1 386 ? -10.141 17.851 5.450 1.00 90.44 386 LEU A O 1
ATOM 2986 N N . GLY A 1 387 ? -11.309 15.990 4.964 1.00 93.88 387 GLY A N 1
ATOM 2987 C CA . GLY A 1 387 ? -12.053 15.961 6.229 1.00 93.88 387 GLY A CA 1
ATOM 2988 C C . GLY A 1 387 ? -11.563 14.918 7.231 1.00 93.88 387 GLY A C 1
ATOM 2989 O O . GLY A 1 387 ? -11.923 14.968 8.403 1.00 93.88 387 GLY A O 1
ATOM 2990 N N . THR A 1 388 ? -10.752 13.949 6.799 1.00 93.88 388 THR A N 1
ATOM 2991 C CA . THR A 1 388 ? -10.151 12.953 7.695 1.00 93.88 388 THR A CA 1
ATOM 2992 C C . THR A 1 388 ? -8.856 12.395 7.118 1.00 93.88 388 THR A C 1
ATOM 2994 O O . THR A 1 388 ? -8.724 12.255 5.907 1.00 93.88 388 THR A O 1
ATOM 2997 N N . ASN A 1 389 ? -7.926 12.029 7.996 1.00 92.75 389 ASN A N 1
ATOM 2998 C CA . ASN A 1 389 ? -6.769 11.180 7.688 1.00 92.75 389 ASN A CA 1
ATOM 2999 C C . ASN A 1 389 ? -6.732 9.949 8.609 1.00 92.75 389 ASN A C 1
ATOM 3001 O O . ASN A 1 389 ? -5.693 9.322 8.791 1.00 92.75 389 ASN A O 1
ATOM 3005 N N . GLN A 1 390 ? -7.868 9.617 9.226 1.00 94.69 390 GLN A N 1
ATOM 3006 C CA . GLN A 1 390 ? -8.000 8.461 10.101 1.00 94.69 390 GLN A CA 1
ATOM 3007 C C . GLN A 1 390 ? -8.428 7.242 9.285 1.00 94.69 390 GLN A C 1
ATOM 3009 O O . GLN A 1 390 ? -9.287 7.330 8.403 1.00 94.69 390 GLN A O 1
ATOM 3014 N N . SER A 1 391 ? -7.833 6.091 9.578 1.00 96.00 391 SER A N 1
ATOM 3015 C CA . SER A 1 391 ? -8.132 4.827 8.908 1.00 96.00 391 SER A CA 1
ATOM 3016 C C . SER A 1 391 ? -7.904 3.655 9.858 1.00 96.00 391 SER A C 1
ATOM 3018 O O . SER A 1 391 ? -7.280 3.795 10.907 1.00 96.00 391 SER A O 1
ATOM 3020 N N . VAL A 1 392 ? -8.424 2.501 9.462 1.00 97.81 392 VAL A N 1
ATOM 3021 C CA . VAL A 1 392 ? -8.114 1.187 10.026 1.00 97.81 392 VAL A CA 1
ATOM 3022 C C . VAL A 1 392 ? -7.693 0.284 8.872 1.00 97.81 392 VAL A C 1
ATOM 3024 O O . VAL A 1 392 ? -8.132 0.506 7.742 1.00 97.81 392 VAL A O 1
ATOM 3027 N N . LEU A 1 393 ? -6.877 -0.734 9.129 1.00 98.38 393 LEU A N 1
ATOM 3028 C CA . LEU A 1 393 ? -6.594 -1.773 8.137 1.00 98.38 393 LEU A CA 1
ATOM 3029 C C . LEU A 1 393 ? -7.509 -2.964 8.396 1.00 98.38 393 LEU A C 1
ATOM 3031 O O . LEU A 1 393 ? -7.649 -3.391 9.538 1.00 98.38 393 LEU A O 1
ATOM 3035 N N . VAL A 1 394 ? -8.138 -3.483 7.343 1.00 98.56 394 VAL A N 1
ATOM 3036 C CA . VAL A 1 394 ? -9.078 -4.609 7.422 1.00 98.56 394 VAL A CA 1
ATOM 3037 C C . VAL A 1 394 ? -8.733 -5.630 6.343 1.00 98.56 394 VAL A C 1
ATOM 3039 O O . VAL A 1 394 ? -8.848 -5.328 5.159 1.00 98.56 394 VAL A O 1
ATOM 3042 N N . GLY A 1 395 ? -8.311 -6.824 6.744 1.00 97.94 395 GLY A N 1
ATOM 3043 C CA . GLY A 1 395 ? -8.012 -7.968 5.886 1.00 97.94 395 GLY A CA 1
ATOM 3044 C C . GLY A 1 395 ? -9.101 -9.035 5.943 1.00 97.94 395 GLY A C 1
ATOM 3045 O O . GLY A 1 395 ? -9.719 -9.237 6.990 1.00 97.94 395 GLY A O 1
ATOM 3046 N N . GLY A 1 396 ? -9.328 -9.712 4.816 1.00 96.62 396 GLY A N 1
ATOM 3047 C CA . GLY A 1 396 ? -10.214 -10.875 4.704 1.00 96.62 396 GLY A CA 1
ATOM 3048 C C . GLY A 1 396 ? -11.464 -10.638 3.848 1.00 96.62 396 GLY A C 1
ATOM 3049 O O . GLY A 1 396 ? -11.601 -11.278 2.803 1.00 96.62 396 GLY A O 1
ATOM 3050 N N . PRO A 1 397 ? -12.390 -9.737 4.239 1.00 97.31 397 PRO A N 1
ATOM 3051 C CA . PRO A 1 397 ? -13.629 -9.502 3.503 1.00 97.31 397 PRO A CA 1
ATOM 3052 C C . PRO A 1 397 ? -13.438 -9.176 2.018 1.00 97.31 397 PRO A C 1
ATOM 3054 O O . PRO A 1 397 ? -12.506 -8.474 1.623 1.00 97.31 397 PRO A O 1
ATOM 3057 N N . TYR A 1 398 ? -14.400 -9.613 1.197 1.00 97.75 398 TYR A N 1
ATOM 3058 C CA . TYR A 1 398 ? -14.384 -9.363 -0.247 1.00 97.75 398 TYR A CA 1
ATOM 3059 C C . TYR A 1 398 ? -14.443 -7.869 -0.583 1.00 97.75 398 TYR A C 1
ATOM 3061 O O . TYR A 1 398 ? -13.814 -7.431 -1.540 1.00 97.75 398 TYR A O 1
ATOM 3069 N N . LEU A 1 399 ? -15.187 -7.085 0.199 1.00 98.00 399 LEU A N 1
ATOM 3070 C CA . LEU A 1 399 ? -15.243 -5.632 0.081 1.00 98.00 399 LEU A CA 1
ATOM 3071 C C . LEU A 1 399 ? -15.552 -5.011 1.439 1.00 98.00 399 LEU A C 1
ATOM 3073 O O . LEU A 1 399 ? -16.534 -5.385 2.074 1.00 98.00 399 LEU A O 1
ATOM 3077 N N . VAL A 1 400 ? -14.780 -4.001 1.837 1.00 98.38 400 VAL A N 1
ATOM 3078 C CA . VAL A 1 400 ? -15.112 -3.123 2.967 1.00 98.38 400 VAL A CA 1
ATOM 3079 C C . VAL A 1 400 ? -15.593 -1.789 2.406 1.00 98.38 400 VAL A C 1
ATOM 3081 O O . VAL A 1 400 ? -14.827 -1.041 1.804 1.00 98.38 400 VAL A O 1
ATOM 3084 N N . ARG A 1 401 ? -16.887 -1.499 2.565 1.00 97.56 401 ARG A N 1
ATOM 3085 C CA . ARG A 1 401 ? -17.535 -0.289 2.034 1.00 97.56 401 ARG A CA 1
ATOM 3086 C C . ARG A 1 401 ? -17.342 0.920 2.938 1.00 97.56 401 ARG A C 1
ATOM 3088 O O . ARG A 1 401 ? -17.176 2.027 2.438 1.00 97.56 401 ARG A O 1
ATOM 3095 N N . SER A 1 402 ? -17.410 0.722 4.251 1.00 97.88 402 SER A N 1
ATOM 3096 C CA . SER A 1 402 ? -17.256 1.800 5.228 1.00 97.88 402 SER A CA 1
ATOM 3097 C C . SER A 1 402 ? -16.831 1.263 6.587 1.00 97.88 402 SER A C 1
ATOM 3099 O O . SER A 1 402 ? -17.170 0.131 6.937 1.00 97.88 402 SER A O 1
ATOM 3101 N N . ALA A 1 403 ? -16.171 2.118 7.361 1.00 98.38 403 ALA A N 1
ATOM 3102 C CA . ALA A 1 403 ? -15.833 1.890 8.756 1.00 98.38 403 ALA A CA 1
ATOM 3103 C C . ALA A 1 403 ? -16.202 3.133 9.578 1.00 98.38 403 ALA A C 1
ATOM 3105 O O . ALA A 1 403 ? -16.113 4.254 9.081 1.00 98.38 403 ALA A O 1
ATOM 3106 N N . SER A 1 404 ? -16.618 2.953 10.826 1.00 97.94 404 SER A N 1
ATOM 3107 C CA . SER A 1 404 ? -16.819 4.049 11.777 1.00 97.94 404 SER A CA 1
ATOM 3108 C C . SER A 1 404 ? -16.520 3.575 13.187 1.00 97.94 404 SER A C 1
ATOM 3110 O O . SER A 1 404 ? -16.854 2.444 13.526 1.00 97.94 404 SER A O 1
ATOM 3112 N N . ILE A 1 405 ? -15.940 4.447 14.007 1.00 97.81 405 ILE A N 1
ATOM 3113 C CA . ILE A 1 405 ? -15.671 4.158 15.416 1.00 97.81 405 ILE A CA 1
ATOM 3114 C C . ILE A 1 405 ? -16.630 4.982 16.274 1.00 97.81 405 ILE A C 1
ATOM 3116 O O . ILE A 1 405 ? -16.809 6.176 16.038 1.00 97.81 405 ILE A O 1
ATOM 3120 N N . THR A 1 406 ? -17.279 4.349 17.249 1.00 96.12 406 THR A N 1
ATOM 3121 C CA . THR A 1 406 ? -18.107 5.017 18.265 1.00 96.12 406 THR A CA 1
ATOM 3122 C C . THR A 1 406 ? -17.785 4.421 19.629 1.00 96.12 406 THR A C 1
ATOM 3124 O O . THR A 1 406 ? -18.027 3.241 19.869 1.00 96.12 406 THR A O 1
ATOM 3127 N N . GLY A 1 407 ? -17.207 5.225 20.526 1.00 95.50 407 GLY A N 1
ATOM 3128 C CA . GLY A 1 407 ? -16.660 4.711 21.782 1.00 95.50 407 GLY A CA 1
ATOM 3129 C C . GLY A 1 407 ? -15.558 3.681 21.512 1.00 95.50 407 GLY A C 1
ATOM 3130 O O . GLY A 1 407 ? -14.535 4.021 20.924 1.00 95.50 407 GLY A O 1
ATOM 3131 N N . THR A 1 408 ? -15.792 2.433 21.916 1.00 96.44 408 THR A N 1
ATOM 3132 C CA . THR A 1 408 ? -14.878 1.291 21.731 1.00 96.44 408 THR A CA 1
ATOM 3133 C C . THR A 1 408 ? -15.330 0.322 20.628 1.00 96.44 408 THR A C 1
ATOM 3135 O O . THR A 1 408 ? -14.736 -0.746 20.462 1.00 96.44 408 THR A O 1
ATOM 3138 N N . GLU A 1 409 ? -16.399 0.648 19.894 1.00 97.94 409 GLU A N 1
ATOM 3139 C CA . GLU A 1 409 ? -16.932 -0.189 18.816 1.00 97.94 409 GLU A CA 1
ATOM 3140 C C . GLU A 1 409 ? -16.447 0.300 17.450 1.00 97.94 409 GLU A C 1
ATOM 3142 O O . GLU A 1 409 ? -16.621 1.469 17.096 1.00 97.94 409 GLU A O 1
ATOM 3147 N N . LEU A 1 410 ? -15.882 -0.619 16.665 1.00 98.56 410 LEU A N 1
ATOM 3148 C CA . LEU A 1 410 ? -15.630 -0.449 15.239 1.00 98.56 410 LEU A CA 1
ATOM 3149 C C . LEU A 1 410 ? -16.763 -1.100 14.436 1.00 98.56 410 LEU A C 1
ATOM 3151 O O . LEU A 1 410 ? -16.854 -2.322 14.329 1.00 98.56 410 LEU A O 1
ATOM 3155 N N . ALA A 1 411 ? -17.599 -0.276 13.814 1.00 98.56 411 ALA A N 1
ATOM 3156 C CA . ALA A 1 411 ? -18.650 -0.737 12.921 1.00 98.56 411 ALA A CA 1
ATOM 3157 C C . ALA A 1 411 ? -18.152 -0.787 11.473 1.00 98.56 411 ALA A C 1
ATOM 3159 O O . ALA A 1 411 ? -17.781 0.235 10.888 1.00 98.56 411 ALA A O 1
ATOM 3160 N N . LEU A 1 412 ? -18.178 -1.978 10.880 1.00 98.69 412 LEU A N 1
ATOM 3161 C CA . LEU A 1 412 ? -17.807 -2.245 9.496 1.00 98.69 412 LEU A CA 1
ATOM 3162 C C . LEU A 1 412 ? -19.051 -2.562 8.663 1.00 98.69 412 LEU A C 1
ATOM 3164 O O . LEU A 1 412 ? -19.964 -3.270 9.096 1.00 98.69 412 LEU A O 1
ATOM 3168 N N . LYS A 1 413 ? -19.077 -2.065 7.425 1.00 98.56 413 LYS A N 1
ATOM 3169 C CA . LYS A 1 413 ? -20.054 -2.488 6.414 1.00 98.56 413 LYS A CA 1
ATOM 3170 C C . LYS A 1 413 ? -19.346 -2.960 5.167 1.00 98.56 413 LYS A C 1
ATOM 3172 O O . LYS A 1 413 ? -18.387 -2.327 4.722 1.00 98.56 413 LYS A O 1
ATOM 3177 N N . GLY A 1 414 ? -19.853 -4.025 4.567 1.00 97.81 414 GLY A N 1
ATOM 3178 C CA . GLY A 1 414 ? -19.198 -4.634 3.426 1.00 97.81 414 GLY A CA 1
ATOM 3179 C C . GLY A 1 414 ? -19.882 -5.885 2.907 1.00 97.81 414 GLY A C 1
ATOM 3180 O O . GLY A 1 414 ? -20.999 -6.225 3.298 1.00 97.81 414 GLY A O 1
ATOM 3181 N N . ASP A 1 415 ? -19.171 -6.577 2.027 1.00 98.06 415 ASP A N 1
ATOM 3182 C CA . ASP A 1 415 ? -19.661 -7.750 1.319 1.00 98.06 415 ASP A CA 1
ATOM 3183 C C . ASP A 1 415 ? -18.670 -8.891 1.500 1.00 98.06 415 ASP A C 1
ATOM 3185 O O . ASP A 1 415 ? -17.452 -8.695 1.538 1.00 98.06 415 ASP A O 1
ATOM 3189 N N . LEU A 1 416 ? -19.212 -10.100 1.582 1.00 96.50 416 LEU A N 1
ATOM 3190 C CA . LEU A 1 416 ? -18.458 -11.341 1.632 1.00 96.50 416 LEU A CA 1
ATOM 3191 C C . LEU A 1 416 ? -18.771 -12.143 0.373 1.00 96.50 416 LEU A C 1
ATOM 3193 O O . LEU A 1 416 ? -19.914 -12.180 -0.080 1.00 96.50 416 LEU A O 1
ATOM 3197 N N . LYS A 1 417 ? -17.757 -12.802 -0.183 1.00 92.12 417 LYS A N 1
ATOM 3198 C CA . LYS A 1 417 ? -17.931 -13.773 -1.274 1.00 92.12 417 LYS A CA 1
ATOM 3199 C C . LYS A 1 417 ? -18.000 -15.208 -0.747 1.00 92.12 417 LYS A C 1
ATOM 3201 O O . LYS A 1 417 ? -18.660 -16.056 -1.336 1.00 92.12 417 LYS A O 1
ATOM 3206 N N . ALA A 1 418 ? -17.313 -15.457 0.360 1.00 93.25 418 ALA A N 1
ATOM 3207 C CA . ALA A 1 418 ? -17.289 -16.702 1.109 1.00 93.25 418 ALA A CA 1
ATOM 3208 C C . ALA A 1 418 ? -17.009 -16.374 2.583 1.00 93.25 418 ALA A C 1
ATOM 3210 O O . ALA A 1 418 ? -16.671 -15.232 2.910 1.00 93.25 418 ALA A O 1
ATOM 3211 N N . SER A 1 419 ? -17.133 -17.373 3.457 1.00 93.94 419 SER A N 1
ATOM 3212 C CA . SER A 1 419 ? -16.651 -17.251 4.834 1.00 93.94 419 SER A CA 1
ATOM 3213 C C . SER A 1 419 ? -15.147 -16.973 4.826 1.00 93.94 419 SER A C 1
ATOM 3215 O O . SER A 1 419 ? -14.405 -17.637 4.104 1.00 93.94 419 SER A O 1
ATOM 3217 N N . THR A 1 420 ? -14.705 -15.996 5.612 1.00 93.62 420 THR A N 1
ATOM 3218 C CA . THR A 1 420 ? -13.304 -15.565 5.687 1.00 93.62 420 THR A CA 1
ATOM 3219 C C . THR A 1 420 ? -12.977 -15.147 7.115 1.00 93.62 420 THR A C 1
ATOM 3221 O O . THR A 1 420 ? -13.852 -14.577 7.772 1.00 93.62 420 THR A O 1
ATOM 3224 N N . PRO A 1 421 ? -11.747 -15.395 7.600 1.00 92.75 421 PRO A N 1
ATOM 3225 C CA . PRO A 1 421 ? -11.270 -14.732 8.805 1.00 92.75 421 PRO A CA 1
ATOM 3226 C C . PRO A 1 421 ? -11.256 -13.215 8.596 1.00 92.75 421 PRO A C 1
ATOM 3228 O O . PRO A 1 421 ? -11.116 -12.736 7.463 1.00 92.75 421 PRO A O 1
ATOM 3231 N N . LEU A 1 422 ? -11.411 -12.480 9.692 1.00 95.75 422 LEU A N 1
ATOM 3232 C CA . LEU A 1 422 ? -11.275 -11.033 9.737 1.00 95.75 422 LEU A CA 1
ATOM 3233 C C . LEU A 1 422 ? -9.920 -10.707 10.369 1.00 95.75 422 LEU A C 1
ATOM 3235 O O . LEU A 1 422 ? -9.441 -11.404 11.250 1.00 95.75 422 LEU A O 1
ATOM 3239 N N . THR A 1 423 ? -9.243 -9.682 9.877 1.00 97.38 423 THR A N 1
ATOM 3240 C CA . THR A 1 423 ? -7.972 -9.218 10.443 1.00 97.38 423 THR A CA 1
ATOM 3241 C C . THR A 1 423 ? -8.028 -7.710 10.505 1.00 97.38 423 THR A C 1
ATOM 3243 O O . THR A 1 423 ? -8.295 -7.075 9.489 1.00 97.38 423 THR A O 1
ATOM 3246 N N . ILE A 1 424 ? -7.823 -7.124 11.678 1.00 98.12 424 ILE A N 1
ATOM 3247 C CA . ILE A 1 424 ? -8.001 -5.689 11.888 1.00 98.12 424 ILE A CA 1
ATOM 3248 C C . ILE A 1 424 ? -6.771 -5.113 12.568 1.00 98.12 424 ILE A C 1
ATOM 3250 O O . ILE A 1 424 ? -6.268 -5.671 13.538 1.00 98.12 424 ILE A O 1
ATOM 3254 N N . ILE A 1 425 ? -6.334 -3.958 12.073 1.00 98.38 425 ILE A N 1
ATOM 3255 C CA . ILE A 1 425 ? -5.438 -3.052 12.788 1.00 98.38 425 ILE A CA 1
ATOM 3256 C C . ILE A 1 425 ? -6.189 -1.739 12.954 1.00 98.38 425 ILE A C 1
ATOM 3258 O O . ILE A 1 425 ? -6.466 -1.034 11.978 1.00 98.38 425 ILE A O 1
ATOM 3262 N N . ALA A 1 426 ? -6.557 -1.443 14.191 1.00 97.31 426 ALA A N 1
ATOM 3263 C CA . ALA A 1 426 ? -7.371 -0.300 14.569 1.00 97.31 426 ALA A CA 1
ATOM 3264 C C . ALA A 1 426 ? -6.765 0.418 15.784 1.00 97.31 426 ALA A C 1
ATOM 3266 O O . ALA A 1 426 ? -5.796 -0.068 16.362 1.00 97.31 426 ALA A O 1
ATOM 3267 N N . PRO A 1 427 ? -7.303 1.579 16.188 1.00 96.62 427 PRO A N 1
ATOM 3268 C CA . PRO A 1 427 ? -6.911 2.192 17.449 1.00 96.62 427 PRO A CA 1
ATOM 3269 C C . PRO A 1 427 ? -7.094 1.276 18.659 1.00 96.62 427 PRO A C 1
ATOM 3271 O O . PRO A 1 427 ? -8.045 0.498 18.707 1.00 96.62 427 PRO A O 1
ATOM 3274 N N . ALA A 1 428 ? -6.224 1.409 19.663 1.00 94.81 428 ALA A N 1
ATOM 3275 C CA . ALA A 1 428 ? -6.185 0.564 20.858 1.00 94.81 428 ALA A CA 1
ATOM 3276 C C . ALA A 1 428 ? -7.485 0.590 21.672 1.00 94.81 428 ALA A C 1
ATOM 3278 O O . ALA A 1 428 ? -7.788 -0.351 22.401 1.00 94.81 428 ALA A O 1
ATOM 3279 N N . VAL A 1 429 ? -8.250 1.679 21.556 1.00 94.94 429 VAL A N 1
ATOM 3280 C CA . VAL A 1 429 ? -9.556 1.839 22.208 1.00 94.94 429 VAL A CA 1
ATOM 3281 C C . VAL A 1 429 ? -10.619 0.888 21.646 1.00 94.94 429 VAL A C 1
ATOM 3283 O O . VAL A 1 429 ? -11.630 0.649 22.304 1.00 94.94 429 VAL A O 1
ATOM 3286 N N . VAL A 1 430 ? -10.422 0.342 20.442 1.00 96.94 430 VAL A N 1
ATOM 3287 C CA . VAL A 1 430 ? -11.370 -0.588 19.826 1.00 96.94 430 VAL A CA 1
ATOM 3288 C C . VAL A 1 430 ? -11.265 -1.953 20.502 1.00 96.94 430 VAL A C 1
ATOM 3290 O O . VAL A 1 430 ? -10.233 -2.614 20.440 1.00 96.94 430 VAL A O 1
ATOM 3293 N N . SER A 1 431 ? -12.367 -2.393 21.104 1.00 94.38 431 SER A N 1
ATOM 3294 C CA . SER A 1 431 ? -12.485 -3.690 21.786 1.00 94.38 431 SER A CA 1
ATOM 3295 C C . SER A 1 431 ? -13.681 -4.520 21.315 1.00 94.38 431 SER A C 1
ATOM 3297 O O . SER A 1 431 ? -13.880 -5.640 21.775 1.00 94.38 431 SER A O 1
ATOM 3299 N N . SER A 1 432 ? -14.490 -3.981 20.402 1.00 96.69 432 SER A N 1
ATOM 3300 C CA . SER A 1 432 ? -15.651 -4.663 19.829 1.00 96.69 432 SER A CA 1
ATOM 3301 C C . SER A 1 432 ? -15.818 -4.290 18.363 1.00 96.69 432 SER A C 1
ATOM 3303 O O . SER A 1 432 ? -15.470 -3.181 17.947 1.00 96.69 432 SER A O 1
ATOM 3305 N N . VAL A 1 433 ? -16.327 -5.230 17.568 1.00 98.25 433 VAL A N 1
ATOM 3306 C CA . VAL A 1 433 ? -16.482 -5.065 16.122 1.00 98.25 433 VAL A CA 1
ATOM 3307 C C . VAL A 1 433 ? -17.867 -5.532 15.702 1.00 98.25 433 VAL A C 1
ATOM 3309 O O . VAL A 1 433 ? -18.324 -6.600 16.110 1.00 98.25 433 VAL A O 1
ATOM 3312 N N . THR A 1 434 ? -18.522 -4.756 14.841 1.00 98.38 434 THR A N 1
ATOM 3313 C CA . THR A 1 434 ? -19.747 -5.181 14.156 1.00 98.38 434 THR A CA 1
ATOM 3314 C C . THR A 1 434 ? -19.516 -5.268 12.652 1.00 98.38 434 THR A C 1
ATOM 3316 O O . THR A 1 434 ? -18.809 -4.452 12.064 1.00 98.38 434 THR A O 1
ATOM 3319 N N . TRP A 1 435 ? -20.125 -6.258 12.004 1.00 98.19 435 TRP A N 1
ATOM 3320 C CA . TRP A 1 435 ? -20.139 -6.413 10.553 1.00 98.19 435 TRP A CA 1
ATOM 3321 C C . TRP A 1 435 ? -21.572 -6.383 10.046 1.00 98.19 435 TRP A C 1
ATOM 3323 O O . TRP A 1 435 ? -22.389 -7.234 10.395 1.00 98.19 435 TRP A O 1
ATOM 3333 N N . ASN A 1 436 ? -21.901 -5.381 9.229 1.00 98.06 436 ASN A N 1
ATOM 3334 C CA . ASN A 1 436 ? -23.262 -5.150 8.736 1.00 98.06 436 ASN A CA 1
ATOM 3335 C C . ASN A 1 436 ? -24.315 -5.097 9.867 1.00 98.06 436 ASN A C 1
ATOM 3337 O O . ASN A 1 436 ? -25.462 -5.494 9.675 1.00 98.06 436 ASN A O 1
ATOM 3341 N N . GLY A 1 437 ? -23.925 -4.588 11.042 1.00 97.81 437 GLY A N 1
ATOM 3342 C CA . GLY A 1 437 ? -24.774 -4.475 12.233 1.00 97.81 437 GLY A CA 1
ATOM 3343 C C . GLY A 1 437 ? -24.828 -5.726 13.118 1.00 97.81 437 GLY A C 1
ATOM 3344 O O . GLY A 1 437 ? -25.410 -5.663 14.195 1.00 97.81 437 GLY A O 1
ATOM 3345 N N . ALA A 1 438 ? -24.217 -6.841 12.709 1.00 97.69 438 ALA A N 1
ATOM 3346 C CA . ALA A 1 438 ? -24.079 -8.028 13.549 1.00 97.69 438 ALA A CA 1
ATOM 3347 C C . ALA A 1 438 ? -22.773 -7.966 14.350 1.00 97.69 438 ALA A C 1
ATOM 3349 O O . ALA A 1 438 ? -21.715 -7.707 13.779 1.00 97.69 438 ALA A O 1
ATOM 3350 N N . ALA A 1 439 ? -22.834 -8.212 15.659 1.00 97.31 439 ALA A N 1
ATOM 3351 C CA . ALA A 1 439 ? -21.643 -8.289 16.500 1.00 97.31 439 ALA A CA 1
ATOM 3352 C C . ALA A 1 439 ? -20.770 -9.492 16.118 1.00 97.31 439 ALA A C 1
ATOM 3354 O O . ALA A 1 439 ? -21.287 -10.579 15.849 1.00 97.31 439 ALA A O 1
ATOM 3355 N N . LEU A 1 440 ? -19.455 -9.290 16.111 1.00 95.38 440 LEU A N 1
ATOM 3356 C CA . LEU A 1 440 ? -18.465 -10.335 15.888 1.00 95.38 440 LEU A CA 1
ATOM 3357 C C . LEU A 1 440 ? -17.724 -10.650 17.187 1.00 95.38 440 LEU A C 1
ATOM 3359 O O . LEU A 1 440 ? -17.426 -9.753 17.975 1.00 95.38 440 LEU A O 1
ATOM 3363 N N . SER A 1 441 ? -17.399 -11.928 17.378 1.00 92.94 441 SER A N 1
ATOM 3364 C CA . SER A 1 441 ? -16.387 -12.324 18.356 1.00 92.94 441 SER A CA 1
ATOM 3365 C C . SER A 1 441 ? -15.029 -12.032 17.739 1.00 92.94 441 SER A C 1
ATOM 3367 O O . SER A 1 441 ? -14.730 -12.580 16.680 1.00 92.94 441 SER A O 1
ATOM 3369 N N . VAL A 1 442 ? -14.257 -11.154 18.372 1.00 91.12 442 VAL A N 1
ATOM 3370 C CA . VAL A 1 442 ? -12.901 -10.801 17.947 1.00 91.12 442 VAL A CA 1
ATOM 3371 C C . VAL A 1 442 ? -11.957 -10.913 19.129 1.00 91.12 442 VAL A C 1
ATOM 3373 O O . VAL A 1 442 ? -12.310 -10.508 20.239 1.00 91.12 442 VAL A O 1
ATOM 3376 N N . ASP A 1 443 ? -10.763 -11.432 18.879 1.00 91.69 443 ASP A N 1
ATOM 3377 C CA . ASP A 1 443 ? -9.729 -11.583 19.897 1.00 91.69 443 ASP A CA 1
ATOM 3378 C C . ASP A 1 443 ? -8.549 -10.658 19.604 1.00 91.69 443 ASP A C 1
ATOM 3380 O O . ASP A 1 443 ? -8.123 -10.494 18.458 1.00 91.69 443 ASP A O 1
ATOM 3384 N N . ALA A 1 444 ? -7.985 -10.060 20.656 1.00 91.56 444 ALA A N 1
ATOM 3385 C CA . ALA A 1 444 ? -6.745 -9.305 20.529 1.00 91.56 444 ALA A CA 1
ATOM 3386 C C . ALA A 1 444 ? -5.601 -10.234 20.095 1.00 91.56 444 ALA A C 1
ATOM 3388 O O . ALA A 1 444 ? -5.367 -11.278 20.705 1.00 91.56 444 ALA A O 1
ATOM 3389 N N . SER A 1 445 ? -4.862 -9.839 19.059 1.00 89.81 445 SER A N 1
ATOM 3390 C CA . SER A 1 445 ? -3.856 -10.685 18.419 1.00 89.81 445 SER A CA 1
ATOM 3391 C C . SER A 1 445 ? -2.488 -10.012 18.365 1.00 89.81 445 SER A C 1
ATOM 3393 O O . SER A 1 445 ? -2.150 -9.291 17.424 1.00 89.81 445 SER A O 1
ATOM 3395 N N . SER A 1 446 ? -1.646 -10.318 19.354 1.00 86.38 446 SER A N 1
ATOM 3396 C CA . SER A 1 446 ? -0.253 -9.845 19.412 1.00 86.38 446 SER A CA 1
ATOM 3397 C C . SER A 1 446 ? 0.646 -10.439 18.318 1.00 86.38 446 SER A C 1
ATOM 3399 O O . SER A 1 446 ? 1.758 -9.948 18.093 1.00 86.38 446 SER A O 1
ATOM 3401 N N . SER A 1 447 ? 0.180 -11.472 17.604 1.00 85.81 447 SER A N 1
ATOM 3402 C CA . SER A 1 447 ? 0.837 -11.955 16.386 1.00 85.81 447 SER A CA 1
ATOM 3403 C C . SER A 1 447 ? 0.692 -10.984 15.213 1.00 85.81 447 SER A C 1
ATOM 3405 O O . SER A 1 447 ? 1.571 -10.979 14.357 1.00 85.81 447 SER A O 1
ATOM 3407 N N . LEU A 1 448 ? -0.356 -10.147 15.192 1.00 88.69 448 LEU A N 1
ATOM 3408 C CA . LEU A 1 448 ? -0.552 -9.092 14.189 1.00 88.69 448 LEU A CA 1
ATOM 3409 C C . LEU A 1 448 ? 0.122 -7.777 14.580 1.00 88.69 448 LEU A C 1
ATOM 3411 O O . LEU A 1 448 ? 0.826 -7.176 13.775 1.00 88.69 448 LEU A O 1
ATOM 3415 N N . THR A 1 449 ? -0.147 -7.322 15.805 1.00 91.19 449 THR A N 1
ATOM 3416 C CA . THR A 1 449 ? 0.417 -6.134 16.464 1.00 91.19 449 THR A CA 1
ATOM 3417 C C . THR A 1 449 ? -0.025 -6.150 17.920 1.00 91.19 449 THR A C 1
ATOM 3419 O O . THR A 1 449 ? -1.167 -6.492 18.226 1.00 91.19 449 THR A O 1
ATOM 3422 N N . VAL A 1 450 ? 0.869 -5.780 18.834 1.00 90.06 450 VAL A N 1
ATOM 3423 C CA . VAL A 1 450 ? 0.552 -5.700 20.267 1.00 90.06 450 VAL A CA 1
ATOM 3424 C C . VAL A 1 450 ? -0.514 -4.640 20.549 1.00 90.06 450 VAL A C 1
ATOM 3426 O O . VAL A 1 450 ? -1.341 -4.825 21.440 1.00 90.06 450 VAL A O 1
ATOM 3429 N N . ILE A 1 451 ? -0.526 -3.552 19.778 1.00 90.88 451 ILE A N 1
ATOM 3430 C CA . ILE A 1 451 ? -1.526 -2.489 19.894 1.00 90.88 451 ILE A CA 1
ATOM 3431 C C . ILE A 1 451 ? -2.524 -2.604 18.747 1.00 90.88 451 ILE A C 1
ATOM 3433 O O . ILE A 1 451 ? -2.131 -2.517 17.582 1.00 90.88 451 ILE A O 1
ATOM 3437 N N . GLY A 1 452 ? -3.807 -2.750 19.091 1.00 91.62 452 GLY A N 1
ATOM 3438 C CA . GLY A 1 452 ? -4.916 -2.566 18.152 1.00 91.62 452 GLY A CA 1
ATOM 3439 C C . GLY A 1 452 ? -5.123 -3.683 17.124 1.00 91.62 452 GLY A C 1
ATOM 3440 O O . GLY A 1 452 ? -5.875 -3.492 16.169 1.00 91.62 452 GLY A O 1
ATOM 3441 N N . GLY A 1 453 ? -4.448 -4.824 17.288 1.00 91.94 453 GLY A N 1
ATOM 3442 C CA . GLY A 1 453 ? -4.587 -5.997 16.425 1.00 91.94 453 GLY A CA 1
ATOM 3443 C C . GLY A 1 453 ? -5.745 -6.881 16.871 1.00 91.94 453 GLY A C 1
ATOM 3444 O O . GLY A 1 453 ? -5.753 -7.313 18.022 1.00 91.94 453 GLY A O 1
ATOM 3445 N N . LEU A 1 454 ? -6.689 -7.179 15.975 1.00 91.75 454 LEU A N 1
ATOM 3446 C CA . LEU A 1 454 ? -7.838 -8.056 16.239 1.00 91.75 454 LEU A CA 1
ATOM 3447 C C . LEU A 1 454 ? -7.985 -9.113 15.132 1.00 91.75 454 LEU A C 1
ATOM 3449 O O . LEU A 1 454 ? -7.752 -8.801 13.958 1.00 91.75 454 LEU A O 1
ATOM 3453 N N . VAL A 1 455 ? -8.394 -10.332 15.498 1.00 89.81 455 VAL A N 1
ATOM 3454 C CA . VAL A 1 455 ? -8.733 -11.439 14.575 1.00 89.81 455 VAL A CA 1
ATOM 3455 C C . VAL A 1 455 ? -10.114 -12.014 14.830 1.00 89.81 455 VAL A C 1
ATOM 3457 O O . VAL A 1 455 ? -10.544 -11.973 16.005 1.00 89.81 455 VAL A O 1
#

pLDDT: mean 72.24, std 27.84, range [19.47, 98.69]

Secondary structure (DSSP, 8-state):
--------PPP---------------------------------S------PPPPB--S-S--SSSS---------------TTS------B-SS-PPPTTS--TT---HHHHHHHHHHHHHHHHTSSS------BS-SB-EE--SS---SS-TTT--SEE-TT-SB-TT-PBPHHHHHHHHHHHHHHS-GGGGS-EEEEEGGGT----S-TTEEEEEEE-TTT--EEEEEEESSTT----EEE---SSSS-EEE-TT-EEEEEEEEEETTEEEEEESSEEEEEEEETTEEEEEEEE-TTS-EEEEE---S-BS-SS--TTS-EEEE-TTSS-EEEEE-TT--SEEEEEEBSSEEEEEEETTGGGGEE-PBPP--TT-TTTTSBTTTB--B-EEESSSEEEEEEEETTEEEEEEE-SS----EEE--TT--EEEETTEEE---B-TTT-TTTEE-

InterPro domains:
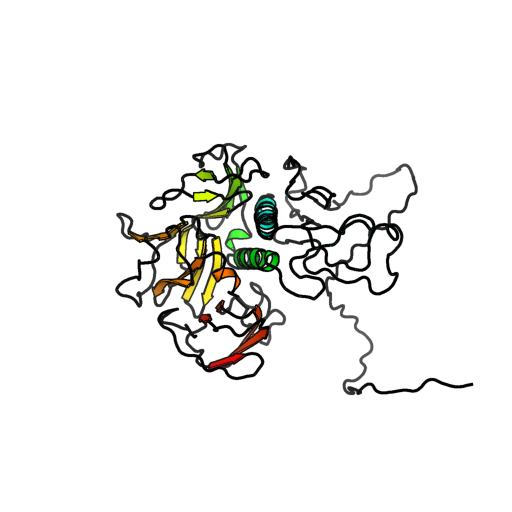  IPR018954 Beta-galactosidase, domain 2 [PF10435] (203-360)
  IPR018954 Beta-galactosidase, domain 2 [SM01029] (196-367)
  IPR025972 Beta-galactosidase, domain 3 [PF13363] (368-446)
  IPR036833 Beta-galactosidase, domain 3 superfamily [G3DSA:2.60.390.10] (368-454)
  IPR036833 Beta-galactosidase, domain 3 superfamily [SSF117100] (366-447)
  IPR037110 Beta-galactosidase, domain 2 superfamily [G3DSA:2.102.20.10] (197-367)

Organism: Armillaria ostoyae (NCBI:txid47428)

Radius of gyration: 25.22 Å; chains: 1; bounding box: 91×54×67 Å